Protein AF-A0A8S4G8A2-F1 (afdb_monomer_lite)

Secondary structure (DSSP, 8-state):
------------------HHHHHHHHHHHHHHT-TTS-HHHHHHTHHHHHHHHHHHHHHHHH-TTHHHHHHHPBPPPPPPPPP-----S---HHHHHHHTT------BHHHHHHHHHHHHTT--SSHHHHHHHHHHHHHHHHHHH-HHHHHHHT-TT--EE-------BTTB----PPPPEE-HHHHHHHHHHHHHHHT--SS--HHHHHHHHHHHHHHHHHHHHHT----S--HHHHHHHHHHHHHHHHTHHHHTTT--HHHHHHHHHHHHHHHHHHHHHHSS-HHHHHHHHHHHHHTHHHHHHHHHHHHHHHHSSSTTHHHHHHHHHHTHHHHHHHHHHHHHHHHHHHHHT-SS--HHHHHHHHHTTSTT--------TT--PPP-SGGGHHHHHHHHHHHHHHHHHHHHHHHHHHHHH--

Sequence (423 aa):
MWTFGGAGGGGGGAAGGGWLASLTSMVGGMFLAGDDAPPARRGQNGSESDGMLLALYSAAHLNRNLMSTLAHAPAASAPPSPPDTLQTHQSPPNMAQIQALDSDQPSNLLVTFFQYCSIVMADTRSEAAAQACTLCFITLTCIAEEQFANAIMHDQNLTFKVQLYRLPMRHRKIVPEEPPSQPLASTLIDLLVEFMMCHLLKKFPGELYSLCIGVLLRLLSYQKRCRVRLARDWRPLWAALIALLKFLVANESTLLRRHDIFVMAQQVVNIFNLFITFGDSFLPEPASYDQLYYELIRVHAAFDNLFYMALRYSTGSGAHKAAALRLANSLVNVRAIVQHFAPKIDAWLAAQSLSTPTEDQILEVVRKNYDSLILKLQEGLESYERYHAAPHRPVLARRRAAAAAALRRRVADDLSHYTATSQ

Structure (mmCIF, N/CA/C/O backbone):
data_AF-A0A8S4G8A2-F1
#
_entry.id   AF-A0A8S4G8A2-F1
#
loop_
_atom_site.group_PDB
_atom_site.id
_atom_site.type_symbol
_atom_site.label_atom_id
_atom_site.label_alt_id
_atom_site.label_comp_id
_atom_site.label_asym_id
_atom_site.label_entity_id
_atom_site.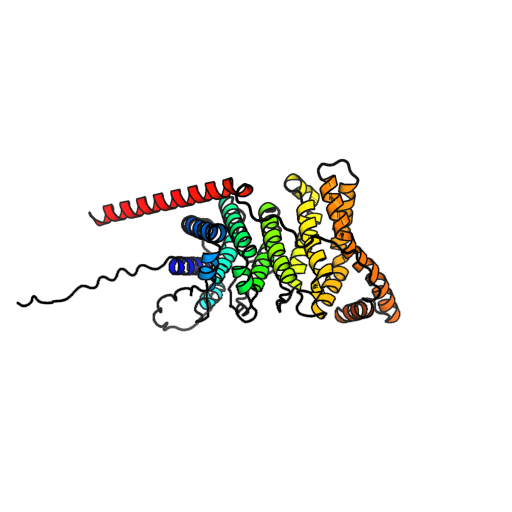label_seq_id
_atom_site.pdbx_PDB_ins_code
_atom_site.Cartn_x
_atom_site.Cartn_y
_atom_site.Cartn_z
_atom_site.occupancy
_atom_site.B_iso_or_equiv
_atom_site.auth_seq_id
_atom_site.auth_comp_id
_atom_site.auth_asym_id
_atom_site.auth_atom_id
_atom_site.pdbx_PDB_model_num
ATOM 1 N N . MET A 1 1 ? 62.349 -41.251 -19.970 1.00 30.27 1 MET A N 1
ATOM 2 C CA . MET A 1 1 ? 63.399 -40.259 -20.289 1.00 30.27 1 MET A CA 1
ATOM 3 C C . MET A 1 1 ? 62.707 -38.898 -20.288 1.00 30.27 1 MET A C 1
ATOM 5 O O . MET A 1 1 ? 61.894 -38.669 -21.165 1.00 30.27 1 MET A O 1
ATOM 9 N N . TRP A 1 2 ? 62.588 -38.276 -19.111 1.00 23.28 2 TRP A N 1
ATOM 10 C CA . TRP A 1 2 ? 63.413 -37.131 -18.665 1.00 23.28 2 TRP A CA 1
ATOM 11 C C . TRP A 1 2 ? 63.209 -35.894 -19.568 1.00 23.28 2 TRP A C 1
ATOM 13 O O . TRP A 1 2 ? 63.614 -35.915 -20.720 1.00 23.28 2 TRP A O 1
ATOM 23 N N . THR A 1 3 ? 62.324 -34.967 -19.174 1.00 26.70 3 THR A N 1
ATOM 24 C CA . THR A 1 3 ? 62.558 -33.683 -18.450 1.00 26.70 3 THR A CA 1
ATOM 25 C C . THR A 1 3 ? 62.843 -32.483 -19.359 1.00 26.70 3 THR A C 1
ATOM 27 O O . THR A 1 3 ? 63.867 -32.454 -20.024 1.00 26.70 3 THR A O 1
ATOM 30 N N . PHE A 1 4 ? 61.998 -31.455 -19.249 1.00 25.05 4 PHE A N 1
ATOM 31 C CA . PHE A 1 4 ? 62.290 -30.014 -19.356 1.00 25.05 4 PHE A CA 1
ATOM 32 C C . PHE A 1 4 ? 61.193 -29.351 -18.495 1.00 25.05 4 PHE A C 1
ATOM 34 O O . PHE A 1 4 ? 60.027 -29.688 -18.662 1.00 25.05 4 PHE A O 1
ATOM 41 N N . GLY A 1 5 ? 61.427 -28.541 -17.465 1.00 25.33 5 GLY A N 1
ATOM 42 C CA . GLY A 1 5 ? 62.472 -27.548 -17.232 1.00 25.33 5 GLY A CA 1
ATOM 43 C C . GLY A 1 5 ? 61.742 -26.215 -17.035 1.00 25.33 5 GLY A C 1
ATOM 44 O O . GLY A 1 5 ? 61.322 -25.611 -18.014 1.00 25.33 5 GLY A O 1
ATOM 45 N N . GLY A 1 6 ? 61.482 -25.826 -15.782 1.00 25.66 6 GLY A N 1
ATOM 46 C CA . GLY A 1 6 ? 60.702 -24.635 -15.436 1.00 25.66 6 GLY A CA 1
ATOM 47 C C . GLY A 1 6 ? 61.545 -23.370 -15.253 1.00 25.66 6 GLY A C 1
ATOM 48 O O . GLY A 1 6 ? 62.659 -23.438 -14.747 1.00 25.66 6 GLY A O 1
ATOM 49 N N . ALA A 1 7 ? 60.958 -22.233 -15.630 1.00 25.80 7 ALA A N 1
ATOM 50 C CA . ALA A 1 7 ? 61.160 -20.857 -15.149 1.00 25.80 7 ALA A CA 1
ATOM 51 C C . ALA A 1 7 ? 60.105 -20.018 -15.910 1.00 25.80 7 ALA A C 1
ATOM 53 O O . ALA A 1 7 ? 59.959 -20.203 -17.110 1.00 25.80 7 ALA A O 1
ATOM 54 N N . GLY A 1 8 ? 59.248 -19.162 -15.357 1.00 24.52 8 GLY A N 1
ATOM 55 C CA . GLY A 1 8 ? 59.304 -18.356 -14.147 1.00 24.52 8 GLY A CA 1
ATOM 56 C C . GLY A 1 8 ? 59.097 -16.895 -14.572 1.00 24.52 8 GLY A C 1
ATOM 57 O O . GLY A 1 8 ? 59.995 -16.325 -15.178 1.00 24.52 8 GLY A O 1
ATOM 58 N N . GLY A 1 9 ? 57.939 -16.298 -14.257 1.00 22.91 9 GLY A N 1
ATOM 59 C CA . GLY A 1 9 ? 57.744 -14.839 -14.262 1.00 22.91 9 GLY A CA 1
ATOM 60 C C . GLY A 1 9 ? 56.612 -14.299 -15.146 1.00 22.91 9 GLY A C 1
ATOM 61 O O . GLY A 1 9 ? 56.611 -14.500 -16.354 1.00 22.91 9 GLY A O 1
ATOM 62 N N . GLY A 1 10 ? 55.692 -13.544 -14.529 1.00 22.84 10 GLY A N 1
ATOM 63 C CA . GLY A 1 10 ? 54.797 -12.613 -15.231 1.00 22.84 10 GLY A CA 1
ATOM 64 C C . GLY A 1 10 ? 53.303 -12.758 -14.941 1.00 22.84 10 GLY A C 1
ATOM 65 O O . GLY A 1 10 ? 52.510 -12.857 -15.871 1.00 22.84 10 GLY A O 1
ATOM 66 N N . GLY A 1 11 ? 52.898 -12.775 -13.667 1.00 26.83 11 GLY A N 1
ATOM 67 C CA . GLY A 1 11 ? 51.488 -12.705 -13.280 1.00 26.83 11 GLY A CA 1
ATOM 68 C C . GLY A 1 11 ? 50.869 -11.344 -13.613 1.00 26.83 11 GLY A C 1
ATOM 69 O O . GLY A 1 11 ? 51.016 -10.396 -12.852 1.00 26.83 11 GLY A O 1
ATOM 70 N N . GLY A 1 12 ? 50.150 -11.268 -14.732 1.00 22.73 12 GLY A N 1
ATOM 71 C CA . GLY A 1 12 ? 49.171 -10.222 -15.023 1.00 22.73 12 GLY A CA 1
ATOM 72 C C . GLY A 1 12 ? 47.774 -10.726 -14.675 1.00 22.73 12 GLY A C 1
ATOM 73 O O . GLY A 1 12 ? 47.039 -11.180 -15.548 1.00 22.73 12 GLY A O 1
ATOM 74 N N . GLY A 1 13 ? 47.424 -10.712 -13.388 1.00 24.20 13 GLY A N 1
ATOM 75 C CA . GLY A 1 13 ? 46.070 -11.017 -12.938 1.00 24.20 13 GLY A CA 1
ATOM 76 C C . GLY A 1 13 ? 45.119 -9.902 -13.358 1.00 24.20 13 GLY A C 1
ATOM 77 O O . GLY A 1 13 ? 45.006 -8.894 -12.668 1.00 24.20 13 GLY A O 1
ATOM 78 N N . ALA A 1 14 ? 44.426 -10.076 -14.482 1.00 26.27 14 ALA A N 1
ATOM 79 C CA . ALA A 1 14 ? 43.228 -9.305 -14.778 1.00 26.27 14 ALA A CA 1
ATOM 80 C C . ALA A 1 14 ? 42.175 -9.653 -13.714 1.00 26.27 14 ALA A C 1
ATOM 82 O O . ALA A 1 14 ? 41.534 -10.703 -13.773 1.00 26.27 14 ALA A O 1
ATOM 83 N N . ALA A 1 15 ? 42.038 -8.799 -12.700 1.00 30.11 15 ALA A N 1
ATOM 84 C CA . ALA A 1 15 ? 40.981 -8.898 -11.705 1.00 30.11 15 ALA A CA 1
ATOM 85 C C . ALA A 1 15 ? 39.637 -8.589 -12.384 1.00 30.11 15 ALA A C 1
ATOM 87 O O . ALA A 1 15 ? 39.199 -7.443 -12.460 1.00 30.11 15 ALA A O 1
ATOM 88 N N . GLY A 1 16 ? 38.995 -9.620 -12.933 1.00 28.09 16 GLY A N 1
ATOM 89 C CA . GLY A 1 16 ? 37.619 -9.544 -13.409 1.00 28.09 16 GLY A CA 1
ATOM 90 C C . GLY A 1 16 ? 36.676 -9.356 -12.225 1.00 28.09 16 GLY A C 1
ATOM 91 O O . GLY A 1 16 ? 36.299 -10.327 -11.573 1.00 28.09 16 GLY A O 1
ATOM 92 N N . GLY A 1 17 ? 36.306 -8.110 -11.928 1.00 38.31 17 GLY A N 1
ATOM 93 C CA . GLY A 1 17 ? 35.265 -7.804 -10.949 1.00 38.31 17 GLY A CA 1
ATOM 94 C C . GLY A 1 17 ? 33.931 -8.416 -11.383 1.00 38.31 17 GLY A C 1
ATOM 95 O O . GLY A 1 17 ? 33.449 -8.151 -12.483 1.00 38.31 17 GLY A O 1
ATOM 96 N N . GLY A 1 18 ? 33.344 -9.269 -10.541 1.00 56.38 18 GLY A N 1
ATOM 97 C CA . GLY A 1 18 ? 32.063 -9.918 -10.826 1.00 56.38 18 GLY A CA 1
ATOM 98 C C . GLY A 1 18 ? 30.896 -8.924 -10.886 1.00 56.38 18 GLY A C 1
ATOM 99 O O . GLY A 1 18 ? 30.914 -7.891 -10.220 1.00 56.38 18 GLY A O 1
ATOM 100 N N . TRP A 1 19 ? 29.843 -9.271 -11.633 1.00 57.16 19 TRP A N 1
ATOM 101 C CA . TRP A 1 19 ? 28.633 -8.451 -11.841 1.00 57.16 19 TRP A CA 1
ATOM 102 C C . TRP A 1 19 ? 28.028 -7.857 -10.550 1.00 57.16 19 TRP A C 1
ATOM 104 O O . TRP A 1 19 ? 27.563 -6.719 -10.549 1.00 57.16 19 TRP A O 1
ATOM 114 N N . LEU A 1 20 ? 28.085 -8.596 -9.435 1.00 58.28 20 LEU A N 1
ATOM 115 C CA . LEU A 1 20 ? 27.605 -8.143 -8.122 1.00 58.28 20 LEU A CA 1
ATOM 116 C C . LEU A 1 20 ? 28.451 -7.006 -7.538 1.00 58.28 20 LEU A C 1
ATOM 118 O O . LEU A 1 20 ? 27.901 -6.040 -7.018 1.00 58.28 20 LEU A O 1
ATOM 122 N N . ALA A 1 21 ? 29.777 -7.089 -7.668 1.00 60.34 21 ALA A N 1
ATOM 123 C CA . ALA A 1 21 ? 30.682 -6.033 -7.223 1.00 60.34 21 ALA A CA 1
ATOM 124 C C . ALA A 1 21 ? 30.454 -4.748 -8.035 1.00 60.34 21 ALA A C 1
ATOM 126 O O . ALA A 1 21 ? 30.475 -3.651 -7.478 1.00 60.34 21 ALA A O 1
ATOM 127 N N . SER A 1 22 ? 30.147 -4.880 -9.331 1.00 64.06 22 SER A N 1
ATOM 128 C CA . SER A 1 22 ? 29.763 -3.748 -10.180 1.00 64.06 22 SER A CA 1
ATOM 129 C C . SER A 1 22 ? 28.448 -3.099 -9.736 1.00 64.06 22 SER A C 1
ATOM 131 O O . SER A 1 22 ? 28.364 -1.874 -9.726 1.00 64.06 22 SER A O 1
ATOM 133 N N . LEU A 1 23 ? 27.439 -3.880 -9.324 1.00 64.75 23 LEU A N 1
ATOM 134 C CA . LEU A 1 23 ? 26.182 -3.331 -8.799 1.00 64.75 23 LEU A CA 1
ATOM 135 C C . LEU A 1 23 ? 26.396 -2.582 -7.483 1.00 64.75 23 LEU A C 1
ATOM 137 O O . LEU A 1 23 ? 25.942 -1.447 -7.354 1.00 64.75 23 LEU A O 1
ATOM 141 N N . THR A 1 24 ? 27.082 -3.199 -6.520 1.00 66.38 24 THR A N 1
ATOM 142 C CA . THR A 1 24 ? 27.353 -2.583 -5.214 1.00 66.38 24 THR A CA 1
ATOM 143 C C . THR A 1 24 ? 28.168 -1.302 -5.377 1.00 66.38 24 THR A C 1
ATOM 145 O O . THR A 1 24 ? 27.807 -0.272 -4.811 1.00 66.38 24 THR A O 1
ATOM 148 N N . SER A 1 25 ? 29.202 -1.324 -6.226 1.00 67.25 25 SER A N 1
ATOM 149 C CA . SER A 1 25 ? 30.004 -0.140 -6.556 1.00 67.25 25 SER A CA 1
ATOM 150 C C . SER A 1 25 ? 29.169 0.958 -7.226 1.00 67.25 25 SER A C 1
ATOM 152 O O . SER A 1 25 ? 29.267 2.123 -6.841 1.00 67.25 25 SER A O 1
ATOM 154 N N . MET A 1 26 ? 28.282 0.600 -8.163 1.00 68.12 26 MET A N 1
ATOM 155 C CA . MET A 1 26 ? 27.377 1.555 -8.809 1.00 68.12 26 MET A CA 1
ATOM 156 C C . MET A 1 26 ? 26.424 2.203 -7.796 1.00 68.12 26 MET A C 1
ATOM 158 O O . MET A 1 26 ? 26.271 3.424 -7.800 1.00 68.12 26 MET A O 1
ATOM 162 N N . VAL A 1 27 ? 25.798 1.412 -6.917 1.00 59.50 27 VAL A N 1
ATOM 163 C CA . VAL A 1 27 ? 24.885 1.924 -5.881 1.00 59.50 27 VAL A CA 1
ATOM 164 C C . VAL A 1 27 ? 25.631 2.827 -4.897 1.00 59.50 27 VAL A C 1
ATOM 166 O O . VAL A 1 27 ? 25.154 3.927 -4.621 1.00 59.50 27 VAL A O 1
ATOM 169 N N . GLY A 1 28 ? 26.827 2.433 -4.447 1.00 55.66 28 GLY A N 1
ATOM 170 C CA . GLY A 1 28 ? 27.692 3.280 -3.618 1.00 55.66 28 GLY A CA 1
ATOM 171 C C . GLY A 1 28 ? 28.032 4.610 -4.302 1.00 55.66 28 GLY A C 1
ATOM 172 O O . GLY A 1 28 ? 27.859 5.676 -3.712 1.00 55.66 28 GLY A O 1
ATOM 173 N N . GLY A 1 29 ? 28.391 4.573 -5.589 1.00 56.72 29 GLY A N 1
ATOM 174 C CA . GLY A 1 29 ? 28.609 5.768 -6.411 1.00 56.72 29 GLY A CA 1
ATOM 175 C C . GLY A 1 29 ? 27.381 6.684 -6.510 1.00 56.72 29 GLY A C 1
ATOM 176 O O . GLY A 1 29 ? 27.518 7.907 -6.515 1.00 56.72 29 GLY A O 1
ATOM 177 N N . MET A 1 30 ? 26.169 6.120 -6.542 1.00 61.75 30 MET A N 1
ATOM 178 C CA . MET A 1 30 ? 24.923 6.896 -6.576 1.00 61.75 30 MET A CA 1
ATOM 179 C C . MET A 1 30 ? 24.626 7.609 -5.248 1.00 61.75 30 MET A C 1
ATOM 181 O O . MET A 1 30 ? 24.080 8.713 -5.282 1.00 61.75 30 MET A O 1
ATOM 185 N N . PHE A 1 31 ? 25.014 7.031 -4.105 1.00 59.72 31 PHE A N 1
ATOM 186 C CA . PHE A 1 31 ? 24.974 7.716 -2.804 1.00 59.72 31 PHE A CA 1
ATOM 187 C C . PHE A 1 31 ? 26.039 8.821 -2.700 1.00 59.72 31 PHE A C 1
ATOM 189 O O . PHE A 1 31 ? 25.762 9.894 -2.164 1.00 59.72 31 PHE A O 1
ATOM 196 N N . LEU A 1 32 ? 27.231 8.588 -3.263 1.00 52.84 32 LEU A N 1
ATOM 197 C CA . LEU A 1 32 ? 28.363 9.524 -3.265 1.00 52.84 32 LEU A CA 1
ATOM 198 C C . LEU A 1 32 ? 28.134 10.784 -4.116 1.00 52.84 32 LEU A C 1
ATOM 200 O O . LEU A 1 32 ? 28.679 11.841 -3.812 1.00 52.84 32 LEU A O 1
ATOM 204 N N . ALA A 1 33 ? 27.328 10.692 -5.177 1.00 49.59 33 ALA A N 1
ATOM 205 C CA . ALA A 1 33 ? 27.247 11.716 -6.220 1.00 49.59 33 ALA A CA 1
ATOM 206 C C . ALA A 1 33 ? 26.663 13.088 -5.806 1.00 49.59 33 ALA A C 1
ATOM 208 O O . ALA A 1 33 ? 26.703 13.997 -6.632 1.00 49.59 33 ALA A O 1
ATOM 209 N N . GLY A 1 34 ? 26.177 13.270 -4.570 1.00 42.72 34 GLY A N 1
ATOM 210 C CA . GLY A 1 34 ? 25.817 14.584 -4.007 1.00 42.72 34 GLY A CA 1
ATOM 211 C C . GLY A 1 34 ? 24.652 15.326 -4.693 1.00 42.72 34 GLY A C 1
ATOM 212 O O . GLY A 1 34 ? 24.312 15.081 -5.846 1.00 42.72 34 GLY A O 1
ATOM 213 N N . ASP A 1 35 ? 24.004 16.249 -3.978 1.00 47.38 35 ASP A N 1
ATOM 214 C CA . ASP A 1 35 ? 22.868 17.043 -4.494 1.00 47.38 35 ASP A CA 1
ATOM 215 C C . ASP A 1 35 ? 23.286 18.256 -5.363 1.00 47.38 35 ASP A C 1
ATOM 217 O O . ASP A 1 35 ? 22.425 18.907 -5.953 1.00 47.38 35 ASP A O 1
ATOM 221 N N . ASP A 1 36 ? 24.590 18.525 -5.518 1.00 40.84 36 ASP A N 1
ATOM 222 C CA . ASP A 1 36 ? 25.119 19.632 -6.341 1.00 40.84 36 ASP A CA 1
ATOM 223 C C . ASP A 1 36 ? 25.315 19.271 -7.827 1.00 40.84 36 ASP A C 1
ATOM 225 O O . ASP A 1 36 ? 25.680 20.115 -8.650 1.00 40.84 36 ASP A O 1
ATOM 229 N N . ALA A 1 37 ? 25.055 18.018 -8.213 1.00 38.12 37 ALA A N 1
ATOM 230 C CA . ALA A 1 37 ? 25.089 17.611 -9.611 1.00 38.12 37 ALA A CA 1
ATOM 231 C C . ALA A 1 37 ? 23.729 17.892 -10.286 1.00 38.12 37 ALA A C 1
ATOM 233 O O . ALA A 1 37 ? 22.692 17.430 -9.800 1.00 38.12 37 ALA A O 1
ATOM 234 N N . PRO A 1 38 ? 23.687 18.589 -11.442 1.00 33.62 38 PRO A N 1
ATOM 235 C CA . PRO A 1 38 ? 22.436 18.820 -12.156 1.00 33.62 38 PRO A CA 1
ATOM 236 C C . PRO A 1 38 ? 21.748 17.481 -12.490 1.00 33.62 38 PRO A C 1
ATOM 238 O O . PRO A 1 38 ? 22.437 16.487 -12.753 1.00 33.62 38 PRO A O 1
ATOM 241 N N . PRO A 1 39 ? 20.400 17.432 -12.567 1.00 40.38 39 PRO A N 1
ATOM 242 C CA . PRO A 1 39 ? 19.620 16.200 -12.785 1.00 40.38 39 PRO A CA 1
ATOM 243 C C . PRO A 1 39 ? 20.033 15.401 -14.039 1.00 40.38 39 PRO A C 1
ATOM 245 O O . PRO A 1 39 ? 19.745 14.210 -14.147 1.00 40.38 39 PRO A O 1
ATOM 248 N N . ALA A 1 40 ? 20.765 16.030 -14.962 1.00 34.00 40 ALA A N 1
ATOM 249 C CA . ALA A 1 40 ? 21.379 15.404 -16.126 1.00 34.00 40 ALA A CA 1
ATOM 250 C C . ALA A 1 40 ? 22.443 14.332 -15.791 1.00 34.00 40 ALA A C 1
ATOM 252 O O . ALA A 1 40 ? 22.572 13.375 -16.552 1.00 34.00 40 ALA A O 1
ATOM 253 N N . ARG A 1 41 ? 23.174 14.423 -14.664 1.00 36.19 41 ARG A N 1
ATOM 254 C CA . ARG A 1 41 ? 24.204 13.424 -14.298 1.00 36.19 41 ARG A CA 1
ATOM 255 C C . ARG A 1 41 ? 23.642 12.173 -13.610 1.00 36.19 41 ARG A C 1
ATOM 257 O O . ARG A 1 41 ? 24.134 11.085 -13.895 1.00 36.19 41 ARG A O 1
ATOM 264 N N . ARG A 1 42 ? 22.550 12.267 -12.831 1.00 45.59 42 ARG A N 1
ATOM 265 C CA . ARG A 1 42 ? 21.822 11.066 -12.345 1.00 45.59 42 ARG A CA 1
ATOM 266 C C . ARG A 1 42 ? 21.246 10.242 -13.507 1.00 45.59 42 ARG A C 1
ATOM 268 O O . ARG A 1 42 ? 21.211 9.020 -13.432 1.00 45.59 42 ARG A O 1
ATOM 275 N N . GLY A 1 43 ? 20.846 10.901 -14.600 1.00 37.94 43 GLY A N 1
ATOM 276 C CA . GLY A 1 43 ? 20.324 10.251 -15.808 1.00 37.94 43 GLY A CA 1
ATOM 277 C C . GLY A 1 43 ? 21.380 9.642 -16.743 1.00 37.94 43 GLY A C 1
ATOM 278 O O . GLY A 1 43 ? 21.070 8.672 -17.431 1.00 37.94 43 GLY A O 1
ATOM 279 N N . GLN A 1 44 ? 22.619 10.154 -16.769 1.00 39.53 44 GLN A N 1
ATOM 280 C CA . GLN A 1 44 ? 23.696 9.599 -17.611 1.00 39.53 44 GLN A CA 1
ATOM 281 C C . GLN A 1 44 ? 24.187 8.227 -17.110 1.00 39.53 44 GLN A C 1
ATOM 283 O O . GLN A 1 44 ? 24.333 7.311 -17.922 1.00 39.53 44 GLN A O 1
ATOM 288 N N . ASN A 1 45 ? 24.275 8.028 -15.788 1.00 45.62 45 ASN A N 1
ATOM 289 C CA . ASN A 1 45 ? 24.505 6.703 -15.181 1.00 45.62 45 ASN A CA 1
ATOM 290 C C . ASN A 1 45 ? 23.304 5.751 -15.328 1.00 45.62 45 ASN A C 1
ATOM 292 O O . ASN A 1 45 ? 23.436 4.541 -15.145 1.00 45.62 45 ASN A O 1
ATOM 296 N N . GLY A 1 46 ? 22.127 6.275 -15.693 1.00 46.94 46 GLY A N 1
ATOM 297 C CA . GLY A 1 46 ? 20.932 5.471 -15.928 1.00 46.94 46 GLY A CA 1
ATOM 298 C C . GLY A 1 46 ? 21.173 4.390 -16.980 1.00 46.94 46 GLY A C 1
ATOM 299 O O . GLY A 1 46 ? 20.761 3.254 -16.798 1.00 46.94 46 GLY A O 1
ATOM 300 N N . SER A 1 47 ? 21.936 4.695 -18.026 1.00 50.97 47 SER A N 1
ATOM 301 C CA . SER A 1 47 ? 22.081 3.811 -19.182 1.00 50.97 47 SER A CA 1
ATOM 302 C C . SER A 1 47 ? 22.838 2.494 -18.910 1.00 50.97 47 SER A C 1
ATOM 304 O O . SER A 1 47 ? 22.489 1.467 -19.492 1.00 50.97 47 SER A O 1
ATOM 306 N N . GLU A 1 48 ? 23.791 2.486 -17.970 1.00 56.03 48 GLU A N 1
ATOM 307 C CA . GLU A 1 48 ? 24.445 1.261 -17.477 1.00 56.03 48 GLU A CA 1
ATOM 308 C C . GLU A 1 48 ? 23.548 0.512 -16.478 1.00 56.03 48 GLU A C 1
ATOM 310 O O . GLU A 1 48 ? 23.457 -0.720 -16.500 1.00 56.03 48 GLU A O 1
ATOM 315 N N . SER A 1 49 ? 22.792 1.259 -15.665 1.00 64.50 49 SER A N 1
ATOM 316 C CA . SER A 1 49 ? 21.819 0.696 -14.726 1.00 64.50 49 SER A CA 1
ATOM 317 C C . SER A 1 49 ? 20.659 -0.025 -15.430 1.00 64.50 49 SER A C 1
ATOM 319 O O . SER A 1 49 ? 20.124 -0.998 -14.902 1.00 64.50 49 SER A O 1
ATOM 321 N N . ASP A 1 50 ? 20.306 0.392 -16.651 1.00 70.81 50 ASP A N 1
ATOM 322 C CA . ASP A 1 50 ? 19.218 -0.184 -17.444 1.00 70.81 50 ASP A CA 1
ATOM 323 C C . ASP A 1 50 ? 19.476 -1.654 -17.787 1.00 70.81 50 ASP A C 1
ATOM 325 O O . ASP A 1 50 ? 18.578 -2.488 -17.656 1.00 70.81 50 ASP A O 1
ATOM 329 N N . GLY A 1 51 ? 20.704 -1.981 -18.206 1.00 74.00 51 GLY A N 1
ATOM 330 C CA . GLY A 1 51 ? 21.099 -3.348 -18.546 1.00 74.00 51 GLY A CA 1
ATOM 331 C C . GLY A 1 51 ? 21.056 -4.269 -17.329 1.00 74.00 51 GLY A C 1
ATOM 332 O O . GLY A 1 51 ? 20.530 -5.379 -17.400 1.00 74.00 51 GLY A O 1
ATOM 333 N N . MET A 1 52 ? 21.530 -3.777 -16.187 1.00 74.50 52 MET A N 1
ATOM 334 C CA . MET A 1 52 ? 21.537 -4.522 -14.933 1.00 74.50 52 MET A CA 1
ATOM 335 C C . MET A 1 52 ? 20.137 -4.710 -14.348 1.00 74.50 52 MET A C 1
ATOM 337 O O . MET A 1 52 ? 19.798 -5.802 -13.899 1.00 74.50 52 MET A O 1
ATOM 341 N N . LEU A 1 53 ? 19.290 -3.686 -14.419 1.00 79.25 53 LEU A N 1
ATOM 342 C CA . LEU A 1 53 ? 17.900 -3.766 -13.990 1.00 79.25 53 LEU A CA 1
ATOM 343 C C . LEU A 1 53 ? 17.091 -4.727 -14.879 1.00 79.25 53 LEU A C 1
ATOM 345 O O . LEU A 1 53 ? 16.258 -5.480 -14.378 1.00 79.25 53 LEU A O 1
ATOM 349 N N . LEU A 1 54 ? 17.368 -4.758 -16.188 1.00 83.75 54 LEU A N 1
ATOM 350 C CA . LEU A 1 54 ? 16.799 -5.744 -17.112 1.00 83.75 54 LEU A CA 1
ATOM 351 C C . LEU A 1 54 ? 17.316 -7.162 -16.849 1.00 83.75 54 LEU A C 1
ATOM 353 O O . LEU A 1 54 ? 16.545 -8.115 -16.984 1.00 83.75 54 LEU A O 1
ATOM 357 N N . ALA A 1 55 ? 18.588 -7.317 -16.475 1.00 81.12 55 ALA A N 1
ATOM 358 C CA . ALA A 1 55 ? 19.154 -8.602 -16.078 1.00 81.12 55 ALA A CA 1
ATOM 359 C C . ALA A 1 55 ? 18.497 -9.113 -14.790 1.00 81.12 55 ALA A C 1
ATOM 361 O O . ALA A 1 55 ? 18.059 -10.260 -14.750 1.00 81.12 55 ALA A O 1
ATOM 362 N N . LEU A 1 56 ? 18.328 -8.247 -13.786 1.00 81.75 56 LEU A N 1
ATOM 363 C CA . LEU A 1 56 ? 17.664 -8.588 -12.530 1.00 81.75 56 LEU A CA 1
ATOM 364 C C . LEU A 1 56 ? 16.177 -8.906 -12.735 1.00 81.75 56 LEU A C 1
ATOM 366 O O . LEU A 1 56 ? 15.678 -9.888 -12.192 1.00 8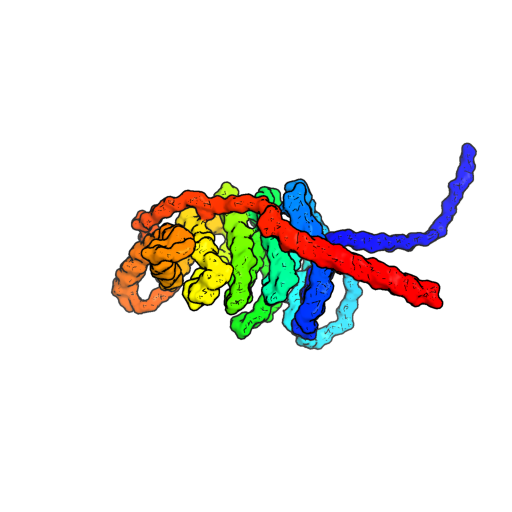1.75 56 LEU A O 1
ATOM 370 N N . TYR A 1 57 ? 15.485 -8.135 -13.578 1.00 87.12 57 TYR A N 1
ATOM 371 C CA . TYR A 1 57 ? 14.127 -8.459 -14.016 1.00 87.12 57 TYR A CA 1
ATOM 372 C C . TYR A 1 57 ? 14.071 -9.845 -14.663 1.00 87.12 57 TYR A C 1
ATOM 374 O O . TYR A 1 57 ? 13.233 -10.665 -14.301 1.00 87.12 57 TYR A O 1
ATOM 382 N N . SER A 1 58 ? 14.970 -10.123 -15.610 1.00 81.81 58 SER A N 1
ATOM 383 C CA . SER A 1 58 ? 14.999 -11.402 -16.326 1.00 81.81 58 SER A CA 1
ATOM 384 C C . SER A 1 58 ? 15.295 -12.559 -15.372 1.00 81.81 58 SER A C 1
ATOM 386 O O . SER A 1 58 ? 14.644 -13.594 -15.457 1.00 81.81 58 SER A O 1
ATOM 388 N N . ALA A 1 59 ? 16.213 -12.364 -14.425 1.00 79.25 59 ALA A N 1
ATOM 389 C CA . ALA A 1 59 ? 16.521 -13.310 -13.362 1.00 79.25 59 ALA A CA 1
ATOM 390 C C . ALA A 1 59 ? 15.298 -13.605 -12.479 1.00 79.25 59 ALA A C 1
ATOM 392 O O . ALA A 1 59 ? 14.933 -14.769 -12.318 1.00 79.25 59 ALA A O 1
ATOM 393 N N . ALA A 1 60 ? 14.634 -12.563 -11.969 1.00 81.56 60 ALA A N 1
ATOM 394 C CA . ALA A 1 60 ? 13.450 -12.693 -11.122 1.00 81.56 60 ALA A CA 1
ATOM 395 C C . ALA A 1 60 ? 12.248 -13.294 -11.871 1.00 81.56 60 ALA A C 1
ATOM 397 O O . ALA A 1 60 ? 11.462 -14.036 -11.290 1.00 81.56 60 ALA A O 1
ATOM 398 N N . HIS A 1 61 ? 12.104 -12.987 -13.162 1.00 80.62 61 HIS A N 1
ATOM 399 C CA . HIS A 1 61 ? 10.988 -13.452 -13.979 1.00 80.62 61 HIS A CA 1
ATOM 400 C C . HIS A 1 61 ? 11.163 -14.894 -14.483 1.00 80.62 61 HIS A C 1
ATOM 402 O O . HIS A 1 61 ? 10.192 -15.647 -14.515 1.00 80.62 61 HIS A O 1
ATOM 408 N N . LEU A 1 62 ? 12.374 -15.280 -14.906 1.00 72.56 62 LEU A N 1
ATOM 409 C CA . LEU A 1 62 ? 12.616 -16.537 -15.630 1.00 72.56 62 LEU A CA 1
ATOM 410 C C . LEU A 1 62 ? 13.100 -17.686 -14.742 1.00 72.56 62 LEU A C 1
ATOM 412 O O . LEU A 1 62 ? 12.974 -18.838 -15.151 1.00 72.56 62 LEU A O 1
ATOM 416 N N . ASN A 1 63 ? 13.675 -17.418 -13.564 1.00 64.75 63 ASN A N 1
ATOM 417 C CA . ASN A 1 63 ? 14.378 -18.457 -12.816 1.00 64.75 63 ASN A CA 1
ATOM 418 C C . ASN A 1 63 ? 13.999 -18.495 -11.329 1.00 64.75 63 ASN A C 1
ATOM 420 O O . ASN A 1 63 ? 14.599 -17.822 -10.493 1.00 64.75 63 ASN A O 1
ATOM 424 N N . ARG A 1 64 ? 13.044 -19.374 -10.991 1.00 62.25 64 ARG A N 1
ATOM 425 C CA . ARG A 1 64 ? 12.653 -19.667 -9.598 1.00 62.25 64 ARG A CA 1
ATOM 426 C C . ARG A 1 64 ? 13.828 -20.146 -8.739 1.00 62.25 64 ARG A C 1
ATOM 428 O O . ARG A 1 64 ? 13.881 -19.829 -7.560 1.00 62.25 64 ARG A O 1
ATOM 435 N N . ASN A 1 65 ? 14.791 -20.857 -9.331 1.00 57.47 65 ASN A N 1
ATOM 436 C CA . ASN A 1 65 ? 15.942 -21.391 -8.603 1.00 57.47 65 ASN A CA 1
ATOM 437 C C . ASN A 1 65 ? 17.030 -20.334 -8.375 1.00 57.47 65 ASN A C 1
ATOM 439 O O . ASN A 1 65 ? 17.738 -20.409 -7.376 1.00 57.47 65 ASN A O 1
ATOM 443 N N . LEU A 1 66 ? 17.149 -19.322 -9.244 1.00 58.19 66 LEU A N 1
ATOM 444 C CA . LEU A 1 66 ? 18.141 -18.251 -9.081 1.00 58.19 66 LEU A CA 1
ATOM 445 C C . LEU A 1 66 ? 17.802 -17.311 -7.920 1.00 58.19 66 LEU A C 1
ATOM 447 O O . LEU A 1 66 ? 18.702 -16.693 -7.362 1.00 58.19 66 LEU A O 1
ATOM 451 N N . MET A 1 67 ? 16.532 -17.233 -7.508 1.00 58.44 67 MET A N 1
ATOM 452 C CA . MET A 1 67 ? 16.140 -16.480 -6.312 1.00 58.44 67 MET A CA 1
ATOM 453 C C . MET A 1 67 ? 16.862 -16.995 -5.056 1.00 58.44 67 MET A C 1
ATOM 455 O O . MET A 1 67 ? 17.179 -16.214 -4.159 1.00 58.44 67 MET A O 1
ATOM 459 N N . SER A 1 68 ? 17.229 -18.285 -5.043 1.00 57.22 68 SER A N 1
ATOM 460 C CA . SER A 1 68 ? 18.087 -18.844 -4.000 1.00 57.22 68 SER A CA 1
ATOM 461 C C . SER A 1 68 ? 19.483 -18.241 -3.968 1.00 57.22 68 SER A C 1
ATOM 463 O O . SER A 1 68 ? 19.971 -17.862 -2.903 1.00 57.22 68 SER A O 1
ATOM 465 N N . THR A 1 69 ? 20.066 -18.044 -5.146 1.00 58.31 69 THR A N 1
ATOM 466 C CA . THR A 1 69 ? 21.351 -17.379 -5.334 1.00 58.31 69 THR A CA 1
ATOM 467 C C . THR A 1 69 ? 21.258 -15.888 -5.009 1.00 58.31 69 THR A C 1
ATOM 469 O O . THR A 1 69 ? 22.157 -15.365 -4.369 1.00 58.31 69 THR A O 1
ATOM 472 N N . LEU A 1 70 ? 20.161 -15.204 -5.360 1.00 59.22 70 LEU A N 1
ATOM 473 C CA . LEU A 1 70 ? 19.943 -13.784 -5.032 1.00 59.22 70 LEU A CA 1
ATOM 474 C C . LEU A 1 70 ? 19.899 -13.528 -3.516 1.00 59.22 70 LEU A C 1
ATOM 476 O O . LEU A 1 70 ? 20.377 -12.498 -3.042 1.00 59.22 70 LEU A O 1
ATOM 480 N N . ALA A 1 71 ? 19.336 -14.469 -2.762 1.00 56.47 71 ALA A N 1
ATOM 481 C CA . ALA A 1 71 ? 19.188 -14.360 -1.319 1.00 56.47 71 ALA A CA 1
ATOM 482 C C . ALA A 1 71 ? 20.433 -14.772 -0.515 1.00 56.47 71 ALA A C 1
ATOM 484 O O . ALA A 1 71 ? 20.640 -14.240 0.575 1.00 56.47 71 ALA A O 1
ATOM 485 N N . HIS A 1 72 ? 21.243 -15.700 -1.044 1.00 56.88 72 HIS A N 1
ATOM 486 C CA . HIS A 1 72 ? 22.407 -16.272 -0.351 1.00 56.88 72 HIS A CA 1
ATOM 487 C C . HIS A 1 72 ? 23.757 -15.779 -0.883 1.00 56.88 72 HIS A C 1
ATOM 489 O O . HIS A 1 72 ? 24.774 -16.033 -0.242 1.00 56.88 72 HIS A O 1
ATOM 495 N N . ALA A 1 73 ? 23.810 -15.114 -2.043 1.00 52.28 73 ALA A N 1
ATOM 496 C CA . ALA A 1 73 ? 25.065 -14.587 -2.566 1.00 52.28 73 ALA A CA 1
ATOM 497 C C . ALA A 1 73 ? 25.554 -13.426 -1.681 1.00 52.28 73 ALA A C 1
ATOM 499 O O . ALA A 1 73 ? 24.848 -12.414 -1.594 1.00 52.28 73 ALA A O 1
ATOM 500 N N . PRO A 1 74 ? 26.741 -13.535 -1.054 1.00 51.34 74 PRO A N 1
ATOM 501 C CA . PRO A 1 74 ? 27.337 -12.415 -0.344 1.00 51.34 74 PRO A CA 1
ATOM 502 C C . PRO A 1 74 ? 27.691 -11.315 -1.350 1.00 51.34 74 PRO A C 1
ATOM 504 O O . PRO A 1 74 ? 28.265 -11.588 -2.410 1.00 51.34 74 PRO A O 1
ATOM 507 N N . ALA A 1 75 ? 27.352 -10.064 -1.036 1.00 47.34 75 ALA A N 1
ATOM 508 C CA . ALA A 1 75 ? 27.899 -8.928 -1.767 1.00 47.34 75 ALA A CA 1
ATOM 509 C C . ALA A 1 75 ? 29.420 -8.916 -1.541 1.00 47.34 75 ALA A C 1
ATOM 511 O O . ALA A 1 75 ? 29.873 -8.859 -0.400 1.00 47.34 75 ALA A O 1
ATOM 512 N N . ALA A 1 76 ? 30.211 -9.038 -2.610 1.00 41.75 76 ALA A N 1
ATOM 513 C CA . ALA A 1 76 ? 31.666 -9.018 -2.497 1.00 41.75 76 ALA A CA 1
ATOM 514 C C . ALA A 1 76 ? 32.106 -7.689 -1.861 1.00 41.75 76 ALA A C 1
ATOM 516 O O . ALA A 1 76 ? 31.750 -6.619 -2.362 1.00 41.75 76 ALA A O 1
ATOM 517 N N . SER A 1 77 ? 32.848 -7.776 -0.758 1.00 36.28 77 SER A N 1
ATOM 518 C CA . SER A 1 77 ? 33.465 -6.637 -0.087 1.00 36.28 77 SER A CA 1
ATOM 519 C C . SER A 1 77 ? 34.401 -5.909 -1.055 1.00 36.28 77 SER A C 1
ATOM 521 O O . SER A 1 77 ? 35.167 -6.529 -1.798 1.00 36.28 77 SER A O 1
ATOM 523 N N . ALA A 1 78 ? 34.304 -4.580 -1.089 1.00 36.47 78 ALA A N 1
ATOM 524 C CA . ALA A 1 78 ? 35.257 -3.745 -1.811 1.00 36.47 78 ALA A CA 1
ATOM 525 C C . ALA A 1 78 ? 36.674 -3.914 -1.207 1.00 36.47 78 ALA A C 1
ATOM 527 O O . ALA A 1 78 ? 36.792 -4.268 -0.030 1.00 36.47 78 ALA A O 1
ATOM 528 N N . PRO A 1 79 ? 37.758 -3.685 -1.977 1.00 30.19 79 PRO A N 1
ATOM 529 C CA . PRO A 1 79 ? 39.111 -3.751 -1.434 1.00 30.19 79 PRO A CA 1
ATOM 530 C C . PRO A 1 79 ? 39.333 -2.657 -0.371 1.00 30.19 79 PRO A C 1
ATOM 532 O O . PRO A 1 79 ? 38.739 -1.582 -0.481 1.00 30.19 79 PRO A O 1
ATOM 535 N N . PRO A 1 80 ? 40.197 -2.894 0.634 1.00 30.42 80 PRO A N 1
ATOM 536 C CA . PRO A 1 80 ? 40.445 -1.931 1.702 1.00 30.42 80 PRO A CA 1
ATOM 537 C C . PRO A 1 80 ? 41.092 -0.660 1.138 1.00 30.42 80 PRO A C 1
ATOM 539 O O . PRO A 1 80 ? 42.088 -0.727 0.415 1.00 30.42 80 PRO A O 1
ATOM 542 N N . SER A 1 81 ? 40.530 0.501 1.479 1.00 31.94 81 SER A N 1
ATOM 543 C CA . SER A 1 81 ? 41.173 1.799 1.240 1.00 31.94 81 SER A CA 1
ATOM 544 C C . SER A 1 81 ? 42.262 2.056 2.300 1.00 31.94 81 SER A C 1
ATOM 546 O O . SER A 1 81 ? 42.151 1.541 3.416 1.00 31.94 81 SER A O 1
ATOM 548 N N . PRO A 1 82 ? 43.339 2.800 1.974 1.00 30.77 82 PRO A N 1
ATOM 549 C CA . PRO A 1 82 ? 44.444 3.064 2.898 1.00 30.77 82 PRO A CA 1
ATOM 550 C C . PRO A 1 82 ? 44.003 3.968 4.069 1.00 30.77 82 PRO A C 1
ATOM 552 O O . PRO A 1 82 ? 42.970 4.629 3.968 1.00 30.77 82 PRO A O 1
ATOM 555 N N . PRO A 1 83 ? 44.754 4.008 5.188 1.00 32.88 83 PRO A N 1
ATOM 556 C CA . PRO A 1 83 ? 44.303 4.675 6.404 1.00 32.88 83 PRO A CA 1
ATOM 557 C C . PRO A 1 83 ? 44.305 6.204 6.264 1.00 32.88 83 PRO A C 1
ATOM 559 O O . PRO A 1 83 ? 45.326 6.801 5.923 1.00 32.88 83 PRO A O 1
ATOM 562 N N . ASP A 1 84 ? 43.170 6.825 6.594 1.00 35.09 84 ASP A N 1
ATOM 563 C CA . ASP A 1 84 ? 43.000 8.274 6.710 1.00 35.09 84 ASP A CA 1
ATOM 564 C C . ASP A 1 84 ? 43.764 8.820 7.926 1.00 35.09 84 ASP A C 1
ATOM 566 O O . ASP A 1 84 ? 43.355 8.681 9.081 1.00 35.09 84 ASP A O 1
ATOM 570 N N . THR A 1 85 ? 44.868 9.514 7.671 1.00 35.22 85 THR A N 1
ATOM 571 C CA . THR A 1 85 ? 45.383 10.535 8.584 1.00 35.22 85 THR A CA 1
ATOM 572 C C . THR A 1 85 ? 44.869 11.889 8.115 1.00 35.22 85 THR A C 1
ATOM 574 O O . THR A 1 85 ? 45.417 12.412 7.149 1.00 35.22 85 THR A O 1
ATOM 577 N N . LEU A 1 86 ? 43.837 12.436 8.775 1.00 29.80 86 LEU A N 1
ATOM 578 C CA . LEU A 1 86 ? 43.667 13.858 9.152 1.00 29.80 86 LEU A CA 1
ATOM 579 C C . LEU A 1 86 ? 42.246 14.120 9.700 1.00 29.80 86 LEU A C 1
ATOM 581 O O . LEU A 1 86 ? 41.241 13.726 9.118 1.00 29.80 86 LEU A O 1
ATOM 585 N N . GLN A 1 87 ? 42.179 14.777 10.861 1.00 32.75 87 GLN A N 1
ATOM 586 C CA . GLN A 1 87 ? 40.963 15.005 11.646 1.00 32.75 87 GLN A CA 1
ATOM 587 C C . GLN A 1 87 ? 40.132 16.226 11.195 1.00 32.75 87 GLN A C 1
ATOM 589 O O . GLN A 1 87 ? 40.671 17.265 10.830 1.00 32.75 87 GLN A O 1
ATOM 594 N N . THR A 1 88 ? 38.810 16.081 11.374 1.00 36.91 88 THR A N 1
ATOM 595 C CA . THR A 1 88 ? 37.800 17.067 11.830 1.00 36.91 88 THR A CA 1
ATOM 596 C C . THR A 1 88 ? 37.709 18.445 11.161 1.00 36.91 88 THR A C 1
ATOM 598 O O . THR A 1 88 ? 38.438 19.360 11.527 1.00 36.91 88 THR A O 1
ATOM 601 N N . HIS A 1 89 ? 36.648 18.657 10.371 1.00 35.84 89 HIS A N 1
ATOM 602 C CA . HIS A 1 89 ? 35.591 19.641 10.679 1.00 35.84 89 HIS A CA 1
ATOM 603 C C . HIS A 1 89 ? 34.402 19.495 9.703 1.00 35.84 89 HIS A C 1
ATOM 605 O O . HIS A 1 89 ? 34.593 19.488 8.496 1.00 35.84 89 HIS A O 1
ATOM 611 N N . GLN A 1 90 ? 33.183 19.391 10.254 1.00 38.12 90 GLN A N 1
ATOM 612 C CA . GLN A 1 90 ? 31.871 19.497 9.581 1.00 38.12 90 GLN A CA 1
ATOM 613 C C . GLN A 1 90 ? 31.711 18.719 8.260 1.00 38.12 90 GLN A C 1
ATOM 615 O O . GLN A 1 90 ? 31.812 19.268 7.166 1.00 38.12 90 GLN A O 1
ATOM 620 N N . SER A 1 91 ? 31.362 17.438 8.367 1.00 31.33 91 SER A N 1
ATOM 621 C CA . SER A 1 91 ? 30.927 16.641 7.222 1.00 31.33 91 SER A CA 1
ATOM 622 C C . SER A 1 91 ? 29.527 17.082 6.747 1.00 31.33 91 SER A C 1
ATOM 624 O O . SER A 1 91 ? 28.607 17.194 7.562 1.00 31.33 91 SER A O 1
ATOM 626 N N . PRO A 1 92 ? 29.321 17.335 5.440 1.00 36.41 92 PRO A N 1
ATOM 627 C CA . PRO A 1 92 ? 27.990 17.580 4.886 1.00 36.41 92 PRO A CA 1
ATOM 628 C C . PRO A 1 92 ? 27.078 16.356 5.115 1.00 36.41 92 PRO A C 1
ATOM 630 O O . PRO A 1 92 ? 27.578 15.228 5.161 1.00 36.41 92 PRO A O 1
ATOM 633 N N . PRO A 1 93 ? 25.743 16.532 5.221 1.00 42.62 93 PRO A N 1
ATOM 634 C CA . PRO A 1 93 ? 24.803 15.470 5.617 1.00 42.62 93 PRO A CA 1
ATOM 635 C C . PRO A 1 93 ? 24.871 14.205 4.743 1.00 42.62 93 PRO A C 1
ATOM 637 O O . PRO A 1 93 ? 24.539 13.117 5.212 1.00 42.62 93 PRO A O 1
ATOM 640 N N . ASN A 1 94 ? 25.362 14.320 3.504 1.00 43.97 94 ASN A N 1
ATOM 641 C CA . ASN A 1 94 ? 25.523 13.189 2.593 1.00 43.97 94 ASN A CA 1
ATOM 642 C C . ASN A 1 94 ? 26.693 12.266 2.974 1.00 43.97 94 ASN A C 1
ATOM 644 O O . ASN A 1 94 ? 26.563 11.057 2.820 1.00 43.97 94 ASN A O 1
ATOM 648 N N . MET A 1 95 ? 27.799 12.782 3.532 1.00 38.53 95 MET A N 1
ATOM 649 C CA . MET A 1 95 ? 28.963 11.959 3.915 1.00 38.53 95 MET A CA 1
ATOM 650 C C . MET A 1 95 ? 28.648 10.955 5.030 1.00 38.53 95 MET A C 1
ATOM 652 O O . MET A 1 95 ? 29.220 9.871 5.055 1.00 38.53 95 MET A O 1
ATOM 656 N N . ALA A 1 96 ? 27.697 11.272 5.910 1.00 45.50 96 ALA A N 1
ATOM 657 C CA . ALA A 1 96 ? 27.256 10.355 6.960 1.00 45.50 96 ALA A CA 1
ATOM 658 C C . ALA A 1 96 ? 26.427 9.174 6.410 1.00 45.50 96 ALA A C 1
ATOM 660 O O . ALA A 1 96 ? 26.540 8.063 6.915 1.00 45.50 96 ALA A O 1
ATOM 661 N N . GLN A 1 97 ? 25.640 9.380 5.341 1.00 48.88 97 GLN A N 1
ATOM 662 C CA . GLN A 1 97 ? 24.936 8.284 4.648 1.00 48.88 97 GLN A CA 1
ATOM 663 C C . GLN A 1 97 ? 25.909 7.361 3.901 1.00 48.88 97 GLN A C 1
ATOM 665 O O . GLN A 1 97 ? 25.652 6.170 3.763 1.00 48.88 97 GLN A O 1
ATOM 670 N N . ILE A 1 98 ? 27.024 7.926 3.433 1.00 46.06 98 ILE A N 1
ATOM 671 C CA . ILE A 1 98 ? 28.095 7.225 2.720 1.00 46.06 98 ILE A CA 1
ATOM 672 C C . ILE A 1 98 ? 28.916 6.350 3.684 1.00 46.06 98 ILE A C 1
ATOM 674 O O . ILE A 1 98 ? 29.176 5.195 3.371 1.00 46.06 98 ILE A O 1
ATOM 678 N N . GLN A 1 99 ? 29.265 6.853 4.874 1.00 43.41 99 GLN A N 1
ATOM 679 C CA . GLN A 1 99 ? 30.029 6.098 5.885 1.00 43.41 99 GLN A CA 1
ATOM 680 C C . GLN A 1 99 ? 29.263 4.894 6.466 1.00 43.41 99 GLN A C 1
ATOM 682 O O . GLN A 1 99 ? 29.878 3.948 6.946 1.00 43.41 99 GLN A O 1
ATOM 687 N N . ALA A 1 100 ? 27.928 4.882 6.383 1.00 46.97 100 ALA A N 1
ATOM 688 C CA . ALA A 1 100 ? 27.102 3.748 6.807 1.00 46.97 100 ALA A CA 1
ATOM 689 C C . ALA A 1 100 ? 27.170 2.530 5.857 1.00 46.97 100 ALA A C 1
ATOM 691 O O . ALA A 1 100 ? 26.665 1.462 6.201 1.00 46.97 100 ALA A O 1
ATOM 692 N N . LEU A 1 101 ? 27.767 2.674 4.666 1.00 48.72 101 LEU A N 1
ATOM 693 C CA . LEU A 1 101 ? 27.923 1.590 3.687 1.00 48.72 101 LEU A CA 1
ATOM 694 C C . LEU A 1 101 ? 29.135 0.682 3.975 1.00 48.72 101 LEU A C 1
ATOM 696 O O . LEU A 1 101 ? 29.171 -0.430 3.456 1.00 48.72 101 LEU A O 1
ATOM 700 N N . ASP A 1 102 ? 30.078 1.116 4.821 1.00 44.28 102 ASP A N 1
ATOM 701 C CA . ASP A 1 102 ? 31.332 0.406 5.154 1.00 44.28 102 ASP A CA 1
ATOM 702 C C . ASP A 1 102 ? 31.189 -0.617 6.300 1.00 44.28 102 ASP A C 1
ATOM 704 O O . ASP A 1 102 ? 32.168 -1.043 6.913 1.00 44.28 102 ASP A O 1
ATOM 708 N N . SER A 1 103 ? 29.965 -1.030 6.635 1.00 46.00 103 SER A N 1
ATOM 709 C CA . SER A 1 103 ? 29.760 -1.978 7.729 1.00 46.00 103 SER A CA 1
ATOM 710 C C . SER A 1 103 ? 30.072 -3.417 7.299 1.00 46.00 103 SER A C 1
ATOM 712 O O . SER A 1 103 ? 29.566 -3.872 6.274 1.00 46.00 103 SER A O 1
ATOM 714 N N . ASP A 1 104 ? 30.813 -4.139 8.144 1.00 51.66 104 ASP A N 1
ATOM 715 C CA . ASP A 1 104 ? 31.185 -5.570 8.098 1.00 51.66 104 ASP A CA 1
ATOM 716 C C . ASP A 1 104 ? 29.964 -6.531 8.196 1.00 51.66 104 ASP A C 1
ATOM 718 O O . ASP A 1 104 ? 29.998 -7.598 8.809 1.00 51.66 104 ASP A O 1
ATOM 722 N N . GLN A 1 105 ? 28.813 -6.102 7.675 1.00 56.88 105 GLN A N 1
ATOM 723 C CA . GLN A 1 105 ? 27.499 -6.695 7.886 1.00 56.88 105 GLN A CA 1
ATOM 724 C C . GLN A 1 105 ? 27.088 -7.622 6.741 1.00 56.88 105 GLN A C 1
ATOM 726 O O . GLN A 1 105 ? 27.474 -7.407 5.588 1.00 56.88 105 GLN A O 1
ATOM 731 N N . PRO A 1 106 ? 26.255 -8.641 7.028 1.00 60.03 106 PRO A N 1
ATOM 732 C CA . PRO A 1 106 ? 25.728 -9.520 5.997 1.00 60.03 106 PRO A CA 1
ATOM 733 C C . PRO A 1 106 ? 24.952 -8.696 4.965 1.00 60.03 106 PRO A C 1
ATOM 735 O O . PRO A 1 106 ? 23.979 -8.022 5.291 1.00 60.03 106 PRO A O 1
ATOM 738 N N . SER A 1 107 ? 25.384 -8.755 3.707 1.00 69.25 107 SER A N 1
ATOM 739 C CA . SER A 1 107 ? 24.750 -8.073 2.580 1.00 69.25 107 SER A CA 1
ATOM 740 C C . SER A 1 107 ? 24.479 -9.080 1.468 1.00 69.25 107 SER A C 1
ATOM 742 O O . SER A 1 107 ? 25.340 -9.902 1.142 1.00 69.25 107 SER A O 1
ATOM 744 N N . ASN A 1 108 ? 23.274 -9.035 0.901 1.00 80.25 108 ASN A N 1
ATOM 745 C CA . ASN A 1 108 ? 22.862 -9.866 -0.229 1.00 80.25 108 ASN A CA 1
ATOM 746 C C . ASN A 1 108 ? 22.328 -9.000 -1.378 1.00 80.25 108 ASN A C 1
ATOM 748 O O . ASN A 1 108 ? 22.148 -7.788 -1.247 1.00 80.25 108 ASN A O 1
ATOM 752 N N . LEU A 1 109 ? 22.039 -9.616 -2.524 1.00 82.50 109 LEU A N 1
ATOM 753 C CA . LEU A 1 109 ? 21.616 -8.869 -3.709 1.00 82.50 109 LEU A CA 1
ATOM 754 C C . LEU A 1 109 ? 20.254 -8.166 -3.526 1.00 82.50 109 LEU A C 1
ATOM 756 O O . LEU A 1 109 ? 20.002 -7.139 -4.157 1.00 82.50 109 LEU A O 1
ATOM 760 N N . LEU A 1 110 ? 19.386 -8.659 -2.635 1.00 87.06 110 LEU A N 1
ATOM 761 C CA . LEU A 1 110 ? 18.130 -7.975 -2.303 1.00 87.06 110 LEU A CA 1
ATOM 762 C C . LEU A 1 110 ? 18.379 -6.668 -1.539 1.00 87.06 110 LEU A C 1
ATOM 764 O O . LEU A 1 110 ? 17.727 -5.672 -1.850 1.00 87.06 110 LEU A O 1
ATOM 768 N N . VAL A 1 111 ? 19.352 -6.638 -0.619 1.00 88.50 111 VAL A N 1
ATOM 769 C CA . VAL A 1 111 ? 19.788 -5.406 0.065 1.00 88.50 111 VAL A CA 1
ATOM 770 C C . VAL A 1 111 ? 20.205 -4.362 -0.968 1.00 88.50 111 VAL A C 1
ATOM 772 O O . VAL A 1 111 ? 19.623 -3.276 -1.018 1.00 88.50 111 VAL A O 1
ATOM 775 N N . THR A 1 112 ? 21.143 -4.708 -1.853 1.00 84.62 112 THR A N 1
ATOM 776 C CA . THR A 1 112 ? 21.634 -3.786 -2.886 1.00 84.62 112 THR A CA 1
ATOM 777 C C . THR A 1 112 ? 20.515 -3.346 -3.831 1.00 84.62 112 THR A C 1
ATOM 779 O O . THR A 1 112 ? 20.446 -2.181 -4.227 1.00 84.62 112 THR A O 1
ATOM 782 N N . PHE A 1 113 ? 19.593 -4.249 -4.174 1.00 89.62 113 PHE A N 1
ATOM 783 C CA . PHE A 1 113 ? 18.462 -3.910 -5.029 1.00 89.62 113 PHE A CA 1
ATOM 784 C C . PHE A 1 113 ? 17.466 -2.957 -4.355 1.00 89.62 113 PHE A C 1
ATOM 786 O O . PHE A 1 113 ? 16.960 -2.052 -5.017 1.00 89.62 113 PHE A O 1
ATOM 793 N N . PHE A 1 114 ? 17.195 -3.099 -3.056 1.00 93.00 114 PHE A N 1
ATOM 794 C CA . PHE A 1 114 ? 16.322 -2.174 -2.323 1.00 93.00 114 PHE A CA 1
ATOM 795 C C . PHE A 1 114 ? 16.947 -0.787 -2.194 1.00 93.00 114 PHE A C 1
ATOM 797 O O . PHE A 1 114 ? 16.259 0.215 -2.404 1.00 93.00 114 PHE A O 1
ATOM 804 N N . GLN A 1 115 ? 18.257 -0.722 -1.947 1.00 87.62 115 GLN A N 1
ATOM 805 C CA . GLN A 1 115 ? 19.014 0.529 -1.980 1.00 87.62 115 GLN A CA 1
ATOM 806 C C . GLN A 1 115 ? 18.918 1.185 -3.362 1.00 87.62 115 GLN A C 1
ATOM 808 O O . GLN A 1 115 ? 18.509 2.341 -3.467 1.00 87.62 115 GLN A O 1
ATOM 813 N N . TYR A 1 116 ? 19.180 0.436 -4.435 1.00 87.94 116 TYR A N 1
ATOM 814 C CA . TYR A 1 116 ? 19.020 0.926 -5.805 1.00 87.94 116 TYR A CA 1
ATOM 815 C C . TYR A 1 116 ? 17.596 1.436 -6.078 1.00 87.94 116 TYR A C 1
ATOM 817 O O . TYR A 1 116 ? 17.422 2.544 -6.593 1.00 87.94 116 TYR A O 1
ATOM 825 N N . CYS A 1 117 ? 16.571 0.670 -5.687 1.00 92.12 117 CYS A N 1
ATOM 826 C CA . CYS A 1 117 ? 15.177 1.078 -5.835 1.00 92.12 117 CYS A CA 1
ATOM 827 C C . CYS A 1 117 ? 14.903 2.396 -5.112 1.00 92.12 117 CYS A C 1
ATOM 829 O O . CYS A 1 117 ? 14.271 3.264 -5.702 1.00 92.12 117 CYS A O 1
ATOM 831 N N . SER A 1 118 ? 15.411 2.581 -3.890 1.00 90.44 118 SER A N 1
ATOM 832 C CA . SER A 1 118 ? 15.206 3.818 -3.124 1.00 90.44 118 SER A CA 1
ATOM 833 C C . SER A 1 118 ? 15.749 5.065 -3.829 1.00 90.44 118 SER A C 1
ATOM 835 O O . SER A 1 118 ? 15.139 6.129 -3.752 1.00 90.44 118 SER A O 1
ATOM 837 N N . ILE A 1 119 ? 16.843 4.928 -4.584 1.00 86.31 119 ILE A N 1
ATOM 838 C CA . ILE A 1 119 ? 17.436 6.034 -5.341 1.00 86.31 119 ILE A CA 1
ATOM 839 C C . ILE A 1 119 ? 16.665 6.274 -6.641 1.00 86.31 119 ILE A C 1
ATOM 841 O O . ILE A 1 119 ? 16.299 7.407 -6.945 1.00 86.31 119 ILE A O 1
ATOM 845 N N . VAL A 1 120 ? 16.395 5.217 -7.417 1.00 87.56 120 VAL A N 1
ATOM 846 C CA . VAL A 1 120 ? 15.684 5.343 -8.702 1.00 87.56 120 VAL A CA 1
ATOM 847 C C . VAL A 1 120 ? 14.269 5.865 -8.500 1.00 87.56 120 VAL A C 1
ATOM 849 O O . VAL A 1 120 ? 13.821 6.732 -9.245 1.00 87.56 120 VAL A O 1
ATOM 852 N N . MET A 1 121 ? 13.579 5.372 -7.471 1.00 90.56 121 MET A N 1
ATOM 853 C CA . MET A 1 121 ? 12.213 5.771 -7.153 1.00 90.56 121 MET A CA 1
ATOM 854 C C . MET A 1 121 ? 12.104 7.197 -6.618 1.00 90.56 121 MET A C 1
ATOM 856 O O . MET A 1 121 ? 10.990 7.694 -6.526 1.00 90.56 121 MET A O 1
ATOM 860 N N . ALA A 1 122 ? 13.212 7.873 -6.300 1.00 86.44 122 ALA A N 1
ATOM 861 C CA . ALA A 1 122 ? 13.195 9.252 -5.821 1.00 86.44 122 ALA A CA 1
ATOM 862 C C . ALA A 1 122 ? 12.891 10.289 -6.920 1.00 86.44 122 ALA A C 1
ATOM 864 O O . ALA A 1 122 ? 12.549 11.429 -6.601 1.00 86.44 122 ALA A O 1
ATOM 865 N N . ASP A 1 123 ? 13.008 9.930 -8.206 1.00 83.56 123 ASP A N 1
ATOM 866 C CA . ASP A 1 123 ? 12.635 10.806 -9.320 1.00 83.56 123 ASP A CA 1
ATOM 867 C C . ASP A 1 123 ? 11.717 10.096 -10.319 1.00 83.56 123 ASP A C 1
ATOM 869 O O . ASP A 1 123 ? 12.076 9.109 -10.952 1.00 83.56 123 ASP A O 1
ATOM 873 N N . THR A 1 124 ? 10.525 10.654 -10.514 1.00 87.56 124 THR A N 1
ATOM 874 C CA . THR A 1 124 ? 9.516 10.161 -11.467 1.00 87.56 124 THR A CA 1
ATOM 875 C C . THR A 1 124 ? 9.144 11.211 -12.519 1.00 87.56 124 THR A C 1
ATOM 877 O O . THR A 1 124 ? 8.166 11.058 -13.255 1.00 87.56 124 THR A O 1
ATOM 880 N N . ARG A 1 125 ? 9.889 12.323 -12.603 1.00 84.12 125 ARG A N 1
ATOM 881 C CA . ARG A 1 125 ? 9.477 13.496 -13.393 1.00 84.12 125 ARG A CA 1
ATOM 882 C C . ARG A 1 125 ? 9.626 13.287 -14.897 1.00 84.12 125 ARG A C 1
ATOM 884 O O . ARG A 1 125 ? 8.737 13.696 -15.658 1.00 84.12 125 ARG A O 1
ATOM 891 N N . SER A 1 126 ? 10.733 12.672 -15.314 1.00 86.56 126 SER A N 1
ATOM 892 C CA . SER A 1 126 ? 11.020 12.365 -16.719 1.00 86.56 126 SER A CA 1
ATOM 893 C C . SER A 1 126 ? 10.415 11.024 -17.136 1.00 86.56 126 SER A C 1
ATOM 895 O O . SER A 1 126 ? 10.201 10.139 -16.310 1.00 86.56 126 SER A O 1
ATOM 897 N N . GLU A 1 127 ? 10.154 10.854 -18.434 1.00 85.25 127 GLU A N 1
ATOM 898 C CA . GLU A 1 127 ? 9.632 9.588 -18.960 1.00 85.25 127 GLU A CA 1
ATOM 899 C C . GLU A 1 127 ? 10.616 8.432 -18.732 1.00 85.25 127 GLU A C 1
ATOM 901 O O . GLU A 1 127 ? 10.211 7.352 -18.311 1.00 85.25 127 GLU A O 1
ATOM 906 N N . ALA A 1 128 ? 11.915 8.668 -18.939 1.00 83.75 128 ALA A N 1
ATOM 907 C CA . ALA A 1 128 ? 12.950 7.667 -18.694 1.00 83.75 128 ALA A CA 1
ATOM 908 C C . ALA A 1 128 ? 13.001 7.243 -17.216 1.00 83.75 128 ALA A C 1
ATOM 910 O O . ALA A 1 128 ? 13.057 6.049 -16.925 1.00 83.75 128 ALA A O 1
ATOM 911 N N . ALA A 1 129 ? 12.911 8.199 -16.284 1.00 85.31 129 ALA A N 1
ATOM 912 C CA . ALA A 1 129 ? 12.905 7.903 -14.853 1.00 85.31 129 ALA A CA 1
ATOM 913 C C . ALA A 1 129 ? 11.628 7.154 -14.430 1.00 85.31 129 ALA A C 1
ATOM 915 O O . ALA A 1 129 ? 11.701 6.165 -13.702 1.00 85.31 129 ALA A O 1
ATOM 916 N N . ALA A 1 130 ? 10.466 7.531 -14.973 1.00 88.81 130 ALA A N 1
ATOM 917 C CA . ALA A 1 130 ? 9.219 6.798 -14.757 1.00 88.81 130 ALA A CA 1
ATOM 918 C C . ALA A 1 130 ? 9.285 5.356 -15.301 1.00 88.81 130 ALA A C 1
ATOM 920 O O . ALA A 1 130 ? 8.815 4.426 -14.644 1.00 88.81 130 ALA A O 1
ATOM 921 N N . GLN A 1 131 ? 9.912 5.135 -16.462 1.00 88.38 131 GLN A N 1
ATOM 922 C CA . GLN A 1 131 ? 10.133 3.790 -17.009 1.00 88.38 131 GLN A CA 1
ATOM 923 C C . GLN A 1 131 ? 11.124 2.972 -16.163 1.00 88.38 131 GLN A C 1
ATOM 925 O O . GLN A 1 131 ? 10.925 1.769 -15.993 1.00 88.38 131 GLN A O 1
ATOM 930 N N . ALA A 1 132 ? 12.164 3.602 -15.608 1.00 87.94 132 ALA A N 1
ATOM 931 C CA . ALA A 1 132 ? 13.082 2.956 -14.671 1.00 87.94 132 ALA A CA 1
ATOM 932 C C . ALA A 1 132 ? 12.352 2.518 -13.392 1.00 87.94 132 ALA A C 1
ATOM 934 O O . ALA A 1 132 ? 12.416 1.346 -13.026 1.00 87.94 132 ALA A O 1
ATOM 935 N N . CYS A 1 133 ? 11.561 3.413 -12.789 1.00 92.50 133 CYS A N 1
ATOM 936 C CA . CYS A 1 133 ? 10.709 3.101 -11.637 1.00 92.50 133 CYS A CA 1
ATOM 937 C C . CYS A 1 133 ? 9.728 1.964 -11.939 1.00 92.50 133 CYS A C 1
ATOM 939 O O . CYS A 1 133 ? 9.561 1.053 -11.131 1.00 92.50 133 CYS A O 1
ATOM 941 N N . THR A 1 134 ? 9.106 1.996 -13.123 1.00 93.94 134 THR A N 1
ATOM 942 C CA . THR A 1 134 ? 8.194 0.943 -13.588 1.00 93.94 134 THR A CA 1
ATOM 943 C C . THR A 1 134 ? 8.898 -0.410 -13.591 1.00 93.94 134 THR A C 1
ATOM 945 O O . THR A 1 134 ? 8.361 -1.386 -13.075 1.00 93.94 134 THR A O 1
ATOM 948 N N . LEU A 1 135 ? 10.121 -0.473 -14.126 1.00 91.19 135 LEU A N 1
ATOM 949 C CA . LEU A 1 135 ? 10.891 -1.709 -14.159 1.00 91.19 135 LEU A CA 1
ATOM 950 C C . LEU A 1 135 ? 11.303 -2.172 -12.752 1.00 91.19 135 LEU A C 1
ATOM 952 O O . LEU A 1 135 ? 11.199 -3.362 -12.472 1.00 91.19 135 LEU A O 1
ATOM 956 N N . CYS A 1 136 ? 11.677 -1.260 -11.847 1.00 94.31 136 CYS A N 1
ATOM 957 C CA . CYS A 1 136 ? 11.930 -1.602 -10.444 1.00 94.31 136 CYS A CA 1
ATOM 958 C C . CYS A 1 136 ? 10.702 -2.252 -9.793 1.00 94.31 136 CYS A C 1
ATOM 960 O O . CYS A 1 136 ? 10.816 -3.330 -9.212 1.00 94.31 136 CYS A O 1
ATOM 962 N N . PHE A 1 137 ? 9.516 -1.655 -9.938 1.00 96.62 137 PHE A N 1
ATOM 963 C CA . PHE A 1 137 ? 8.295 -2.224 -9.371 1.00 96.62 137 PHE A CA 1
ATOM 964 C C . PHE A 1 137 ? 7.885 -3.551 -10.012 1.00 96.62 137 PHE A C 1
ATOM 966 O O . PHE A 1 137 ? 7.415 -4.442 -9.310 1.00 96.62 137 PHE A O 1
ATOM 973 N N . ILE A 1 138 ? 8.074 -3.717 -11.322 1.00 94.56 138 ILE A N 1
ATOM 974 C CA . ILE A 1 138 ? 7.834 -4.994 -12.004 1.00 94.56 138 ILE A CA 1
ATOM 975 C C . ILE A 1 138 ? 8.749 -6.086 -11.437 1.00 94.56 138 ILE A C 1
ATOM 977 O O . ILE A 1 138 ? 8.290 -7.193 -11.154 1.00 94.56 138 ILE A O 1
ATOM 981 N N . THR A 1 139 ? 10.030 -5.780 -11.234 1.00 92.88 139 THR A N 1
ATOM 982 C CA . THR A 1 139 ? 10.982 -6.720 -10.634 1.00 92.88 139 THR A CA 1
ATOM 983 C C . THR A 1 139 ? 10.601 -7.043 -9.190 1.00 92.88 139 THR A C 1
ATOM 985 O O . THR A 1 139 ? 10.544 -8.216 -8.832 1.00 92.88 139 THR A O 1
ATOM 988 N N . LEU A 1 140 ? 10.239 -6.038 -8.382 1.00 96.12 140 LEU A N 1
ATOM 989 C CA . LEU A 1 140 ? 9.719 -6.244 -7.023 1.00 96.12 140 LEU A CA 1
ATOM 990 C C . LEU A 1 140 ? 8.436 -7.081 -7.012 1.00 96.12 140 LEU A C 1
ATOM 992 O O . LEU A 1 140 ? 8.263 -7.911 -6.128 1.00 96.12 140 LEU A O 1
ATOM 996 N N . THR A 1 141 ? 7.564 -6.916 -8.008 1.00 95.88 141 THR A N 1
ATOM 997 C CA . THR A 1 141 ? 6.354 -7.733 -8.173 1.00 95.88 141 THR A CA 1
ATOM 998 C C . THR A 1 141 ? 6.721 -9.197 -8.404 1.00 95.88 141 THR A C 1
ATOM 1000 O O . THR A 1 141 ? 6.159 -10.069 -7.751 1.00 95.88 141 THR A O 1
ATOM 1003 N N . CYS A 1 142 ? 7.697 -9.475 -9.277 1.00 93.25 142 CYS A N 1
ATOM 1004 C CA . CYS A 1 142 ? 8.179 -10.838 -9.516 1.00 93.25 142 CYS A CA 1
ATOM 1005 C C . CYS A 1 142 ? 8.788 -11.453 -8.245 1.00 93.25 142 CYS A C 1
ATOM 1007 O O . CYS A 1 142 ? 8.474 -12.592 -7.911 1.00 93.25 142 CYS A O 1
ATOM 1009 N N . ILE A 1 143 ? 9.609 -10.691 -7.511 1.00 92.69 143 ILE A N 1
ATOM 1010 C CA . ILE A 1 143 ? 10.218 -11.128 -6.242 1.00 92.69 143 ILE A CA 1
ATOM 1011 C C . ILE A 1 143 ? 9.135 -11.416 -5.189 1.00 92.69 143 ILE A C 1
ATOM 1013 O O . ILE A 1 143 ? 9.169 -12.459 -4.543 1.00 92.69 143 ILE A O 1
ATOM 1017 N N . ALA A 1 144 ? 8.143 -10.532 -5.045 1.00 94.81 144 ALA A N 1
ATOM 1018 C CA . ALA A 1 144 ? 7.060 -10.668 -4.070 1.00 94.81 144 ALA A CA 1
ATOM 1019 C C . ALA A 1 144 ? 6.054 -11.787 -4.405 1.00 94.81 144 ALA A C 1
ATOM 1021 O O . ALA A 1 144 ? 5.276 -12.181 -3.537 1.00 94.81 144 ALA A O 1
ATOM 1022 N N . GLU A 1 145 ? 6.048 -12.323 -5.628 1.00 91.81 145 GLU A N 1
ATOM 1023 C CA . GLU A 1 145 ? 5.275 -13.525 -5.986 1.00 91.81 145 GLU A CA 1
ATOM 1024 C C . GLU A 1 145 ? 6.056 -14.831 -5.780 1.00 91.81 145 GLU A C 1
ATOM 1026 O O . GLU A 1 145 ? 5.460 -15.912 -5.757 1.00 91.81 145 GLU A O 1
ATOM 1031 N N . GLU A 1 146 ? 7.376 -14.754 -5.622 1.00 89.25 146 GLU A N 1
ATOM 1032 C CA . GLU A 1 146 ? 8.245 -15.918 -5.497 1.00 89.25 146 GLU A CA 1
ATOM 1033 C C . GLU A 1 146 ? 8.289 -16.401 -4.033 1.00 89.25 146 GLU A C 1
ATOM 1035 O O . GLU A 1 146 ? 8.395 -15.620 -3.084 1.00 89.25 146 GLU A O 1
ATOM 1040 N N . GLN A 1 147 ? 8.120 -17.707 -3.825 1.00 88.75 147 GLN A N 1
ATOM 1041 C CA . GLN A 1 147 ? 7.934 -18.282 -2.495 1.00 88.75 147 GLN A CA 1
ATOM 1042 C C . GLN A 1 147 ? 9.225 -18.275 -1.673 1.00 88.75 147 GLN A C 1
ATOM 1044 O O . GLN A 1 147 ? 9.171 -17.987 -0.479 1.00 88.75 147 GLN A O 1
ATOM 1049 N N . PHE A 1 148 ? 10.366 -18.580 -2.289 1.00 86.94 148 PHE A N 1
ATOM 1050 C CA . PHE A 1 148 ? 11.656 -18.638 -1.609 1.00 86.94 148 PHE A CA 1
ATOM 1051 C C . PHE A 1 148 ? 12.144 -17.246 -1.179 1.00 86.94 148 PHE A C 1
ATOM 1053 O O . PHE A 1 148 ? 12.522 -17.052 -0.025 1.00 86.94 148 PHE A O 1
ATOM 1060 N N . ALA A 1 149 ? 12.049 -16.250 -2.061 1.00 89.88 149 ALA A N 1
ATOM 1061 C CA . ALA A 1 149 ? 12.314 -14.849 -1.756 1.00 89.88 149 ALA A CA 1
ATOM 1062 C C . ALA A 1 149 ? 11.443 -14.373 -0.599 1.00 89.88 149 ALA A C 1
ATOM 1064 O O . ALA A 1 149 ? 11.957 -13.775 0.340 1.00 89.88 149 ALA A O 1
ATOM 1065 N N . ASN A 1 150 ? 10.140 -14.668 -0.620 1.00 93.25 150 ASN A N 1
ATOM 1066 C CA . ASN A 1 150 ? 9.279 -14.308 0.499 1.00 93.25 150 ASN A CA 1
ATOM 1067 C C . ASN A 1 150 ? 9.678 -15.009 1.803 1.00 93.25 150 ASN A C 1
ATOM 1069 O O . ASN A 1 150 ? 9.617 -14.364 2.847 1.00 93.25 150 ASN A O 1
ATOM 1073 N N . ALA A 1 151 ? 10.091 -16.280 1.762 1.00 92.50 151 ALA A N 1
ATOM 1074 C CA . ALA A 1 151 ? 10.555 -16.996 2.949 1.00 92.50 151 ALA A CA 1
ATOM 1075 C C . ALA A 1 151 ? 11.769 -16.308 3.587 1.00 92.50 151 ALA A C 1
ATOM 1077 O O . ALA A 1 151 ? 11.739 -16.044 4.781 1.00 92.50 151 ALA A O 1
ATOM 1078 N N . ILE A 1 152 ? 12.771 -15.924 2.790 1.00 91.38 152 ILE A N 1
ATOM 1079 C CA . ILE A 1 152 ? 13.937 -15.172 3.284 1.00 91.38 152 ILE A CA 1
ATOM 1080 C C . ILE A 1 152 ? 13.567 -13.769 3.732 1.00 91.38 152 ILE A C 1
ATOM 1082 O O . ILE A 1 152 ? 14.001 -13.330 4.790 1.00 91.38 152 ILE A O 1
ATOM 1086 N N . MET A 1 153 ? 12.771 -13.045 2.938 1.00 94.44 153 MET A N 1
ATOM 1087 C CA . MET A 1 153 ? 12.445 -11.658 3.258 1.00 94.44 153 MET A CA 1
ATOM 1088 C C . MET A 1 153 ? 11.674 -11.534 4.574 1.00 94.44 153 MET A C 1
ATOM 1090 O O . MET A 1 153 ? 11.807 -10.520 5.257 1.00 94.44 153 MET A O 1
ATOM 1094 N N . HIS A 1 154 ? 10.868 -12.540 4.916 1.00 95.81 154 HIS A N 1
ATOM 1095 C CA . HIS A 1 154 ? 10.044 -12.553 6.120 1.00 95.81 154 HIS A CA 1
ATOM 1096 C C . HIS A 1 154 ? 10.644 -13.370 7.278 1.00 95.81 154 HIS A C 1
ATOM 1098 O O . HIS A 1 154 ? 9.997 -13.471 8.323 1.00 95.81 154 HIS A O 1
ATOM 1104 N N . ASP A 1 155 ? 11.837 -13.954 7.125 1.00 93.12 155 ASP A N 1
ATOM 1105 C CA . ASP A 1 155 ? 12.512 -14.657 8.219 1.00 93.12 155 ASP A CA 1
ATOM 1106 C C . ASP A 1 155 ? 12.966 -13.646 9.281 1.00 93.12 155 ASP A C 1
ATOM 1108 O O . ASP A 1 155 ? 13.741 -12.731 9.008 1.00 93.12 155 ASP A O 1
ATOM 1112 N N . GLN A 1 156 ? 12.470 -13.804 10.507 1.00 89.88 156 GLN A N 1
ATOM 1113 C CA . GLN A 1 156 ? 12.773 -12.895 11.615 1.00 89.88 156 GLN A CA 1
ATOM 1114 C C . GLN A 1 156 ? 14.201 -13.056 12.144 1.00 89.88 156 GLN A C 1
ATOM 1116 O O . GLN A 1 156 ? 14.714 -12.140 12.781 1.00 89.88 156 GLN A O 1
ATOM 1121 N N . ASN A 1 157 ? 14.849 -14.190 11.866 1.00 90.69 157 ASN A N 1
ATOM 1122 C CA . ASN A 1 157 ? 16.234 -14.440 12.259 1.00 90.69 157 ASN A CA 1
ATOM 1123 C C . ASN A 1 157 ? 17.233 -13.848 11.253 1.00 90.69 157 ASN A C 1
ATOM 1125 O O . ASN A 1 157 ? 18.403 -13.662 11.586 1.00 90.69 157 ASN A O 1
ATOM 1129 N N . LEU A 1 158 ? 16.784 -13.537 10.032 1.00 91.38 158 LEU A N 1
ATOM 1130 C CA . LEU A 1 158 ? 17.600 -12.919 8.989 1.00 91.38 158 LEU A CA 1
ATOM 1131 C C . LEU A 1 158 ? 17.330 -11.414 8.943 1.00 91.38 158 LEU A C 1
ATOM 1133 O O . LEU A 1 158 ? 16.429 -10.938 8.251 1.00 91.38 158 LEU A O 1
ATOM 1137 N N . THR A 1 159 ? 18.131 -10.657 9.691 1.00 91.88 159 THR A N 1
ATOM 1138 C CA . THR A 1 159 ? 18.019 -9.194 9.750 1.00 91.88 159 THR A CA 1
ATOM 1139 C C . THR A 1 159 ? 19.165 -8.510 9.018 1.00 91.88 159 THR A C 1
ATOM 1141 O O . THR A 1 159 ? 20.296 -8.994 9.011 1.00 91.88 159 THR A O 1
ATOM 1144 N N . PHE A 1 160 ? 18.851 -7.383 8.385 1.00 90.19 160 PHE A N 1
ATOM 1145 C CA . PHE A 1 160 ? 19.777 -6.599 7.578 1.00 90.19 160 PHE A CA 1
ATOM 1146 C C . PHE A 1 160 ? 19.621 -5.122 7.934 1.00 90.19 160 PHE A C 1
ATOM 1148 O O . PHE A 1 160 ? 18.500 -4.658 8.166 1.00 90.19 160 PHE A O 1
ATOM 1155 N N . LYS A 1 161 ? 20.719 -4.362 7.923 1.00 90.44 161 LYS A N 1
ATOM 1156 C CA . LYS A 1 161 ? 20.653 -2.898 7.945 1.00 90.44 161 LYS A CA 1
ATOM 1157 C C . LYS A 1 161 ? 20.694 -2.384 6.515 1.00 90.44 161 LYS A C 1
ATOM 1159 O O . LYS A 1 161 ? 21.713 -2.456 5.836 1.00 90.44 161 LYS A O 1
ATOM 1164 N N . VAL A 1 162 ? 19.560 -1.883 6.039 1.00 90.00 162 VAL A N 1
ATOM 1165 C CA . VAL A 1 162 ? 19.425 -1.412 4.658 1.00 90.00 162 VAL A CA 1
ATOM 1166 C C . VAL A 1 162 ? 19.225 0.095 4.644 1.00 90.00 162 VAL A C 1
ATOM 1168 O O . VAL A 1 162 ? 18.176 0.601 5.041 1.00 90.00 162 VAL A O 1
ATOM 1171 N N . GLN A 1 163 ? 20.226 0.820 4.149 1.00 87.94 163 GLN A N 1
ATOM 1172 C CA . GLN A 1 163 ? 20.134 2.268 3.988 1.00 87.94 163 GLN A CA 1
ATOM 1173 C C . GLN A 1 163 ? 19.244 2.634 2.796 1.00 87.94 163 GLN A C 1
ATOM 1175 O O . GLN A 1 163 ? 19.662 2.545 1.645 1.00 87.94 163 GLN A O 1
ATOM 1180 N N . LEU A 1 164 ? 18.024 3.094 3.059 1.00 89.00 164 LEU A N 1
ATOM 1181 C CA . LEU A 1 164 ? 17.165 3.652 2.016 1.00 89.00 164 LEU A CA 1
ATOM 1182 C C . LEU A 1 164 ? 17.493 5.134 1.801 1.00 89.00 164 LEU A C 1
ATOM 1184 O O . LEU A 1 164 ? 17.592 5.902 2.762 1.00 89.00 164 LEU A O 1
ATOM 1188 N N . TYR A 1 165 ? 17.626 5.546 0.540 1.00 85.19 165 TYR A N 1
ATOM 1189 C CA . TYR A 1 165 ? 17.658 6.956 0.169 1.00 85.19 165 TYR A CA 1
ATOM 1190 C C . TYR A 1 165 ? 16.303 7.596 0.497 1.00 85.19 165 TYR A C 1
ATOM 1192 O O . TYR A 1 165 ? 15.248 7.070 0.139 1.00 85.19 165 TYR A O 1
ATOM 1200 N N . ARG A 1 166 ? 16.332 8.728 1.206 1.00 82.19 166 ARG A N 1
ATOM 1201 C CA . ARG A 1 166 ? 15.143 9.496 1.598 1.00 82.19 166 ARG A CA 1
ATOM 1202 C C . ARG A 1 166 ? 15.132 10.802 0.821 1.00 82.19 166 ARG A C 1
ATOM 1204 O O . ARG A 1 166 ? 16.124 11.529 0.844 1.00 82.19 166 ARG A O 1
ATOM 1211 N N . LEU A 1 167 ? 14.024 11.117 0.153 1.00 75.50 167 LEU A N 1
ATOM 1212 C CA . LEU A 1 167 ? 13.941 12.346 -0.636 1.00 75.50 167 LEU A CA 1
ATOM 1213 C C . LEU A 1 167 ? 13.848 13.563 0.308 1.00 75.50 167 LEU A C 1
ATOM 1215 O O . LEU A 1 167 ? 12.989 13.570 1.199 1.00 75.50 167 LEU A O 1
ATOM 1219 N N . PRO A 1 168 ? 14.664 14.619 0.120 1.00 74.44 168 PRO A N 1
ATOM 1220 C CA . PRO A 1 168 ? 14.530 15.836 0.910 1.00 74.44 168 PRO A CA 1
ATOM 1221 C C . PRO A 1 168 ? 13.159 16.475 0.668 1.00 74.44 168 PRO A C 1
ATOM 1223 O O . PRO A 1 168 ? 12.809 16.834 -0.458 1.00 74.44 168 PRO A O 1
ATOM 1226 N N . MET A 1 169 ? 12.370 16.641 1.730 1.00 71.19 169 MET A N 1
ATOM 1227 C CA . MET A 1 169 ? 11.075 17.321 1.667 1.00 71.19 169 MET A CA 1
ATOM 1228 C C . MET A 1 169 ? 11.118 18.598 2.500 1.00 71.19 169 MET A C 1
ATOM 1230 O O . MET A 1 169 ? 11.774 18.652 3.533 1.00 71.19 169 MET A O 1
ATOM 1234 N N . ARG A 1 170 ? 10.362 19.628 2.099 1.00 71.06 170 ARG A N 1
ATOM 1235 C CA . ARG A 1 170 ? 10.362 20.946 2.774 1.00 71.06 170 ARG A CA 1
ATOM 1236 C C . ARG A 1 170 ? 10.100 20.884 4.286 1.00 71.06 170 ARG A C 1
ATOM 1238 O O . ARG A 1 170 ? 10.549 21.756 5.013 1.00 71.06 170 ARG A O 1
ATOM 1245 N N . HIS A 1 171 ? 9.358 19.876 4.736 1.00 70.00 171 HIS A N 1
ATOM 1246 C CA . HIS A 1 171 ? 8.966 19.671 6.132 1.00 70.00 171 HIS A CA 1
ATOM 1247 C C . HIS A 1 171 ? 9.718 18.510 6.807 1.00 70.00 171 HIS A C 1
ATOM 1249 O O . HIS A 1 171 ? 9.421 18.179 7.950 1.00 70.00 171 HIS A O 1
ATOM 1255 N N . ARG A 1 172 ? 10.679 17.879 6.118 1.00 70.50 172 ARG A N 1
ATOM 1256 C CA . ARG A 1 172 ? 11.472 16.759 6.633 1.00 70.50 172 ARG A CA 1
ATOM 1257 C C . ARG A 1 172 ? 12.949 17.111 6.532 1.00 70.50 172 ARG A C 1
ATOM 1259 O O . ARG A 1 172 ? 13.514 17.129 5.442 1.00 70.50 172 ARG A O 1
ATOM 1266 N N . LYS A 1 173 ? 13.585 17.351 7.678 1.00 61.28 173 LYS A N 1
ATOM 1267 C CA . LYS A 1 173 ? 15.048 17.384 7.743 1.00 61.28 173 LYS A CA 1
ATOM 1268 C C . LYS A 1 173 ? 15.547 15.947 7.616 1.00 61.28 173 LYS A C 1
ATOM 1270 O O . LYS A 1 173 ? 15.099 15.084 8.365 1.00 61.28 173 LYS A O 1
ATOM 1275 N N . ILE A 1 174 ? 16.424 15.687 6.650 1.00 67.69 174 ILE A N 1
ATOM 1276 C CA . ILE A 1 174 ? 17.099 14.393 6.555 1.00 67.69 174 ILE A CA 1
ATOM 1277 C C . ILE A 1 174 ? 18.145 14.371 7.661 1.00 67.69 174 ILE A C 1
ATOM 1279 O O . ILE A 1 174 ? 19.152 15.071 7.580 1.00 67.69 174 ILE A O 1
ATOM 1283 N N . VAL A 1 175 ? 17.868 13.601 8.705 1.00 62.72 175 VAL A N 1
ATOM 1284 C CA . VAL A 1 175 ? 18.857 13.262 9.721 1.00 62.72 175 VAL A CA 1
ATOM 1285 C C . VAL A 1 175 ? 19.504 11.951 9.275 1.00 62.72 175 VAL A C 1
ATOM 1287 O O . VAL A 1 175 ? 18.770 11.021 8.928 1.00 62.72 175 VAL A O 1
ATOM 1290 N N . PRO A 1 176 ? 20.844 11.867 9.206 1.00 63.25 176 PRO A N 1
ATOM 1291 C CA . PRO A 1 176 ? 21.531 10.595 9.044 1.00 63.25 176 PRO A CA 1
ATOM 1292 C C . PRO A 1 176 ? 21.228 9.726 10.268 1.00 63.25 176 PRO A C 1
ATOM 1294 O O . PRO A 1 176 ? 21.803 9.916 11.335 1.00 63.25 176 PRO A O 1
ATOM 1297 N N . GLU A 1 177 ? 20.257 8.832 10.129 1.00 69.25 177 GLU A N 1
ATOM 1298 C CA . GLU A 1 177 ? 19.921 7.832 11.136 1.00 69.25 177 GLU A CA 1
ATOM 1299 C C . GLU A 1 177 ? 20.505 6.496 10.699 1.00 69.25 177 GLU A C 1
ATOM 1301 O O . GLU A 1 177 ? 20.404 6.121 9.528 1.00 69.25 177 GLU A O 1
ATOM 1306 N N . GLU A 1 178 ? 21.113 5.785 11.646 1.00 79.06 178 GLU A N 1
ATOM 1307 C CA . GLU A 1 178 ? 21.567 4.425 11.401 1.00 79.06 178 GLU A CA 1
ATOM 1308 C C . GLU A 1 178 ? 20.345 3.545 11.080 1.00 79.06 178 GLU A C 1
ATOM 1310 O O . GLU A 1 178 ? 19.382 3.526 11.856 1.00 79.06 178 GLU A O 1
ATOM 1315 N N . PRO A 1 179 ? 20.336 2.836 9.936 1.00 84.56 179 PRO A N 1
ATOM 1316 C CA . PRO A 1 179 ? 19.182 2.044 9.552 1.00 84.56 179 PRO A CA 1
ATOM 1317 C C . PRO A 1 179 ? 18.965 0.907 10.562 1.00 84.56 179 PRO A C 1
ATOM 1319 O O . PRO A 1 179 ? 19.927 0.234 10.946 1.00 84.56 179 PRO A O 1
ATOM 1322 N N . PRO A 1 180 ? 17.714 0.652 10.992 1.00 88.75 180 PRO A N 1
ATOM 1323 C CA . PRO A 1 180 ? 17.437 -0.425 11.930 1.00 88.75 180 PRO A CA 1
ATOM 1324 C C . PRO A 1 180 ? 17.778 -1.780 11.301 1.00 88.75 180 PRO A C 1
ATOM 1326 O O . PRO A 1 180 ? 17.557 -1.991 10.106 1.00 88.75 180 PRO A O 1
ATOM 1329 N N . SER A 1 181 ? 18.273 -2.713 12.120 1.00 91.69 181 SER A N 1
ATOM 1330 C CA . SER A 1 181 ? 18.418 -4.110 11.702 1.00 91.69 181 SER A CA 1
ATOM 1331 C C . SER A 1 181 ? 17.047 -4.771 11.717 1.00 91.69 181 SER A C 1
ATOM 1333 O O . SER A 1 181 ? 16.436 -4.901 12.777 1.00 91.69 181 SER A O 1
ATOM 1335 N N . GLN A 1 182 ? 16.540 -5.156 10.549 1.00 93.88 182 GLN A N 1
ATOM 1336 C CA . GLN A 1 182 ? 15.194 -5.714 10.413 1.00 93.88 182 GLN A CA 1
ATOM 1337 C C . GLN A 1 182 ? 15.104 -6.715 9.250 1.00 93.88 182 GLN A C 1
ATOM 1339 O O . GLN A 1 182 ? 15.981 -6.721 8.382 1.00 93.88 182 GLN A O 1
ATOM 1344 N N . PRO A 1 183 ? 14.061 -7.565 9.201 1.00 95.44 183 PRO A N 1
ATOM 1345 C CA . PRO A 1 183 ? 13.809 -8.418 8.043 1.00 95.44 183 PRO A CA 1
ATOM 1346 C C . PRO A 1 183 ? 13.601 -7.595 6.767 1.00 95.44 183 PRO A C 1
ATOM 1348 O O . PRO A 1 183 ? 13.005 -6.512 6.799 1.00 95.44 183 PRO A O 1
ATOM 1351 N N . LEU A 1 184 ? 14.028 -8.130 5.621 1.00 95.75 184 LEU A N 1
ATOM 1352 C CA . LEU A 1 184 ? 13.933 -7.434 4.329 1.00 95.75 184 LEU A CA 1
ATOM 1353 C C . LEU A 1 184 ? 12.491 -7.068 3.955 1.00 95.75 184 LEU A C 1
ATOM 1355 O O . LEU A 1 184 ? 12.270 -6.031 3.336 1.00 95.75 184 LEU A O 1
ATOM 1359 N N . ALA A 1 185 ? 11.495 -7.862 4.352 1.00 97.38 185 ALA A N 1
ATOM 1360 C CA . ALA A 1 185 ? 10.089 -7.532 4.129 1.00 97.38 185 ALA A CA 1
ATOM 1361 C C . ALA A 1 185 ? 9.696 -6.212 4.815 1.00 97.38 185 ALA A C 1
ATOM 1363 O O . ALA A 1 185 ? 8.993 -5.400 4.214 1.00 97.38 185 ALA A O 1
ATOM 1364 N N . SER A 1 186 ? 10.200 -5.951 6.028 1.00 97.19 186 SER A N 1
ATOM 1365 C CA . SER A 1 186 ? 9.973 -4.684 6.733 1.00 97.19 186 SER A CA 1
ATOM 1366 C C . SER A 1 186 ? 10.608 -3.510 5.984 1.00 97.19 186 SER A C 1
ATOM 1368 O O . SER A 1 186 ? 9.940 -2.502 5.754 1.00 97.19 186 SER A O 1
ATOM 1370 N N . THR A 1 187 ? 11.847 -3.674 5.507 1.00 96.50 187 THR A N 1
ATOM 1371 C CA . THR A 1 187 ? 12.533 -2.677 4.667 1.00 96.50 187 THR A CA 1
ATOM 1372 C C . THR A 1 187 ? 11.798 -2.417 3.354 1.00 96.50 187 THR A C 1
ATOM 1374 O O . THR A 1 187 ? 11.681 -1.269 2.927 1.00 96.50 187 THR A O 1
ATOM 1377 N N . LEU A 1 188 ? 11.281 -3.458 2.700 1.00 97.94 188 LEU A N 1
ATOM 1378 C CA . LEU A 1 188 ? 10.517 -3.294 1.469 1.00 97.94 188 LEU A CA 1
ATOM 1379 C C . LEU A 1 188 ? 9.237 -2.498 1.734 1.00 97.94 188 LEU A C 1
ATOM 1381 O O . LEU A 1 188 ? 8.923 -1.594 0.967 1.00 97.94 188 LEU A O 1
ATOM 1385 N N . ILE A 1 189 ? 8.535 -2.749 2.842 1.00 98.25 189 ILE A N 1
ATOM 1386 C CA . ILE A 1 189 ? 7.380 -1.923 3.212 1.00 98.25 189 ILE A CA 1
ATOM 1387 C C . ILE A 1 189 ? 7.807 -0.466 3.464 1.00 98.25 189 ILE A C 1
ATOM 1389 O O . ILE A 1 189 ? 7.114 0.439 3.001 1.00 98.25 189 ILE A O 1
ATOM 1393 N N . ASP A 1 190 ? 8.946 -0.214 4.117 1.00 96.69 190 ASP A N 1
ATOM 1394 C CA . ASP A 1 190 ? 9.471 1.149 4.316 1.00 96.69 190 ASP A CA 1
ATOM 1395 C C . ASP A 1 190 ? 9.766 1.864 2.988 1.00 96.69 190 ASP A C 1
ATOM 1397 O O . ASP A 1 190 ? 9.471 3.054 2.848 1.00 96.69 190 ASP A O 1
ATOM 1401 N N . LEU A 1 191 ? 10.301 1.143 1.998 1.00 97.12 191 LEU A N 1
ATOM 1402 C CA . LEU A 1 191 ? 10.527 1.645 0.641 1.00 97.12 191 LEU A CA 1
ATOM 1403 C C . LEU A 1 191 ? 9.204 2.014 -0.054 1.00 97.12 191 LEU A C 1
ATOM 1405 O O . LEU A 1 191 ? 9.103 3.083 -0.657 1.00 97.12 191 LEU A O 1
ATOM 1409 N N . LEU A 1 192 ? 8.176 1.164 0.052 1.00 98.38 192 LEU A N 1
ATOM 1410 C CA . LEU A 1 192 ? 6.848 1.445 -0.512 1.00 98.38 192 LEU A CA 1
ATOM 1411 C C . LEU A 1 192 ? 6.189 2.653 0.176 1.00 98.38 192 LEU A C 1
ATOM 1413 O O . LEU A 1 192 ? 5.577 3.487 -0.494 1.00 98.38 192 LEU A O 1
ATOM 1417 N N . VAL A 1 193 ? 6.346 2.778 1.499 1.00 97.31 193 VAL A N 1
ATOM 1418 C CA . VAL A 1 193 ? 5.882 3.934 2.282 1.00 97.31 193 VAL A CA 1
ATOM 1419 C C . VAL A 1 193 ? 6.577 5.217 1.834 1.00 97.31 193 VAL A C 1
ATOM 1421 O O . VAL A 1 193 ? 5.895 6.208 1.569 1.00 97.31 193 VAL A O 1
ATOM 1424 N N . GLU A 1 194 ? 7.905 5.201 1.689 1.00 94.31 194 GLU A N 1
ATOM 1425 C CA . GLU A 1 194 ? 8.664 6.356 1.195 1.00 94.31 194 GLU A CA 1
ATOM 1426 C C . GLU A 1 194 ? 8.180 6.774 -0.198 1.00 94.31 194 GLU A C 1
ATOM 1428 O O . GLU A 1 194 ? 7.868 7.946 -0.419 1.00 94.31 194 GLU A O 1
ATOM 1433 N N . PHE A 1 195 ? 8.020 5.816 -1.120 1.00 96.25 195 PHE A N 1
ATOM 1434 C CA . PHE A 1 195 ? 7.495 6.103 -2.453 1.00 96.25 195 PHE A CA 1
ATOM 1435 C C . PHE A 1 195 ? 6.114 6.768 -2.390 1.00 96.25 195 PHE A C 1
ATOM 1437 O O . PHE A 1 195 ? 5.914 7.811 -3.016 1.00 96.25 195 PHE A O 1
ATOM 1444 N N . MET A 1 196 ? 5.176 6.204 -1.619 1.00 96.69 196 MET A N 1
ATOM 1445 C CA . MET A 1 196 ? 3.818 6.743 -1.498 1.00 96.69 196 MET A CA 1
ATOM 1446 C C . MET A 1 196 ? 3.803 8.168 -0.947 1.00 96.69 196 MET A C 1
ATOM 1448 O O . MET A 1 196 ? 3.015 8.982 -1.425 1.00 96.69 196 MET A O 1
ATOM 1452 N N . MET A 1 197 ? 4.662 8.482 0.023 1.00 93.44 197 MET A N 1
ATOM 1453 C CA . MET A 1 197 ? 4.696 9.797 0.664 1.00 93.44 197 MET A CA 1
ATOM 1454 C C . MET A 1 197 ? 5.379 10.863 -0.201 1.00 93.44 197 MET A C 1
ATOM 1456 O O . MET A 1 197 ? 4.947 12.016 -0.203 1.00 93.44 197 MET A O 1
ATOM 1460 N N . CYS A 1 198 ? 6.397 10.499 -0.983 1.00 91.00 198 CYS A N 1
ATOM 1461 C CA . CYS A 1 198 ? 7.136 11.451 -1.819 1.00 91.00 198 CYS A CA 1
ATOM 1462 C C . CYS A 1 198 ? 6.448 11.784 -3.154 1.00 91.00 198 CYS A C 1
ATOM 1464 O O . CYS A 1 198 ? 6.810 12.771 -3.798 1.00 91.00 198 CYS A O 1
ATOM 1466 N N . HIS A 1 199 ? 5.450 10.997 -3.573 1.00 92.75 199 HIS A N 1
ATOM 1467 C CA . HIS A 1 199 ? 4.881 11.070 -4.925 1.00 92.75 199 HIS A CA 1
ATOM 1468 C C . HIS A 1 199 ? 3.419 11.532 -5.005 1.00 92.75 199 HIS A C 1
ATOM 1470 O O . HIS A 1 199 ? 2.789 11.414 -6.062 1.00 92.75 199 HIS A O 1
ATOM 1476 N N . LEU A 1 200 ? 2.898 12.162 -3.945 1.00 92.81 200 LEU A N 1
ATOM 1477 C CA . LEU A 1 200 ? 1.602 12.859 -3.946 1.00 92.81 200 LEU A CA 1
ATOM 1478 C C . LEU A 1 200 ? 1.700 14.198 -4.710 1.00 92.81 200 LEU A C 1
ATOM 1480 O O . LEU A 1 200 ? 1.596 15.290 -4.150 1.00 92.81 200 LEU A O 1
ATOM 1484 N N . LEU A 1 201 ? 1.977 14.107 -6.012 1.00 90.56 201 LEU A N 1
ATOM 1485 C CA . LEU A 1 201 ? 2.329 15.221 -6.894 1.00 90.56 201 LEU A CA 1
ATOM 1486 C C . LEU A 1 201 ? 1.146 15.674 -7.756 1.00 90.56 201 LEU A C 1
ATOM 1488 O O . LEU A 1 201 ? 0.302 14.875 -8.149 1.00 90.56 201 LEU A O 1
ATOM 1492 N N . LYS A 1 202 ? 1.164 16.943 -8.194 1.00 86.38 202 LYS A N 1
ATOM 1493 C CA . LYS A 1 202 ? 0.211 17.461 -9.201 1.00 86.38 202 LYS A CA 1
ATOM 1494 C C . LYS A 1 202 ? 0.214 16.628 -10.492 1.00 86.38 202 LYS A C 1
ATOM 1496 O O . LYS A 1 202 ? -0.837 16.365 -11.068 1.00 86.38 202 LYS A O 1
ATOM 1501 N N . LYS A 1 203 ? 1.401 16.211 -10.952 1.00 89.12 203 LYS A N 1
ATOM 1502 C CA . LYS A 1 203 ? 1.564 15.210 -12.018 1.00 89.12 203 LYS A CA 1
ATOM 1503 C C . LYS A 1 203 ? 1.619 13.830 -11.364 1.00 89.12 203 LYS A C 1
ATOM 1505 O O . LYS A 1 203 ? 2.693 13.272 -11.180 1.00 89.12 203 LYS A O 1
ATOM 1510 N N . PHE A 1 204 ? 0.454 13.341 -10.962 1.00 92.94 204 PHE A N 1
ATOM 1511 C CA . PHE A 1 204 ? 0.321 12.096 -10.219 1.00 92.94 204 PHE A CA 1
ATOM 1512 C C . PHE A 1 204 ? 0.747 10.876 -11.065 1.00 92.94 204 PHE A C 1
ATOM 1514 O O . PHE A 1 204 ? 0.214 10.695 -12.163 1.00 92.94 204 PHE A O 1
ATOM 1521 N N . PRO A 1 205 ? 1.690 10.035 -10.598 1.00 93.75 205 PRO A N 1
ATOM 1522 C CA . PRO A 1 205 ? 2.151 8.864 -11.341 1.00 93.75 205 PRO A CA 1
ATOM 1523 C C . PRO A 1 205 ? 1.270 7.630 -11.061 1.00 93.75 205 PRO A C 1
ATOM 1525 O O . PRO A 1 205 ? 1.709 6.666 -10.434 1.00 93.75 205 PRO A O 1
ATOM 1528 N N . GLY A 1 206 ? 0.012 7.647 -11.516 1.00 93.50 206 GLY A N 1
ATOM 1529 C CA . GLY A 1 206 ? -0.989 6.637 -11.131 1.00 93.50 206 GLY A CA 1
ATOM 1530 C C . GLY A 1 206 ? -0.643 5.179 -11.464 1.00 93.50 206 GLY A C 1
ATOM 1531 O O . GLY A 1 206 ? -0.952 4.280 -10.681 1.00 93.50 206 GLY A O 1
ATOM 1532 N N . GLU A 1 207 ? 0.054 4.928 -12.574 1.00 93.06 207 GLU A N 1
ATOM 1533 C CA . GLU A 1 207 ? 0.519 3.577 -12.928 1.00 93.06 207 GLU A CA 1
ATOM 1534 C C . GLU A 1 207 ? 1.555 3.046 -11.923 1.00 93.06 207 GLU A C 1
ATOM 1536 O O . GLU A 1 207 ? 1.481 1.890 -11.509 1.00 93.06 207 GLU A O 1
ATOM 1541 N N . LEU A 1 208 ? 2.477 3.902 -11.462 1.00 95.69 208 LEU A N 1
ATOM 1542 C CA . LEU A 1 208 ? 3.473 3.526 -10.456 1.00 95.69 208 LEU A CA 1
ATOM 1543 C C . LEU A 1 208 ? 2.822 3.258 -9.094 1.00 95.69 208 LEU A C 1
ATOM 1545 O O . LEU A 1 208 ? 3.205 2.308 -8.418 1.00 95.69 208 LEU A O 1
ATOM 1549 N N . TYR A 1 209 ? 1.803 4.036 -8.708 1.00 96.69 209 TYR A N 1
ATOM 1550 C CA . TYR A 1 209 ? 1.022 3.751 -7.498 1.00 96.69 209 TYR A CA 1
ATOM 1551 C C . TYR A 1 209 ? 0.299 2.407 -7.585 1.00 96.69 209 TYR A C 1
ATOM 1553 O O . TYR A 1 209 ? 0.313 1.652 -6.618 1.00 96.69 209 TYR A O 1
ATOM 1561 N N . SER A 1 210 ? -0.272 2.072 -8.744 1.00 95.25 210 SER A N 1
ATOM 1562 C CA . SER A 1 210 ? -0.936 0.777 -8.948 1.00 95.25 210 SER A CA 1
ATOM 1563 C C . SER A 1 210 ? 0.037 -0.389 -8.744 1.00 95.25 210 SER A C 1
ATOM 1565 O O . SER A 1 210 ? -0.291 -1.366 -8.072 1.00 95.25 210 SER A O 1
ATOM 1567 N N . LEU A 1 211 ? 1.266 -0.265 -9.259 1.00 96.56 211 LEU A N 1
ATOM 1568 C CA . LEU A 1 211 ? 2.316 -1.258 -9.037 1.00 96.56 211 LEU A CA 1
ATOM 1569 C C . LEU A 1 211 ? 2.775 -1.303 -7.570 1.00 96.56 211 LEU A C 1
ATOM 1571 O O . LEU A 1 211 ? 2.885 -2.387 -7.005 1.00 96.56 211 LEU A O 1
ATOM 1575 N N . CYS A 1 212 ? 2.991 -0.148 -6.935 1.00 98.06 212 CYS A N 1
ATOM 1576 C CA . CYS A 1 212 ? 3.389 -0.043 -5.527 1.00 98.06 212 CYS A CA 1
ATOM 1577 C C . CYS A 1 212 ? 2.387 -0.742 -4.591 1.00 98.06 212 CYS A C 1
ATOM 1579 O O . CYS A 1 212 ? 2.763 -1.613 -3.803 1.00 98.06 212 CYS A O 1
ATOM 1581 N N . ILE A 1 213 ? 1.095 -0.427 -4.735 1.00 97.88 213 ILE A N 1
ATOM 1582 C CA . ILE A 1 213 ? 0.012 -1.057 -3.968 1.00 97.88 213 ILE A CA 1
ATOM 1583 C C . ILE A 1 213 ? -0.087 -2.556 -4.289 1.00 97.88 213 ILE A C 1
ATOM 1585 O O . ILE A 1 213 ? -0.320 -3.367 -3.393 1.00 97.88 213 ILE A O 1
ATOM 1589 N N . GLY A 1 214 ? 0.158 -2.945 -5.543 1.00 97.50 214 GLY A N 1
ATOM 1590 C CA . GLY A 1 214 ? 0.218 -4.345 -5.956 1.00 97.50 214 GLY A CA 1
ATOM 1591 C C . GLY A 1 214 ? 1.339 -5.144 -5.281 1.00 97.50 214 GLY A C 1
ATOM 1592 O O . GLY A 1 214 ? 1.108 -6.293 -4.899 1.00 97.50 214 GLY A O 1
ATOM 1593 N N . VAL A 1 215 ? 2.533 -4.564 -5.111 1.00 98.44 215 VAL A N 1
ATOM 1594 C CA . VAL A 1 215 ? 3.639 -5.193 -4.364 1.00 98.44 215 VAL A CA 1
ATOM 1595 C C . VAL A 1 215 ? 3.264 -5.327 -2.889 1.00 98.44 215 VAL A C 1
ATOM 1597 O O . VAL A 1 215 ? 3.399 -6.409 -2.323 1.00 98.44 215 VAL A O 1
ATOM 1600 N N . LEU A 1 216 ? 2.720 -4.267 -2.282 1.00 98.56 216 LEU A N 1
ATOM 1601 C CA . LEU A 1 216 ? 2.287 -4.281 -0.883 1.00 98.56 216 LEU A CA 1
ATOM 1602 C C . LEU A 1 216 ? 1.255 -5.384 -0.609 1.00 98.56 216 LEU A C 1
ATOM 1604 O O . LEU A 1 216 ? 1.401 -6.146 0.346 1.00 98.56 216 LEU A O 1
ATOM 1608 N N . LEU A 1 217 ? 0.235 -5.501 -1.465 1.00 98.19 217 LEU A N 1
ATOM 1609 C CA . LEU A 1 217 ? -0.798 -6.525 -1.326 1.00 98.19 217 LEU A CA 1
ATOM 1610 C C . LEU A 1 217 ? -0.205 -7.940 -1.349 1.00 98.19 217 LEU A C 1
ATOM 1612 O O . LEU A 1 217 ? -0.620 -8.786 -0.560 1.00 98.19 217 LEU A O 1
ATOM 1616 N N . ARG A 1 218 ? 0.785 -8.204 -2.209 1.00 97.88 218 ARG A N 1
ATOM 1617 C CA . ARG A 1 218 ? 1.451 -9.515 -2.296 1.00 97.88 218 ARG A CA 1
ATOM 1618 C C . ARG A 1 218 ? 2.202 -9.870 -1.018 1.00 97.88 218 ARG A C 1
ATOM 1620 O O . ARG A 1 218 ? 2.057 -10.994 -0.541 1.00 97.88 218 ARG A O 1
ATOM 1627 N N . LEU A 1 219 ? 2.934 -8.914 -0.441 1.00 97.81 219 LEU A N 1
ATOM 1628 C CA . LEU A 1 219 ? 3.645 -9.108 0.829 1.00 97.81 219 LEU A CA 1
ATOM 1629 C C . LEU A 1 219 ? 2.669 -9.441 1.960 1.00 97.81 219 LEU A C 1
ATOM 1631 O O . LEU A 1 219 ? 2.814 -10.460 2.632 1.00 97.81 219 LEU A O 1
ATOM 1635 N N . LEU A 1 220 ? 1.609 -8.642 2.109 1.00 97.56 220 LEU A N 1
ATOM 1636 C CA . LEU A 1 220 ? 0.596 -8.876 3.141 1.00 97.56 220 LEU A CA 1
ATOM 1637 C C . LEU A 1 220 ? -0.150 -10.201 2.926 1.00 97.56 220 LEU A C 1
ATOM 1639 O O . LEU A 1 220 ? -0.440 -10.922 3.879 1.00 97.56 220 LEU A O 1
ATOM 1643 N N . SER A 1 221 ? -0.410 -10.568 1.671 1.00 97.00 221 SER A N 1
ATOM 1644 C CA . SER A 1 221 ? -1.032 -11.850 1.326 1.00 97.00 221 SER A CA 1
ATOM 1645 C C . SER A 1 221 ? -0.133 -13.035 1.687 1.00 97.00 221 SER A C 1
ATOM 1647 O O . SER A 1 221 ? -0.629 -14.050 2.180 1.00 97.00 221 SER A O 1
ATOM 1649 N N . TYR A 1 222 ? 1.186 -12.913 1.489 1.00 97.00 222 TYR A N 1
ATOM 1650 C CA . TYR A 1 222 ? 2.155 -13.907 1.953 1.00 97.00 222 TYR A CA 1
ATOM 1651 C C . TYR A 1 222 ? 2.131 -14.028 3.480 1.00 97.00 222 TYR A C 1
ATOM 1653 O O . TYR A 1 222 ? 1.973 -15.135 3.996 1.00 97.00 222 TYR A O 1
ATOM 1661 N N . GLN A 1 223 ? 2.206 -12.901 4.196 1.00 95.81 223 GLN A N 1
ATOM 1662 C CA . GLN A 1 223 ? 2.139 -12.875 5.657 1.00 95.81 223 GLN A CA 1
ATOM 1663 C C . GLN A 1 223 ? 0.865 -13.534 6.191 1.00 95.81 223 GLN A C 1
ATOM 1665 O O . GLN A 1 223 ? 0.951 -14.387 7.070 1.00 95.81 223 GLN A O 1
ATOM 1670 N N . LYS A 1 224 ? -0.305 -13.214 5.623 1.00 95.38 224 LYS A N 1
ATOM 1671 C CA . LYS A 1 224 ? -1.586 -13.836 5.987 1.00 95.38 224 LYS A CA 1
ATOM 1672 C C . LYS A 1 224 ? -1.583 -15.341 5.722 1.00 95.38 224 LYS A C 1
ATOM 1674 O O . LYS A 1 224 ? -1.963 -16.120 6.592 1.00 95.38 224 LYS A O 1
ATOM 1679 N N . ARG A 1 225 ? -1.142 -15.768 4.534 1.00 95.38 225 ARG A N 1
ATOM 1680 C CA . ARG A 1 225 ? -1.114 -17.186 4.133 1.00 95.38 225 ARG A CA 1
ATOM 1681 C C . ARG A 1 225 ? -0.185 -18.022 5.013 1.00 95.38 225 ARG A C 1
ATOM 1683 O O . ARG A 1 225 ? -0.543 -19.135 5.380 1.00 95.38 225 ARG A O 1
ATOM 1690 N N . CYS A 1 226 ? 0.994 -17.495 5.329 1.00 95.81 226 CYS A N 1
ATOM 1691 C CA . CYS A 1 226 ? 2.030 -18.190 6.093 1.00 95.81 226 CYS A CA 1
ATOM 1692 C C . CYS A 1 226 ? 1.999 -17.861 7.596 1.00 95.81 226 CYS A C 1
ATOM 1694 O O . CYS A 1 226 ? 2.829 -18.376 8.337 1.00 95.81 226 CYS A O 1
ATOM 1696 N N . ARG A 1 227 ? 1.052 -17.022 8.041 1.00 95.44 227 ARG A N 1
ATOM 1697 C CA . ARG A 1 227 ? 0.914 -16.524 9.422 1.00 95.44 227 ARG A CA 1
ATOM 1698 C C . ARG A 1 227 ? 2.203 -15.908 9.976 1.00 95.44 227 ARG A C 1
ATOM 1700 O O . ARG A 1 227 ? 2.536 -16.082 11.147 1.00 95.44 227 ARG A O 1
ATOM 1707 N N . VAL A 1 228 ? 2.944 -15.197 9.124 1.00 94.94 228 VAL A N 1
ATOM 1708 C CA . VAL A 1 228 ? 4.192 -14.538 9.526 1.00 94.94 228 VAL A CA 1
ATOM 1709 C C . VAL A 1 228 ? 3.892 -13.157 10.092 1.00 94.94 228 VAL A C 1
ATOM 1711 O O . VAL A 1 228 ? 3.284 -12.312 9.428 1.00 94.94 228 VAL A O 1
ATOM 1714 N N . ARG A 1 229 ? 4.360 -12.928 11.319 1.00 95.12 229 ARG A N 1
ATOM 1715 C CA . ARG A 1 229 ? 4.140 -11.702 12.084 1.00 95.12 229 ARG A CA 1
ATOM 1716 C C . ARG A 1 229 ? 5.406 -10.860 12.151 1.00 95.12 229 ARG A C 1
ATOM 1718 O O . ARG A 1 229 ? 6.294 -11.156 12.937 1.00 95.12 229 ARG A O 1
ATOM 1725 N N . LEU A 1 230 ? 5.502 -9.819 11.330 1.00 94.19 230 LEU A N 1
ATOM 1726 C CA . LEU A 1 230 ? 6.649 -8.909 11.375 1.00 94.19 230 LEU A CA 1
ATOM 1727 C C . LEU A 1 230 ? 6.554 -8.004 12.612 1.00 94.19 230 LEU A C 1
ATOM 1729 O O . LEU A 1 230 ? 5.584 -7.256 12.760 1.00 94.19 230 LEU A O 1
ATOM 1733 N N . ALA A 1 231 ? 7.579 -8.042 13.464 1.00 92.75 231 ALA A N 1
ATOM 1734 C CA . ALA A 1 231 ? 7.737 -7.139 14.600 1.00 92.75 231 ALA A CA 1
ATOM 1735 C C . ALA A 1 231 ? 8.171 -5.744 14.112 1.00 92.75 231 ALA A C 1
ATOM 1737 O O . ALA A 1 231 ? 9.351 -5.401 14.125 1.00 92.75 231 ALA A O 1
ATOM 1738 N N . ARG A 1 232 ? 7.216 -4.956 13.607 1.00 92.88 232 ARG A N 1
ATOM 1739 C CA . ARG A 1 232 ? 7.444 -3.590 13.112 1.00 92.88 232 ARG A CA 1
ATOM 1740 C C . ARG A 1 232 ? 6.297 -2.653 13.464 1.00 92.88 232 ARG A C 1
ATOM 1742 O O . ARG A 1 232 ? 5.173 -3.100 13.685 1.00 92.88 232 ARG A O 1
ATOM 1749 N N . ASP A 1 233 ? 6.575 -1.352 13.431 1.00 93.69 233 ASP A N 1
ATOM 1750 C CA . ASP A 1 233 ? 5.535 -0.329 13.518 1.00 93.69 233 ASP A CA 1
ATOM 1751 C C . ASP A 1 233 ? 4.757 -0.245 12.194 1.00 93.69 233 ASP A C 1
ATOM 1753 O O . ASP A 1 233 ? 5.311 0.026 11.125 1.00 93.69 233 ASP A O 1
ATOM 1757 N N . TRP A 1 234 ? 3.451 -0.492 12.266 1.00 96.50 234 TRP A N 1
ATOM 1758 C CA . TRP A 1 234 ? 2.546 -0.465 11.118 1.00 96.50 234 TRP A CA 1
ATOM 1759 C C . TRP A 1 234 ? 1.925 0.915 10.875 1.00 96.50 234 TRP A C 1
ATOM 1761 O O . TRP A 1 234 ? 1.440 1.176 9.770 1.00 96.50 234 TRP A O 1
ATOM 1771 N N . ARG A 1 235 ? 1.991 1.831 11.850 1.00 96.25 235 ARG A N 1
ATOM 1772 C CA . ARG A 1 235 ? 1.383 3.168 11.755 1.00 96.25 235 ARG A CA 1
ATOM 1773 C C . ARG A 1 235 ? 1.895 3.981 10.562 1.00 96.25 235 ARG A C 1
ATOM 1775 O O . ARG A 1 235 ? 1.055 4.566 9.875 1.00 96.25 235 ARG A O 1
ATOM 1782 N N . PRO A 1 236 ? 3.202 3.985 10.216 1.00 96.88 236 PRO A N 1
ATOM 1783 C CA . PRO A 1 236 ? 3.680 4.683 9.021 1.00 96.88 236 PRO A CA 1
ATOM 1784 C C . PRO A 1 236 ? 3.038 4.172 7.725 1.00 96.88 236 PRO A C 1
ATOM 1786 O O . PRO A 1 236 ? 2.745 4.962 6.827 1.00 96.88 236 PRO A O 1
ATOM 1789 N N . LEU A 1 237 ? 2.766 2.863 7.634 1.00 98.31 237 LEU A N 1
ATOM 1790 C CA . LEU A 1 237 ? 2.082 2.283 6.481 1.00 98.31 237 LEU A CA 1
ATOM 1791 C C . LEU A 1 237 ? 0.632 2.758 6.403 1.00 98.31 237 LEU A C 1
ATOM 1793 O O . LEU A 1 237 ? 0.200 3.234 5.353 1.00 98.31 237 LEU A O 1
ATOM 1797 N N . TRP A 1 238 ? -0.116 2.652 7.502 1.00 98.31 238 TRP A N 1
ATOM 1798 C CA . TRP A 1 238 ? -1.509 3.099 7.538 1.00 98.31 238 TRP A CA 1
ATOM 1799 C C . TRP A 1 238 ? -1.620 4.593 7.232 1.00 98.31 238 TRP A C 1
ATOM 1801 O O . TRP A 1 238 ? -2.451 4.989 6.416 1.00 98.31 238 TRP A O 1
ATOM 1811 N N . ALA A 1 239 ? -0.733 5.411 7.803 1.00 98.12 239 ALA A N 1
ATOM 1812 C CA . ALA A 1 239 ? -0.670 6.843 7.541 1.00 98.12 239 ALA A CA 1
ATOM 1813 C C . ALA A 1 239 ? -0.425 7.150 6.055 1.00 98.12 239 ALA A C 1
ATOM 1815 O O . ALA A 1 239 ? -1.114 8.005 5.499 1.00 98.12 239 ALA A O 1
ATOM 1816 N N . ALA A 1 240 ? 0.489 6.434 5.390 1.00 98.50 240 ALA A N 1
ATOM 1817 C CA . ALA A 1 240 ? 0.753 6.611 3.962 1.00 98.50 240 ALA A CA 1
ATOM 1818 C C . ALA A 1 240 ? -0.445 6.214 3.082 1.00 98.50 240 ALA A C 1
ATOM 1820 O O . ALA A 1 240 ? -0.802 6.940 2.151 1.00 98.50 240 ALA A O 1
ATOM 1821 N N . LEU A 1 241 ? -1.120 5.107 3.409 1.00 98.75 241 LEU A N 1
ATOM 1822 C CA . LEU A 1 241 ? -2.339 4.676 2.718 1.00 98.75 241 LEU A CA 1
ATOM 1823 C C . LEU A 1 241 ? -3.486 5.686 2.906 1.00 98.75 241 LEU A C 1
ATOM 1825 O O . LEU A 1 241 ? -4.154 6.051 1.938 1.00 98.75 241 LEU A O 1
ATOM 1829 N N . ILE A 1 242 ? -3.685 6.201 4.125 1.00 98.62 242 ILE A N 1
ATOM 1830 C CA . ILE A 1 242 ? -4.674 7.253 4.419 1.00 98.62 242 ILE A CA 1
ATOM 1831 C C . ILE A 1 242 ? -4.322 8.554 3.690 1.00 98.62 242 ILE A C 1
ATOM 1833 O O . ILE A 1 242 ? -5.211 9.210 3.145 1.00 98.62 242 ILE A O 1
ATOM 1837 N N . ALA A 1 243 ? -3.044 8.941 3.657 1.00 98.44 243 ALA A N 1
ATOM 1838 C CA . ALA A 1 243 ? -2.584 10.132 2.947 1.00 98.44 243 ALA A CA 1
ATOM 1839 C C . ALA A 1 243 ? -2.878 10.035 1.444 1.00 98.44 243 ALA A C 1
ATOM 1841 O O . ALA A 1 243 ? -3.375 11.000 0.859 1.00 98.44 243 ALA A O 1
ATOM 1842 N N . LEU A 1 244 ? -2.662 8.860 0.843 1.00 98.44 244 LEU A N 1
ATOM 1843 C CA . LEU A 1 244 ? -3.055 8.593 -0.536 1.00 98.44 244 LEU A CA 1
ATOM 1844 C C . LEU A 1 244 ? -4.568 8.759 -0.721 1.00 98.44 244 LEU A C 1
ATOM 1846 O O . LEU A 1 244 ? -4.976 9.535 -1.579 1.00 98.44 244 LEU A O 1
ATOM 1850 N N . LEU A 1 245 ? -5.409 8.123 0.103 1.00 98.56 245 LEU A N 1
ATOM 1851 C CA . LEU A 1 245 ? -6.871 8.268 0.002 1.00 98.56 245 LEU A CA 1
ATOM 1852 C C . LEU A 1 245 ? -7.324 9.734 0.109 1.00 98.56 245 LEU A C 1
ATOM 1854 O O . LEU A 1 245 ? -8.105 10.198 -0.723 1.00 98.56 245 LEU A O 1
ATOM 1858 N N . LYS A 1 246 ? -6.786 10.486 1.079 1.00 98.44 246 LYS A N 1
ATOM 1859 C CA . LYS A 1 246 ? -7.051 11.927 1.234 1.00 98.44 246 LYS A CA 1
ATOM 1860 C C . LYS A 1 246 ? -6.657 12.708 -0.018 1.00 98.44 246 LYS A C 1
ATOM 1862 O O . LYS A 1 246 ? -7.418 13.561 -0.470 1.00 98.44 246 LYS A O 1
ATOM 1867 N N . PHE A 1 247 ? -5.495 12.409 -0.596 1.00 98.25 247 PHE A N 1
ATOM 1868 C CA . PHE A 1 247 ? -5.023 13.051 -1.819 1.00 98.25 247 PHE A CA 1
ATOM 1869 C C . PHE A 1 247 ? -5.937 12.763 -3.018 1.00 98.25 247 PHE A C 1
ATOM 1871 O O . PHE A 1 247 ? -6.242 13.690 -3.772 1.00 98.25 247 PHE A O 1
ATOM 1878 N N . LEU A 1 248 ? -6.402 11.517 -3.180 1.00 97.38 248 LEU A N 1
ATOM 1879 C CA . LEU A 1 248 ? -7.316 11.139 -4.263 1.00 97.38 248 LEU A CA 1
ATOM 1880 C C . LEU A 1 248 ? -8.634 11.907 -4.178 1.00 97.38 248 LEU A C 1
ATOM 1882 O O . LEU A 1 248 ? -9.074 12.461 -5.182 1.00 97.38 248 LEU A O 1
ATOM 1886 N N . VAL A 1 249 ? -9.217 11.990 -2.979 1.00 97.75 249 VAL A N 1
ATOM 1887 C CA . VAL A 1 249 ? -10.459 12.737 -2.742 1.00 97.75 249 VAL A CA 1
ATOM 1888 C C . VAL A 1 249 ? -10.252 14.232 -2.984 1.00 97.75 249 VAL A C 1
ATOM 1890 O O . VAL A 1 249 ? -11.027 14.851 -3.704 1.00 97.75 249 VAL A O 1
ATOM 1893 N N . ALA A 1 250 ? -9.178 14.817 -2.449 1.00 97.56 250 ALA A N 1
ATOM 1894 C CA . ALA A 1 250 ? -8.913 16.250 -2.580 1.00 97.56 250 ALA A CA 1
ATOM 1895 C C . ALA A 1 250 ? -8.655 16.702 -4.032 1.00 97.56 250 ALA A C 1
ATOM 1897 O O . ALA A 1 250 ? -8.865 17.868 -4.358 1.00 97.56 250 ALA A O 1
ATOM 1898 N N . ASN A 1 251 ? -8.196 15.799 -4.906 1.00 96.50 251 ASN A N 1
ATOM 1899 C CA . ASN A 1 251 ? -7.814 16.112 -6.288 1.00 96.50 251 ASN A CA 1
ATOM 1900 C C . ASN A 1 251 ? -8.685 15.398 -7.336 1.00 96.50 251 ASN A C 1
ATOM 1902 O O . ASN A 1 251 ? -8.309 15.335 -8.512 1.00 96.50 251 ASN A O 1
ATOM 1906 N N . GLU A 1 252 ? -9.846 14.875 -6.938 1.00 94.56 252 GLU A N 1
ATOM 1907 C CA . GLU A 1 252 ? -10.685 13.991 -7.756 1.00 94.56 252 GLU A CA 1
ATOM 1908 C C . GLU A 1 252 ? -10.963 14.525 -9.173 1.00 94.56 252 GLU A C 1
ATOM 1910 O O . GLU A 1 252 ? -10.796 13.812 -10.161 1.00 94.56 252 GLU A O 1
ATOM 1915 N N . SER A 1 253 ? -11.301 15.811 -9.294 1.00 91.56 253 SER A N 1
ATOM 1916 C CA . SER A 1 253 ? -11.719 16.460 -10.543 1.00 91.56 253 SER A CA 1
ATOM 1917 C C . SER A 1 253 ? -10.591 16.556 -11.570 1.00 91.56 253 SER A C 1
ATOM 1919 O O . SER A 1 253 ? -10.831 16.606 -12.780 1.00 91.56 253 SER A O 1
ATOM 1921 N N . THR A 1 254 ? -9.348 16.583 -11.087 1.00 93.56 254 THR A N 1
ATOM 1922 C CA . THR A 1 254 ? -8.144 16.623 -11.917 1.00 93.56 254 THR A CA 1
ATOM 1923 C C . THR A 1 254 ? -7.673 15.213 -12.243 1.00 93.56 254 THR A C 1
ATOM 1925 O O . THR A 1 254 ? -7.344 14.930 -13.396 1.00 93.56 254 THR A O 1
ATOM 1928 N N . LEU A 1 255 ? -7.665 14.318 -11.252 1.00 93.75 255 LEU A N 1
ATOM 1929 C CA . LEU A 1 255 ? -7.145 12.961 -11.408 1.00 93.75 255 LEU A CA 1
ATOM 1930 C C . LEU A 1 255 ? -8.025 12.093 -12.310 1.00 93.75 255 LEU A C 1
ATOM 1932 O O . LEU A 1 255 ? -7.487 11.373 -13.152 1.00 93.75 255 LEU A O 1
ATOM 1936 N N . LEU A 1 256 ? -9.354 12.220 -12.216 1.00 92.31 256 LEU A N 1
ATOM 1937 C CA . LEU A 1 256 ? -10.299 11.445 -13.032 1.00 92.31 256 LEU A CA 1
ATOM 1938 C C . LEU A 1 256 ? -10.168 11.691 -14.538 1.00 92.31 256 LEU A C 1
ATOM 1940 O O . LEU A 1 256 ? -10.598 10.871 -15.340 1.00 92.31 256 LEU A O 1
ATOM 1944 N N . ARG A 1 257 ? -9.518 12.785 -14.951 1.00 90.62 257 ARG A N 1
ATOM 1945 C CA . ARG A 1 257 ? -9.230 13.051 -16.369 1.00 90.62 257 ARG A CA 1
ATOM 1946 C C . ARG A 1 257 ? -8.161 12.124 -16.950 1.00 90.62 257 ARG A C 1
ATOM 1948 O O . ARG A 1 257 ? -7.987 12.101 -18.164 1.00 90.62 257 ARG A O 1
ATOM 1955 N N . ARG A 1 258 ? -7.383 11.446 -16.101 1.00 88.50 258 ARG A N 1
ATOM 1956 C CA . ARG A 1 258 ? -6.211 10.648 -16.502 1.00 88.50 258 ARG A CA 1
ATOM 1957 C C . ARG A 1 258 ? -6.185 9.249 -15.903 1.00 88.50 258 ARG A C 1
ATOM 1959 O O . ARG A 1 258 ? -5.576 8.364 -16.492 1.00 88.50 258 ARG A O 1
ATOM 1966 N N . HIS A 1 259 ? -6.805 9.051 -14.744 1.00 88.69 259 HIS A N 1
ATOM 1967 C CA . HIS A 1 259 ? -6.732 7.805 -13.992 1.00 88.69 259 HIS A CA 1
ATOM 1968 C C . HIS A 1 259 ? -8.100 7.433 -13.427 1.00 88.69 259 HIS A C 1
ATOM 1970 O O . HIS A 1 259 ? -8.818 8.293 -12.917 1.00 88.69 259 HIS A O 1
ATOM 1976 N N . ASP A 1 260 ? -8.424 6.141 -13.433 1.00 89.38 260 ASP A N 1
ATOM 1977 C CA . ASP A 1 260 ? -9.529 5.629 -12.626 1.00 89.38 260 ASP A CA 1
ATOM 1978 C C . ASP A 1 260 ? -9.075 5.520 -11.162 1.00 89.38 260 ASP A C 1
ATOM 1980 O O . ASP A 1 260 ? -8.488 4.527 -10.727 1.00 89.38 260 ASP A O 1
ATOM 1984 N N . ILE A 1 261 ? -9.315 6.585 -10.396 1.00 94.56 261 ILE A N 1
ATOM 1985 C CA . ILE A 1 261 ? -8.929 6.644 -8.982 1.00 94.56 261 ILE A CA 1
ATOM 1986 C C . ILE A 1 261 ? -9.785 5.735 -8.092 1.00 94.56 261 ILE A C 1
ATOM 1988 O O . ILE A 1 261 ? -9.367 5.445 -6.972 1.00 94.56 261 ILE A O 1
ATOM 1992 N N . PHE A 1 262 ? -10.949 5.262 -8.559 1.00 96.75 262 PHE A N 1
ATOM 1993 C CA . PHE A 1 262 ? -11.830 4.407 -7.759 1.00 96.75 262 PHE A CA 1
ATOM 1994 C C . PHE A 1 262 ? -11.244 3.013 -7.595 1.00 96.75 262 PHE A C 1
ATOM 1996 O O . PHE A 1 262 ? -11.286 2.470 -6.497 1.00 96.75 262 PHE A O 1
ATOM 2003 N N . VAL A 1 263 ? -10.657 2.454 -8.657 1.00 94.31 263 VAL A N 1
ATOM 2004 C CA . VAL A 1 263 ? -9.989 1.145 -8.595 1.00 94.31 263 VAL A CA 1
ATOM 2005 C C . VAL A 1 263 ? -8.814 1.188 -7.617 1.00 94.31 263 VAL A C 1
ATOM 2007 O O . VAL A 1 263 ? -8.697 0.325 -6.751 1.00 94.31 263 VAL A O 1
ATOM 2010 N N . MET A 1 264 ? -7.984 2.227 -7.696 1.00 95.25 264 MET A N 1
ATOM 2011 C CA . MET A 1 264 ? -6.842 2.394 -6.794 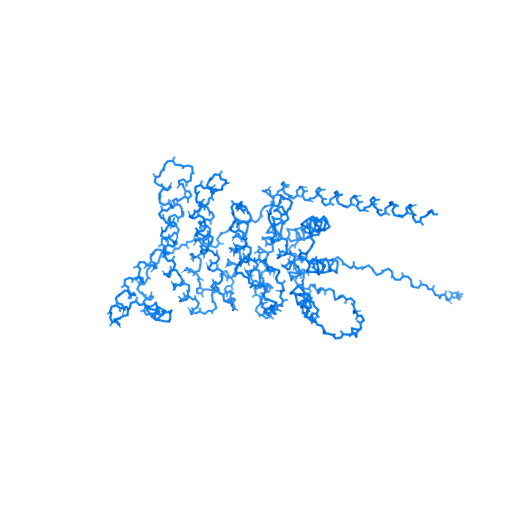1.00 95.25 264 MET A CA 1
ATOM 2012 C C . MET A 1 264 ? -7.284 2.622 -5.342 1.00 95.25 264 MET A C 1
ATOM 2014 O O . MET A 1 264 ? -6.764 1.980 -4.431 1.00 95.25 264 MET A O 1
ATOM 2018 N N . ALA A 1 265 ? -8.276 3.486 -5.108 1.00 98.06 265 ALA A N 1
ATOM 2019 C CA . ALA A 1 265 ? -8.839 3.672 -3.773 1.00 98.06 265 ALA A CA 1
ATOM 2020 C C . ALA A 1 265 ? -9.437 2.364 -3.231 1.00 98.06 265 ALA A C 1
ATOM 2022 O O . ALA A 1 265 ? -9.258 2.049 -2.057 1.00 98.06 265 ALA A O 1
ATOM 2023 N N . GLN A 1 266 ? -10.088 1.569 -4.087 1.00 97.38 266 GLN A N 1
ATOM 2024 C CA . GLN A 1 266 ? -10.640 0.272 -3.707 1.00 97.38 266 GLN A CA 1
ATOM 2025 C C . GLN A 1 266 ? -9.531 -0.688 -3.265 1.00 97.38 266 GLN A C 1
ATOM 2027 O O . GLN A 1 266 ? -9.685 -1.342 -2.239 1.00 97.38 266 GLN A O 1
ATOM 2032 N N . GLN A 1 267 ? -8.406 -0.748 -3.984 1.00 96.25 267 GLN A N 1
ATOM 2033 C CA . GLN A 1 267 ? -7.257 -1.575 -3.597 1.00 96.25 267 GLN A CA 1
ATOM 2034 C C . GLN A 1 267 ? -6.697 -1.174 -2.226 1.00 96.25 267 GLN A C 1
ATOM 2036 O O . GLN A 1 267 ? -6.431 -2.040 -1.394 1.00 96.25 267 GLN A O 1
ATOM 2041 N N . VAL A 1 268 ? -6.578 0.128 -1.954 1.00 98.25 268 VAL A N 1
ATOM 2042 C CA . VAL A 1 268 ? -6.121 0.633 -0.650 1.00 98.25 268 VAL A CA 1
ATOM 2043 C C . VAL A 1 268 ? -7.111 0.286 0.468 1.00 98.25 268 VAL A C 1
ATOM 2045 O O . VAL A 1 268 ? -6.705 -0.190 1.526 1.00 98.25 268 VAL A O 1
ATOM 2048 N N . VAL A 1 269 ? -8.416 0.468 0.240 1.00 98.31 269 VAL A N 1
ATOM 2049 C CA . VAL A 1 269 ? -9.453 0.084 1.215 1.00 98.31 269 VAL A CA 1
ATOM 2050 C C . VAL A 1 269 ? -9.461 -1.429 1.445 1.00 98.31 269 VAL A C 1
ATOM 2052 O O . VAL A 1 269 ? -9.617 -1.868 2.579 1.00 98.31 269 VAL A O 1
ATOM 2055 N N . ASN A 1 270 ? -9.225 -2.237 0.412 1.00 97.81 270 ASN A N 1
ATOM 2056 C CA . ASN A 1 270 ? -9.115 -3.687 0.559 1.00 97.81 270 ASN A CA 1
ATOM 2057 C C . ASN A 1 270 ? -7.903 -4.097 1.404 1.00 97.81 270 ASN A C 1
ATOM 2059 O O . ASN A 1 270 ? -8.010 -5.049 2.169 1.00 97.81 270 ASN A O 1
ATOM 2063 N N . ILE A 1 271 ? -6.787 -3.363 1.338 1.00 98.38 271 ILE A N 1
ATOM 2064 C CA . ILE A 1 271 ? -5.660 -3.569 2.258 1.00 98.38 271 ILE A CA 1
ATOM 2065 C C . ILE A 1 271 ? -6.089 -3.285 3.701 1.00 98.38 271 ILE A C 1
ATOM 2067 O O . ILE A 1 271 ? -5.815 -4.099 4.578 1.00 98.38 271 ILE A O 1
ATOM 2071 N N . PHE A 1 272 ? -6.820 -2.195 3.963 1.00 98.50 272 PHE A N 1
ATOM 2072 C CA . PHE A 1 272 ? -7.393 -1.965 5.296 1.00 98.50 272 PHE A CA 1
ATOM 2073 C C . PHE A 1 272 ? -8.333 -3.095 5.717 1.00 98.50 272 PHE A C 1
ATOM 2075 O O . PHE A 1 272 ? -8.219 -3.590 6.833 1.00 98.50 272 PHE A O 1
ATOM 2082 N N . ASN A 1 273 ? -9.204 -3.568 4.824 1.00 98.06 273 ASN A N 1
ATOM 2083 C CA . ASN A 1 273 ? -10.074 -4.703 5.118 1.00 98.06 273 ASN A CA 1
ATOM 2084 C C . ASN A 1 273 ? -9.285 -5.993 5.377 1.00 98.06 273 ASN A C 1
ATOM 2086 O O . ASN A 1 273 ? -9.729 -6.802 6.187 1.00 98.06 273 ASN A O 1
ATOM 2090 N N . LEU A 1 274 ? -8.114 -6.185 4.758 1.00 97.56 274 LEU A N 1
ATOM 2091 C CA . LEU A 1 274 ? -7.230 -7.317 5.039 1.00 97.56 274 LEU A CA 1
ATOM 2092 C C . LEU A 1 274 ? -6.715 -7.257 6.485 1.00 97.56 274 LEU A C 1
ATOM 2094 O O . LEU A 1 274 ? -6.776 -8.265 7.185 1.00 97.56 274 LEU A O 1
ATOM 2098 N N . PHE A 1 275 ? -6.291 -6.079 6.959 1.00 97.69 275 PHE A N 1
ATOM 2099 C CA . PHE A 1 275 ? -5.936 -5.870 8.369 1.00 97.69 275 PHE A CA 1
ATOM 2100 C C . PHE A 1 275 ? -7.142 -6.045 9.309 1.00 97.69 275 PHE A C 1
ATOM 2102 O O . PHE A 1 275 ? -7.020 -6.697 10.337 1.00 97.69 275 PHE A O 1
ATOM 2109 N N . ILE A 1 276 ? -8.312 -5.509 8.950 1.00 97.00 276 ILE A N 1
ATOM 2110 C CA . ILE A 1 276 ? -9.544 -5.590 9.757 1.00 97.00 276 ILE A CA 1
ATOM 2111 C C . ILE A 1 276 ? -10.104 -7.017 9.834 1.00 97.00 276 ILE A C 1
ATOM 2113 O O . ILE A 1 276 ? -10.810 -7.345 10.777 1.00 97.00 276 ILE A O 1
ATOM 2117 N N . THR A 1 277 ? -9.868 -7.855 8.826 1.00 95.62 277 THR A N 1
ATOM 2118 C CA . THR A 1 277 ? -10.471 -9.198 8.764 1.00 95.62 277 THR A CA 1
ATOM 2119 C C . THR A 1 277 ? -9.501 -10.276 9.231 1.00 95.62 277 THR A C 1
ATOM 2121 O O . THR A 1 277 ? -9.922 -11.255 9.834 1.00 95.62 277 THR A O 1
ATOM 2124 N N . PHE A 1 278 ? -8.208 -10.108 8.941 1.00 95.44 278 PHE A N 1
ATOM 2125 C CA . PHE A 1 278 ? -7.186 -11.134 9.162 1.00 95.44 278 PHE A CA 1
ATOM 2126 C C . PHE A 1 278 ? -5.962 -10.611 9.922 1.00 95.44 278 PHE A C 1
ATOM 2128 O O . PHE A 1 278 ? -4.923 -11.271 9.933 1.00 95.44 278 PHE A O 1
ATOM 2135 N N . GLY A 1 279 ? -6.031 -9.414 10.512 1.00 93.56 279 GLY A N 1
ATOM 2136 C CA . GLY A 1 279 ? -4.898 -8.816 11.220 1.00 93.56 279 GLY A CA 1
ATOM 2137 C C . GLY A 1 279 ? -4.411 -9.673 12.386 1.00 93.56 279 GLY A C 1
ATOM 2138 O O . GLY A 1 279 ? -3.211 -9.744 12.620 1.00 93.56 279 GLY A O 1
ATOM 2139 N N . ASP A 1 280 ? -5.299 -10.418 13.043 1.00 90.75 280 ASP A N 1
ATOM 2140 C CA . ASP A 1 280 ? -4.960 -11.426 14.058 1.00 90.75 280 ASP A CA 1
ATOM 2141 C C . ASP A 1 280 ? -3.964 -12.493 13.557 1.00 90.75 280 ASP A C 1
ATOM 2143 O O . ASP A 1 280 ? -3.184 -13.057 14.326 1.00 90.75 280 ASP A O 1
ATOM 2147 N N . SER A 1 281 ? -3.948 -12.759 12.251 1.00 91.88 281 SER A N 1
ATOM 2148 C CA . SER A 1 281 ? -3.107 -13.779 11.632 1.00 91.88 281 SER A CA 1
ATOM 2149 C C . SER A 1 281 ? -1.674 -13.303 11.377 1.00 91.88 281 SER A C 1
ATOM 2151 O O . SER A 1 281 ? -0.778 -14.143 11.296 1.00 91.88 281 SER A O 1
ATOM 2153 N N . PHE A 1 282 ? -1.434 -11.992 11.242 1.00 93.94 282 PHE A N 1
ATOM 2154 C CA . PHE A 1 282 ? -0.131 -11.470 10.797 1.00 93.94 282 PHE A CA 1
ATOM 2155 C C . PHE A 1 282 ? 0.352 -10.167 11.458 1.00 93.94 282 PHE A C 1
ATOM 2157 O O . PHE A 1 282 ? 1.498 -9.771 11.236 1.00 93.94 282 PHE A O 1
ATOM 2164 N N . LEU A 1 283 ? -0.463 -9.496 12.271 1.00 95.06 283 LEU A N 1
ATOM 2165 C CA . LEU A 1 283 ? 0.017 -8.428 13.148 1.00 95.06 283 LEU A CA 1
ATOM 2166 C C . LEU A 1 283 ? 0.783 -9.036 14.332 1.00 95.06 283 LEU A C 1
ATOM 2168 O O . LEU A 1 283 ? 0.459 -10.146 14.765 1.00 95.06 283 LEU A O 1
ATOM 2172 N N . PRO A 1 284 ? 1.812 -8.341 14.849 1.00 91.75 284 PRO A N 1
ATOM 2173 C CA . PRO A 1 284 ? 2.677 -8.894 15.885 1.00 91.75 284 PRO A CA 1
ATOM 2174 C C . PRO A 1 284 ? 1.909 -9.160 17.180 1.00 91.75 284 PRO A C 1
ATOM 2176 O O . PRO A 1 284 ? 2.011 -10.253 17.741 1.00 91.75 284 PRO A O 1
ATOM 2179 N N . GLU A 1 285 ? 1.078 -8.204 17.600 1.00 93.00 285 GLU A N 1
ATOM 2180 C CA . GLU A 1 285 ? 0.415 -8.209 18.902 1.00 93.00 285 GLU A CA 1
ATOM 2181 C C . GLU A 1 285 ? -1.028 -7.680 18.815 1.00 93.00 285 GLU A C 1
ATOM 2183 O O . GLU A 1 285 ? -1.331 -6.868 17.934 1.00 93.00 285 GLU A O 1
ATOM 2188 N N . PRO A 1 286 ? -1.916 -8.056 19.760 1.00 91.69 286 PRO A N 1
ATOM 2189 C CA . PRO A 1 286 ? -3.264 -7.487 19.858 1.00 91.69 286 PRO A CA 1
ATOM 2190 C C . PRO A 1 286 ? -3.269 -5.956 19.978 1.00 91.69 286 PRO A C 1
ATOM 2192 O O . PRO A 1 286 ? -4.130 -5.299 19.403 1.00 91.69 286 PRO A O 1
ATOM 2195 N N . ALA A 1 287 ? -2.261 -5.373 20.636 1.00 92.75 287 ALA A N 1
ATOM 2196 C CA . ALA A 1 287 ? -2.123 -3.923 20.760 1.00 92.75 287 ALA A CA 1
ATOM 2197 C C . ALA A 1 287 ? -1.989 -3.217 19.397 1.00 92.75 287 ALA A C 1
ATOM 2199 O O . ALA A 1 287 ? -2.472 -2.098 19.232 1.00 92.75 287 ALA A O 1
ATOM 2200 N N . SER A 1 288 ? -1.395 -3.868 18.388 1.00 94.44 288 SER A N 1
ATOM 2201 C CA . SER A 1 288 ? -1.361 -3.333 17.020 1.00 94.44 288 SER A CA 1
ATOM 2202 C C . SER A 1 288 ? -2.758 -3.263 16.399 1.00 94.44 288 SER A C 1
ATOM 2204 O O . SER A 1 288 ? -3.034 -2.385 15.587 1.00 94.44 288 SER A O 1
ATOM 2206 N N . TYR A 1 289 ? -3.651 -4.173 16.782 1.00 92.19 289 TYR A N 1
ATOM 2207 C CA . TYR A 1 289 ? -5.039 -4.173 16.337 1.00 92.19 289 TYR A CA 1
ATOM 2208 C C . TYR A 1 289 ? -5.817 -2.996 16.942 1.00 92.19 289 TYR A C 1
ATOM 2210 O O . TYR A 1 289 ? -6.507 -2.274 16.221 1.00 92.19 289 TYR A O 1
ATOM 2218 N N . ASP A 1 290 ? -5.612 -2.733 18.237 1.00 94.50 290 ASP A N 1
ATOM 2219 C CA . ASP A 1 290 ? -6.176 -1.564 18.921 1.00 94.50 290 ASP A CA 1
ATOM 2220 C C . ASP A 1 290 ? -5.720 -0.259 18.267 1.00 94.50 290 ASP A C 1
ATOM 2222 O O . ASP A 1 290 ? -6.534 0.624 17.999 1.00 94.50 290 ASP A O 1
ATOM 2226 N N . GLN A 1 291 ? -4.426 -0.159 17.951 1.00 95.31 291 GLN A N 1
ATOM 2227 C CA . GLN A 1 291 ? -3.856 1.002 17.268 1.00 95.31 291 GLN A CA 1
ATOM 2228 C C . GLN A 1 291 ? -4.459 1.209 15.877 1.00 95.31 291 GLN A C 1
ATOM 2230 O O . GLN A 1 291 ? -4.762 2.343 15.512 1.00 95.31 291 GLN A O 1
ATOM 2235 N N . LEU A 1 292 ? -4.676 0.139 15.104 1.00 96.44 292 LEU A N 1
ATOM 2236 C CA . LEU A 1 292 ? -5.358 0.236 13.813 1.00 96.44 292 LEU A CA 1
ATOM 2237 C C . LEU A 1 292 ? -6.756 0.841 13.980 1.00 96.44 292 LEU A C 1
ATOM 2239 O O . LEU A 1 292 ? -7.131 1.745 13.238 1.00 96.44 292 LEU A O 1
ATOM 2243 N N . TYR A 1 293 ? -7.530 0.343 14.942 1.00 96.25 293 TYR A N 1
ATOM 2244 C CA . TYR A 1 293 ? -8.912 0.771 15.147 1.00 96.25 293 TYR A CA 1
ATOM 2245 C C . TYR A 1 293 ? -8.976 2.207 15.654 1.00 96.25 293 TYR A C 1
ATOM 2247 O O . TYR A 1 293 ? -9.767 3.001 15.145 1.00 96.25 293 TYR A O 1
ATOM 2255 N N . TYR A 1 294 ? -8.086 2.564 16.580 1.00 96.06 294 TYR A N 1
ATOM 2256 C CA . TYR A 1 294 ? -7.877 3.944 16.993 1.00 96.06 294 TYR A CA 1
ATOM 2257 C C . TYR A 1 294 ? -7.585 4.853 15.795 1.00 96.06 294 TYR A C 1
ATOM 2259 O O . TYR A 1 294 ? -8.248 5.875 15.635 1.00 96.06 294 TYR A O 1
ATOM 2267 N N . GLU A 1 295 ? -6.663 4.469 14.907 1.00 96.56 295 GLU A N 1
ATOM 2268 C CA . GLU A 1 295 ? -6.343 5.258 13.717 1.00 96.56 295 GLU A CA 1
ATOM 2269 C C . GLU A 1 295 ? -7.552 5.423 12.787 1.00 96.56 295 GLU A C 1
ATOM 2271 O O . GLU A 1 295 ? -7.842 6.543 12.362 1.00 96.56 295 GLU A O 1
ATOM 2276 N N . LEU A 1 296 ? -8.310 4.352 12.518 1.00 97.31 296 LEU A N 1
ATOM 2277 C CA . LEU A 1 296 ? -9.524 4.411 11.691 1.00 97.31 296 LEU A CA 1
ATOM 2278 C C . LEU A 1 296 ? -10.578 5.366 12.271 1.00 97.31 296 LEU A C 1
ATOM 2280 O O . LEU A 1 296 ? -11.171 6.143 11.522 1.00 97.31 296 LEU A O 1
ATOM 2284 N N . ILE A 1 297 ? -10.782 5.342 13.591 1.00 96.19 297 ILE A N 1
ATOM 2285 C CA . ILE A 1 297 ? -11.706 6.243 14.296 1.00 96.19 297 ILE A CA 1
ATOM 2286 C C . ILE A 1 297 ? -11.187 7.684 14.236 1.00 96.19 297 ILE A C 1
ATOM 2288 O O . ILE A 1 297 ? -11.916 8.603 13.852 1.00 96.19 297 ILE A O 1
ATOM 2292 N N . ARG A 1 298 ? -9.906 7.889 14.557 1.00 95.19 298 ARG A N 1
ATOM 2293 C CA . ARG A 1 298 ? -9.252 9.202 14.578 1.00 95.19 298 ARG A CA 1
ATOM 2294 C C . ARG A 1 298 ? -9.340 9.907 13.228 1.00 95.19 298 ARG A C 1
ATOM 2296 O O . ARG A 1 298 ? -9.563 11.114 13.175 1.00 95.19 298 ARG A O 1
ATOM 2303 N N . VAL A 1 299 ? -9.175 9.168 12.129 1.00 96.25 299 VAL A N 1
ATOM 2304 C CA . VAL A 1 299 ? -9.201 9.716 10.763 1.00 96.25 299 VAL A CA 1
ATOM 2305 C C . VAL A 1 299 ? -10.491 9.410 9.995 1.00 96.25 299 VAL A C 1
ATOM 2307 O O . VAL A 1 299 ? -10.487 9.501 8.765 1.00 96.25 299 VAL A O 1
ATOM 2310 N N . HIS A 1 300 ? -11.594 9.092 10.682 1.00 96.56 300 HIS A N 1
ATOM 2311 C CA . HIS A 1 300 ? -12.856 8.664 10.059 1.00 96.56 300 HIS A CA 1
ATOM 2312 C C . HIS A 1 300 ? -13.351 9.608 8.951 1.00 96.56 300 HIS A C 1
ATOM 2314 O O . HIS A 1 300 ? -13.777 9.142 7.896 1.00 96.56 300 HIS A O 1
ATOM 2320 N N . ALA A 1 301 ? -13.182 10.925 9.120 1.00 97.50 301 ALA A N 1
ATOM 2321 C CA . ALA A 1 301 ? -13.576 11.925 8.126 1.00 97.50 301 ALA A CA 1
ATOM 2322 C C . ALA A 1 301 ? -12.939 11.690 6.739 1.00 97.50 301 ALA A C 1
ATOM 2324 O O . ALA A 1 301 ? -13.535 12.013 5.713 1.00 97.50 301 ALA A O 1
ATOM 2325 N N . ALA A 1 302 ? -11.737 11.106 6.674 1.00 97.94 302 ALA A N 1
ATOM 2326 C CA . ALA A 1 302 ? -11.111 10.738 5.404 1.00 97.94 302 ALA A CA 1
ATOM 2327 C C . ALA A 1 302 ? -11.894 9.634 4.676 1.00 97.94 302 ALA A C 1
ATOM 2329 O O . ALA A 1 302 ? -12.074 9.707 3.459 1.00 97.94 302 ALA A O 1
ATOM 2330 N N . PHE A 1 303 ? -12.375 8.636 5.419 1.00 98.38 303 PHE A N 1
ATOM 2331 C CA . PHE A 1 303 ? -13.158 7.523 4.890 1.00 98.38 303 PHE A CA 1
ATOM 2332 C C . PHE A 1 303 ? -14.596 7.931 4.570 1.00 98.38 303 PHE A C 1
ATOM 2334 O O . PHE A 1 303 ? -15.130 7.482 3.559 1.00 98.38 303 PHE A O 1
ATOM 2341 N N . ASP A 1 304 ? -15.194 8.829 5.355 1.00 98.25 304 ASP A N 1
ATOM 2342 C CA . ASP A 1 304 ? -16.515 9.388 5.056 1.00 98.25 304 ASP A CA 1
ATOM 2343 C C . ASP A 1 304 ? -16.491 10.209 3.768 1.00 98.25 304 ASP A C 1
ATOM 2345 O O . ASP A 1 304 ? -17.304 9.982 2.873 1.00 98.25 304 ASP A O 1
ATOM 2349 N N . ASN A 1 305 ? -15.507 11.099 3.606 1.00 98.38 305 ASN A N 1
ATOM 2350 C CA . ASN A 1 305 ? -15.347 11.863 2.368 1.00 98.38 305 ASN A CA 1
ATOM 2351 C C . ASN A 1 305 ? -15.113 10.945 1.157 1.00 98.38 305 ASN A C 1
ATOM 2353 O O . ASN A 1 305 ? -15.679 11.174 0.085 1.00 98.38 305 ASN A O 1
ATOM 2357 N N . LEU A 1 306 ? -14.329 9.875 1.329 1.00 98.50 306 LEU A N 1
ATOM 2358 C CA . LEU A 1 306 ? -14.135 8.856 0.298 1.00 98.50 306 LEU A CA 1
ATOM 2359 C C . LEU A 1 306 ? -15.441 8.119 -0.036 1.00 98.50 306 LEU A C 1
ATOM 2361 O O . LEU A 1 306 ? -15.736 7.897 -1.211 1.00 98.50 306 LEU A O 1
ATOM 2365 N N . PHE A 1 307 ? -16.237 7.769 0.977 1.00 98.38 307 PHE A N 1
ATOM 2366 C CA . PHE A 1 307 ? -17.535 7.124 0.806 1.00 98.38 307 PHE A CA 1
ATOM 2367 C C . PHE A 1 307 ? -18.519 8.032 0.065 1.00 98.38 307 PHE A C 1
ATOM 2369 O O . PHE A 1 307 ? -19.141 7.588 -0.898 1.00 98.38 307 PHE A O 1
ATOM 2376 N N . TYR A 1 308 ? -18.633 9.305 0.450 1.00 97.50 308 TYR A N 1
ATOM 2377 C CA . TYR A 1 308 ? -19.514 10.262 -0.223 1.00 97.50 308 TYR A CA 1
ATOM 2378 C C . TYR A 1 308 ? -19.092 10.515 -1.671 1.00 97.50 308 TYR A C 1
ATOM 2380 O O . TYR A 1 308 ? -19.948 10.558 -2.560 1.00 97.50 308 TYR A O 1
ATOM 2388 N N . MET A 1 309 ? -17.783 10.605 -1.932 1.00 96.94 309 MET A N 1
ATOM 2389 C CA . MET A 1 309 ? -17.251 10.650 -3.292 1.00 96.94 309 MET A CA 1
ATOM 2390 C C . MET A 1 309 ? -17.693 9.412 -4.083 1.00 96.94 309 MET A C 1
ATOM 2392 O O . MET A 1 309 ? -18.306 9.547 -5.140 1.00 96.94 309 MET A O 1
ATOM 2396 N N . ALA A 1 310 ? -17.440 8.207 -3.568 1.00 97.44 310 ALA A N 1
ATOM 2397 C CA . ALA A 1 310 ? -17.816 6.956 -4.223 1.00 97.44 310 ALA A CA 1
ATOM 2398 C C . ALA A 1 310 ? -19.332 6.870 -4.483 1.00 97.44 310 ALA A C 1
ATOM 2400 O O . ALA A 1 310 ? -19.761 6.533 -5.588 1.00 97.44 310 ALA A O 1
ATOM 2401 N N . LEU A 1 311 ? -20.151 7.250 -3.499 1.00 96.31 311 LEU A N 1
ATOM 2402 C CA . LEU A 1 311 ? -21.605 7.226 -3.601 1.00 96.31 311 LEU A CA 1
ATOM 2403 C C . LEU A 1 311 ? -22.098 8.143 -4.725 1.00 96.31 311 LEU A C 1
ATOM 2405 O O . LEU A 1 311 ? -22.877 7.693 -5.567 1.00 96.31 311 LEU A O 1
ATOM 2409 N N . ARG A 1 312 ? -21.582 9.376 -4.807 1.00 94.69 312 ARG A N 1
ATOM 2410 C CA . ARG A 1 312 ? -21.946 10.349 -5.850 1.00 94.69 312 ARG A CA 1
ATOM 2411 C C . ARG A 1 312 ? -21.714 9.814 -7.264 1.00 94.69 312 ARG A C 1
ATOM 2413 O O . ARG A 1 312 ? -22.540 10.032 -8.146 1.00 94.69 312 ARG A O 1
ATOM 2420 N N . TYR A 1 313 ? -20.613 9.099 -7.491 1.00 94.69 313 TYR A N 1
ATOM 2421 C CA . TYR A 1 313 ? -20.325 8.509 -8.803 1.00 94.69 313 TYR A CA 1
ATOM 2422 C C . TYR A 1 313 ? -21.045 7.175 -9.043 1.00 94.69 313 TYR A C 1
ATOM 2424 O O . TYR A 1 313 ? -21.254 6.802 -10.196 1.00 94.69 313 TYR A O 1
ATOM 2432 N N . SER A 1 314 ? -21.467 6.474 -7.989 1.00 94.75 314 SER A N 1
ATOM 2433 C CA . SER A 1 314 ? -22.230 5.223 -8.102 1.00 94.75 314 SER A CA 1
ATOM 2434 C C . SER A 1 314 ? -23.703 5.431 -8.485 1.00 94.75 314 SER A C 1
ATOM 2436 O O . SER A 1 314 ? -24.306 4.556 -9.110 1.00 94.75 314 SER A O 1
ATOM 2438 N N . THR A 1 315 ? -24.283 6.584 -8.138 1.00 89.56 315 THR A N 1
ATOM 2439 C CA . THR A 1 315 ? -25.686 6.921 -8.431 1.00 89.56 315 THR A CA 1
ATOM 2440 C C . THR A 1 315 ? -25.859 7.651 -9.762 1.00 89.56 315 THR A C 1
ATOM 2442 O O . THR A 1 315 ? -26.955 7.654 -10.319 1.00 89.56 315 THR A O 1
ATOM 2445 N N . GLY A 1 316 ? -24.783 8.222 -10.310 1.00 81.25 316 GLY A N 1
ATOM 2446 C CA . GLY A 1 316 ? -24.779 8.856 -11.627 1.00 81.25 316 GLY A CA 1
ATOM 2447 C C . GLY A 1 316 ? -24.769 7.870 -12.806 1.00 81.25 316 GLY A C 1
ATOM 2448 O O . GLY A 1 316 ? -24.706 6.649 -12.654 1.00 81.25 316 GLY A O 1
ATOM 2449 N N . SER A 1 317 ? -24.786 8.419 -14.021 1.00 72.56 317 SER A N 1
ATOM 2450 C CA . SER A 1 317 ? -24.710 7.687 -15.296 1.00 72.56 317 SER A CA 1
ATOM 2451 C C . SER A 1 317 ? -23.340 7.848 -15.977 1.00 72.56 317 SER A C 1
ATOM 2453 O O . SER A 1 317 ? -23.261 8.216 -17.147 1.00 72.56 317 SER A O 1
ATOM 2455 N N . GLY A 1 318 ? -22.249 7.626 -15.233 1.00 83.44 318 GLY A N 1
ATOM 2456 C CA . GLY A 1 318 ? -20.872 7.818 -15.712 1.00 83.44 318 GLY A CA 1
ATOM 2457 C C . GLY A 1 318 ? -20.087 6.521 -15.936 1.00 83.44 318 GLY A C 1
ATOM 2458 O O . GLY A 1 318 ? -20.424 5.473 -15.386 1.00 83.44 318 GLY A O 1
ATOM 2459 N N . ALA A 1 319 ? -18.980 6.610 -16.683 1.00 87.50 319 ALA A N 1
ATOM 2460 C CA . ALA A 1 319 ? -18.083 5.481 -16.974 1.00 87.50 319 ALA A CA 1
ATOM 2461 C C . ALA A 1 319 ? -17.525 4.797 -15.708 1.00 87.50 319 ALA A C 1
ATOM 2463 O O . ALA A 1 319 ? -17.277 3.595 -15.703 1.00 87.50 319 ALA A O 1
ATOM 2464 N N . HIS A 1 320 ? -17.394 5.542 -14.607 1.00 91.12 320 HIS A N 1
ATOM 2465 C CA . HIS A 1 320 ? -16.853 5.036 -13.344 1.00 91.12 320 HIS A CA 1
ATOM 2466 C C . HIS A 1 320 ? -17.902 4.447 -12.392 1.00 91.12 320 HIS A C 1
ATOM 2468 O O . HIS A 1 320 ? -17.548 4.025 -11.292 1.00 91.12 320 HIS A O 1
ATOM 2474 N N . LYS A 1 321 ? -19.182 4.381 -12.787 1.00 94.00 321 LYS A N 1
ATOM 2475 C CA . LYS A 1 321 ? -20.288 3.946 -11.916 1.00 94.00 321 LYS A CA 1
ATOM 2476 C C . LYS A 1 321 ? -20.006 2.620 -11.206 1.00 94.00 321 LYS A C 1
ATOM 2478 O O . LYS A 1 321 ? -20.154 2.516 -9.990 1.00 94.00 321 LYS A O 1
ATOM 2483 N N . ALA A 1 322 ? -19.571 1.608 -11.959 1.00 94.81 322 ALA A N 1
ATOM 2484 C CA . ALA A 1 322 ? -19.309 0.277 -11.418 1.00 94.81 322 ALA A CA 1
ATOM 2485 C C . ALA A 1 322 ? -18.112 0.257 -10.451 1.00 94.81 322 ALA A C 1
ATOM 2487 O O . ALA A 1 322 ? -18.181 -0.386 -9.406 1.00 94.81 322 ALA A O 1
ATOM 2488 N N . ALA A 1 323 ? -17.026 0.967 -10.777 1.00 95.31 323 ALA A N 1
ATOM 2489 C CA . ALA A 1 323 ? -15.847 1.054 -9.915 1.00 95.31 323 ALA A CA 1
ATOM 2490 C C . ALA A 1 323 ? -16.154 1.816 -8.617 1.00 95.31 323 ALA A C 1
ATOM 2492 O O . ALA A 1 323 ? -15.806 1.355 -7.532 1.00 95.31 323 ALA A O 1
ATOM 2493 N N . ALA A 1 324 ? -16.892 2.921 -8.720 1.00 96.81 324 ALA A N 1
ATOM 2494 C CA . ALA A 1 324 ? -17.336 3.709 -7.581 1.00 96.81 324 ALA A CA 1
ATOM 2495 C C . ALA A 1 324 ? -18.269 2.914 -6.652 1.00 96.81 324 ALA A C 1
ATOM 2497 O O . ALA A 1 324 ? -18.095 2.945 -5.436 1.00 96.81 324 ALA A O 1
ATOM 2498 N N . LEU A 1 325 ? -19.203 2.128 -7.205 1.00 96.56 325 LEU A N 1
ATOM 2499 C CA . LEU A 1 325 ? -20.073 1.260 -6.406 1.00 96.56 325 LEU A CA 1
ATOM 2500 C C . LEU A 1 325 ? -19.276 0.190 -5.643 1.00 96.56 325 LEU A C 1
ATOM 2502 O O . LEU A 1 325 ? -19.539 -0.057 -4.467 1.00 96.56 325 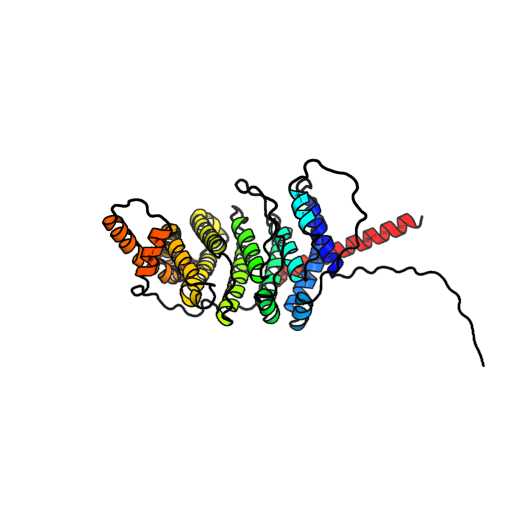LEU A O 1
ATOM 2506 N N . ARG A 1 326 ? -18.276 -0.430 -6.284 1.00 96.19 326 ARG A N 1
ATOM 2507 C CA . ARG A 1 326 ? -17.397 -1.397 -5.609 1.00 96.19 326 ARG A CA 1
ATOM 2508 C C . ARG A 1 326 ? -16.604 -0.762 -4.467 1.00 96.19 326 ARG A C 1
ATOM 2510 O O . ARG A 1 326 ? -16.504 -1.375 -3.409 1.00 96.19 326 ARG A O 1
ATOM 2517 N N . LEU A 1 327 ? -16.091 0.455 -4.659 1.00 97.56 327 LEU A N 1
ATOM 2518 C CA . LEU A 1 327 ? -15.417 1.215 -3.603 1.00 97.56 327 LEU A CA 1
ATOM 2519 C C . LEU A 1 327 ? -16.365 1.550 -2.440 1.00 97.56 327 LEU A C 1
ATOM 2521 O O . LEU A 1 327 ? -16.012 1.357 -1.281 1.00 97.56 327 LEU A O 1
ATOM 2525 N N . ALA A 1 328 ? -17.581 2.018 -2.728 1.00 97.44 328 ALA A N 1
ATOM 2526 C CA . ALA A 1 328 ? -18.568 2.302 -1.686 1.00 97.44 328 ALA A CA 1
ATOM 2527 C C . ALA A 1 328 ? -18.882 1.044 -0.853 1.00 97.44 328 ALA A C 1
ATOM 2529 O O . ALA A 1 328 ? -18.963 1.110 0.374 1.00 97.44 328 ALA A O 1
ATOM 2530 N N . ASN A 1 329 ? -18.986 -0.114 -1.512 1.00 96.31 329 ASN A N 1
ATOM 2531 C CA . ASN A 1 329 ? -19.233 -1.397 -0.857 1.00 96.31 329 ASN A CA 1
ATOM 2532 C C . ASN A 1 329 ? -18.037 -1.910 -0.039 1.00 96.31 329 ASN A C 1
ATOM 2534 O O . ASN A 1 329 ? -18.249 -2.560 0.984 1.00 96.31 329 ASN A O 1
ATOM 2538 N N . SER A 1 330 ? -16.791 -1.637 -0.445 1.00 97.25 330 SER A N 1
ATOM 2539 C CA . SER A 1 330 ? -15.619 -2.065 0.333 1.00 97.25 330 SER A CA 1
ATOM 2540 C C . SER A 1 330 ? -15.463 -1.278 1.639 1.00 97.25 330 SER A C 1
ATOM 2542 O O . SER A 1 330 ? -14.907 -1.802 2.601 1.00 97.25 330 SER A O 1
ATOM 2544 N N . LEU A 1 331 ? -16.026 -0.069 1.732 1.00 98.00 331 LEU A N 1
ATOM 2545 C CA . LEU A 1 331 ? -15.971 0.785 2.928 1.00 98.00 331 LEU A CA 1
ATOM 2546 C C . LEU A 1 331 ? -16.907 0.359 4.072 1.00 98.00 331 LEU A C 1
ATOM 2548 O O . LEU A 1 331 ? -16.859 0.960 5.145 1.00 98.00 331 LEU A O 1
ATOM 2552 N N . VAL A 1 332 ? -17.743 -0.667 3.878 1.00 97.38 332 VAL A N 1
ATOM 2553 C CA . VAL A 1 332 ? -18.753 -1.099 4.863 1.00 97.38 332 VAL A CA 1
ATOM 2554 C C . VAL A 1 332 ? -18.151 -1.376 6.245 1.00 97.38 332 VAL A C 1
ATOM 2556 O O . VAL A 1 332 ? -18.681 -0.875 7.232 1.00 97.38 332 VAL A O 1
ATOM 2559 N N . ASN A 1 333 ? -17.034 -2.106 6.331 1.00 97.56 333 ASN A N 1
ATOM 2560 C CA . ASN A 1 333 ? -16.434 -2.456 7.625 1.00 97.56 333 ASN A CA 1
ATOM 2561 C C . ASN A 1 333 ? -15.795 -1.254 8.319 1.00 97.56 333 ASN A C 1
ATOM 2563 O O . ASN A 1 333 ? -15.995 -1.070 9.514 1.00 97.56 333 ASN A O 1
ATOM 2567 N N . VAL A 1 334 ? -15.081 -0.404 7.576 1.00 97.69 334 VAL A N 1
ATOM 2568 C CA . VAL A 1 334 ? -14.490 0.820 8.140 1.00 97.69 334 VAL A CA 1
ATOM 2569 C C . VAL A 1 334 ? -15.584 1.713 8.730 1.00 97.69 334 VAL A C 1
ATOM 2571 O O . VAL A 1 334 ? -15.453 2.193 9.852 1.00 97.69 334 VAL A O 1
ATOM 2574 N N . ARG A 1 335 ? -16.705 1.875 8.017 1.00 97.50 335 ARG A N 1
ATOM 2575 C CA . ARG A 1 335 ? -17.854 2.645 8.514 1.00 97.50 335 ARG A CA 1
ATOM 2576 C C . ARG A 1 335 ? -18.514 1.991 9.726 1.00 97.50 335 ARG A C 1
ATOM 2578 O O . ARG A 1 335 ? -18.852 2.704 10.662 1.00 97.50 335 ARG A O 1
ATOM 2585 N N . ALA A 1 336 ? -18.663 0.666 9.735 1.00 97.81 336 ALA A N 1
ATOM 2586 C CA . ALA A 1 336 ? -19.218 -0.063 10.876 1.00 97.81 336 ALA A CA 1
ATOM 2587 C C . ALA A 1 336 ? -18.367 0.119 12.146 1.00 97.81 336 ALA A C 1
ATOM 2589 O O . ALA A 1 336 ? -18.922 0.372 13.211 1.00 97.81 336 ALA A O 1
ATOM 2590 N N . ILE A 1 337 ? -17.032 0.082 12.028 1.00 97.62 337 ILE A N 1
ATOM 2591 C CA . ILE A 1 337 ? -16.106 0.367 13.139 1.00 97.62 337 ILE A CA 1
ATOM 2592 C C . ILE A 1 337 ? -16.362 1.773 13.690 1.00 97.62 337 ILE A C 1
ATOM 2594 O O . ILE A 1 337 ? -16.613 1.935 14.883 1.00 97.62 337 ILE A O 1
ATOM 2598 N N . VAL A 1 338 ? -16.354 2.792 12.825 1.00 96.81 338 VAL A N 1
ATOM 2599 C CA . VAL A 1 338 ? -16.563 4.189 13.243 1.00 96.81 338 VAL A CA 1
ATOM 2600 C C . VAL A 1 338 ? -17.926 4.361 13.918 1.00 96.81 338 VAL A C 1
ATOM 2602 O O . VAL A 1 338 ? -18.002 4.906 15.016 1.00 96.81 338 VAL A O 1
ATOM 2605 N N . GLN A 1 339 ? -18.996 3.848 13.306 1.00 96.94 339 GLN A N 1
ATOM 2606 C CA . GLN A 1 339 ? -20.361 3.944 13.834 1.00 96.94 339 GLN A CA 1
ATOM 2607 C C . GLN A 1 339 ? -20.546 3.201 15.161 1.00 96.94 339 GLN A C 1
ATOM 2609 O O . GLN A 1 339 ? -21.375 3.600 15.975 1.00 96.94 339 GLN A O 1
ATOM 2614 N N . HIS A 1 340 ? -19.779 2.136 15.395 1.00 97.50 340 HIS A N 1
ATOM 2615 C CA . HIS A 1 340 ? -19.822 1.376 16.640 1.00 97.50 340 HIS A CA 1
ATOM 2616 C C . HIS A 1 340 ? -19.127 2.093 17.794 1.00 97.50 340 HIS A C 1
ATOM 2618 O O . HIS A 1 340 ? -19.660 2.110 18.908 1.00 97.50 340 HIS A O 1
ATOM 2624 N N . PHE A 1 341 ? -17.936 2.646 17.550 1.00 96.94 341 PHE A N 1
ATOM 2625 C CA . PHE A 1 341 ? -17.096 3.214 18.606 1.00 96.94 341 PHE A CA 1
ATOM 2626 C C . PHE A 1 341 ? -17.370 4.692 18.881 1.00 96.94 341 PHE A C 1
ATOM 2628 O O . PHE A 1 341 ? -17.296 5.077 20.043 1.00 96.94 341 PHE A O 1
ATOM 2635 N N . ALA A 1 342 ? -17.739 5.501 17.882 1.00 94.75 342 ALA A N 1
ATOM 2636 C CA . ALA A 1 342 ? -18.024 6.929 18.074 1.00 94.75 342 ALA A CA 1
ATOM 2637 C C . ALA A 1 342 ? -19.021 7.208 19.224 1.00 94.75 342 ALA A C 1
ATOM 2639 O O . ALA A 1 342 ? -18.624 7.863 20.185 1.00 94.75 342 ALA A O 1
ATOM 2640 N N . PRO A 1 343 ? -20.242 6.630 19.249 1.00 95.88 343 PRO A N 1
ATOM 2641 C CA . PRO A 1 343 ? -21.186 6.892 20.340 1.00 95.88 343 PRO A CA 1
ATOM 2642 C C . PRO A 1 343 ? -20.702 6.377 21.704 1.00 95.88 343 PRO A C 1
ATOM 2644 O O . PRO A 1 343 ? -21.084 6.915 22.739 1.00 95.88 343 PRO A O 1
ATOM 2647 N N . LYS A 1 344 ? -19.859 5.336 21.732 1.00 95.94 344 LYS A N 1
ATOM 2648 C CA . LYS A 1 344 ? -19.291 4.795 22.978 1.00 95.94 344 LYS A CA 1
ATOM 2649 C C . LYS A 1 344 ? -18.211 5.706 23.544 1.00 95.94 344 LYS A C 1
ATOM 2651 O O . LYS A 1 344 ? -18.147 5.891 24.755 1.00 95.94 344 LYS A O 1
ATOM 2656 N N . ILE A 1 345 ? -17.386 6.272 22.667 1.00 95.06 345 ILE A N 1
ATOM 2657 C CA . ILE A 1 345 ? -16.387 7.276 23.026 1.00 95.06 345 ILE A CA 1
ATOM 2658 C C . ILE A 1 345 ? -17.101 8.527 23.541 1.00 95.06 345 ILE A C 1
ATOM 2660 O O . ILE A 1 345 ? -16.768 8.989 24.626 1.00 95.06 345 ILE A O 1
ATOM 2664 N N . ASP A 1 346 ? -18.135 9.007 22.846 1.00 94.50 346 ASP A N 1
ATOM 2665 C CA . ASP A 1 346 ? -18.912 10.180 23.269 1.00 94.50 346 ASP A CA 1
ATOM 2666 C C . ASP A 1 346 ? -19.579 9.968 24.638 1.00 94.50 346 ASP A C 1
ATOM 2668 O O . ASP A 1 346 ? -19.497 10.825 25.519 1.00 94.50 346 ASP A O 1
ATOM 2672 N N . ALA A 1 347 ? -20.191 8.799 24.861 1.00 95.06 347 ALA A N 1
ATOM 2673 C CA . ALA A 1 347 ? -20.794 8.452 26.147 1.00 95.06 347 ALA A CA 1
ATOM 2674 C C . ALA A 1 347 ? -19.754 8.361 27.276 1.00 95.06 347 ALA A C 1
ATOM 2676 O O . ALA A 1 347 ? -20.001 8.828 28.389 1.00 95.06 347 ALA A O 1
ATOM 2677 N N . TRP A 1 348 ? -18.581 7.786 26.996 1.00 95.31 348 TRP A N 1
ATOM 2678 C CA . TRP A 1 348 ? -17.485 7.703 27.960 1.00 95.31 348 TRP A CA 1
ATOM 2679 C C . TRP A 1 348 ? -16.919 9.089 28.297 1.00 95.31 348 TRP A C 1
ATOM 2681 O O . TRP A 1 348 ? -16.716 9.397 29.470 1.00 95.31 348 TRP A O 1
ATOM 2691 N N . LEU A 1 349 ? -16.739 9.954 27.295 1.00 94.56 349 LEU A N 1
ATOM 2692 C CA . LEU A 1 349 ? -16.289 11.337 27.472 1.00 94.56 349 LEU A CA 1
ATOM 2693 C C . LEU A 1 349 ? -17.263 12.145 28.328 1.00 94.56 349 LEU A C 1
ATOM 2695 O O . LEU A 1 349 ? -16.836 12.828 29.259 1.00 94.56 349 LEU A O 1
ATOM 2699 N N . ALA A 1 350 ? -18.566 12.010 28.068 1.00 94.56 350 ALA A N 1
ATOM 2700 C CA . ALA A 1 350 ? -19.606 12.636 28.876 1.00 94.56 350 ALA A CA 1
ATOM 2701 C C . ALA A 1 350 ? -19.568 12.145 30.334 1.00 94.56 350 ALA A C 1
ATOM 2703 O O . ALA A 1 350 ? -19.632 12.958 31.253 1.00 94.56 350 ALA A O 1
ATOM 2704 N N . ALA A 1 351 ? -19.397 10.836 30.557 1.00 94.44 351 ALA A N 1
ATOM 2705 C CA . ALA A 1 351 ? -19.290 10.260 31.899 1.00 94.44 351 ALA A CA 1
ATOM 2706 C C . ALA A 1 351 ? -18.041 10.737 32.663 1.00 94.44 351 ALA A C 1
ATOM 2708 O O . ALA A 1 351 ? -18.099 10.924 33.876 1.00 94.44 351 ALA A O 1
ATOM 2709 N N . GLN A 1 352 ? -16.928 10.963 31.962 1.00 93.19 352 GLN A N 1
ATOM 2710 C CA . GLN A 1 352 ? -15.682 11.474 32.543 1.00 93.19 352 GLN A CA 1
ATOM 2711 C C . GLN A 1 352 ? -15.611 13.009 32.583 1.00 93.19 352 GLN A C 1
ATOM 2713 O O . GLN A 1 352 ? -14.647 13.560 33.108 1.00 93.19 352 GLN A O 1
ATOM 2718 N N . SER A 1 353 ? -16.614 13.714 32.041 1.00 93.00 353 SER A N 1
ATOM 2719 C CA . SER A 1 353 ? -16.600 15.177 31.872 1.00 93.00 353 SER A CA 1
ATOM 2720 C C . SER A 1 353 ? -15.362 15.688 31.114 1.00 93.00 353 SER A C 1
ATOM 2722 O O . SER A 1 353 ? -14.820 16.750 31.420 1.00 93.00 353 SER A O 1
ATOM 2724 N N . LEU A 1 354 ? -14.903 14.926 30.117 1.00 91.62 354 LEU A N 1
ATOM 2725 C CA . LEU A 1 354 ? -13.747 15.251 29.282 1.00 91.62 354 LEU A CA 1
ATOM 2726 C C . LEU A 1 354 ? -14.204 15.725 27.901 1.00 91.62 354 LEU A C 1
ATOM 2728 O O . LEU A 1 354 ? -15.045 15.095 27.269 1.00 91.62 354 LEU A O 1
ATOM 2732 N N . SER A 1 355 ? -13.611 16.809 27.397 1.00 85.56 355 SER A N 1
ATOM 2733 C CA . SER A 1 355 ? -13.849 17.285 26.025 1.00 85.56 355 SER A CA 1
ATOM 2734 C C . SER A 1 355 ? -12.830 16.748 25.017 1.00 85.56 355 SER A C 1
ATOM 2736 O O . SER A 1 355 ? -13.125 16.658 23.830 1.00 85.56 355 SER A O 1
ATOM 2738 N N . THR A 1 356 ? -11.621 16.420 25.484 1.00 86.75 356 THR A N 1
ATOM 2739 C CA . THR A 1 356 ? -10.490 16.033 24.635 1.00 86.75 356 THR A CA 1
ATOM 2740 C C . THR A 1 356 ? -9.832 14.781 25.211 1.00 86.75 356 THR A C 1
ATOM 2742 O O . THR A 1 356 ? -9.087 14.895 26.186 1.00 86.75 356 THR A O 1
ATOM 2745 N N . PRO A 1 357 ? -10.102 13.590 24.654 1.00 90.06 357 PRO A N 1
ATOM 2746 C CA . PRO A 1 357 ? -9.451 12.367 25.104 1.00 90.06 357 PRO A CA 1
ATOM 2747 C C . PRO A 1 357 ? -7.978 12.296 24.692 1.00 90.06 357 PRO A C 1
ATOM 2749 O O . PRO A 1 357 ? -7.582 12.808 23.642 1.00 90.06 357 PRO A O 1
ATOM 2752 N N . THR A 1 358 ? -7.185 11.572 25.478 1.00 92.50 358 THR A N 1
ATOM 2753 C CA . THR A 1 358 ? -5.870 11.073 25.059 1.00 92.50 358 THR A CA 1
ATOM 2754 C C . THR A 1 358 ? -6.002 9.804 24.207 1.00 92.50 358 THR A C 1
ATOM 2756 O O . THR A 1 358 ? -7.052 9.159 24.169 1.00 92.50 358 THR A O 1
ATOM 2759 N N . GLU A 1 359 ? -4.915 9.419 23.532 1.00 93.50 359 GLU A N 1
ATOM 2760 C CA . GLU A 1 359 ? -4.845 8.163 22.770 1.00 93.50 359 GLU A CA 1
ATOM 2761 C C . GLU A 1 359 ? -5.148 6.944 23.654 1.00 93.50 359 GLU A C 1
ATOM 2763 O O . GLU A 1 359 ? -6.025 6.147 23.323 1.00 93.50 359 GLU A O 1
ATOM 2768 N N . ASP A 1 360 ? -4.503 6.847 24.819 1.00 93.69 360 ASP A N 1
ATOM 2769 C CA . ASP A 1 360 ? -4.690 5.728 25.750 1.00 93.69 360 ASP A CA 1
ATOM 2770 C C . ASP A 1 360 ? -6.130 5.613 26.263 1.00 93.69 360 ASP A C 1
ATOM 2772 O O . ASP A 1 360 ? -6.648 4.506 26.413 1.00 93.69 360 ASP A O 1
ATOM 2776 N N . GLN A 1 361 ? -6.800 6.749 26.478 1.00 93.62 361 GLN A N 1
ATOM 2777 C CA . GLN A 1 361 ? -8.201 6.784 26.897 1.00 93.62 361 GLN A CA 1
ATOM 2778 C C . GLN A 1 361 ? -9.130 6.221 25.816 1.00 93.62 361 GLN A C 1
ATOM 2780 O O . GLN A 1 361 ? -10.018 5.424 26.116 1.00 93.62 361 GLN A O 1
ATOM 2785 N N . ILE A 1 362 ? -8.908 6.574 24.545 1.00 93.94 362 ILE A N 1
ATOM 2786 C CA . ILE A 1 362 ? -9.692 6.000 23.441 1.00 93.94 362 ILE A CA 1
ATOM 2787 C C . ILE A 1 362 ? -9.396 4.506 23.304 1.00 93.94 362 ILE A C 1
ATOM 2789 O O . ILE A 1 362 ? -10.327 3.714 23.152 1.00 93.94 362 ILE A O 1
ATOM 2793 N N . LEU A 1 363 ? -8.126 4.101 23.390 1.00 95.25 363 LEU A N 1
ATOM 2794 C CA . LEU A 1 363 ? -7.736 2.692 23.320 1.00 95.25 363 LEU A CA 1
ATOM 2795 C C . LEU A 1 363 ? -8.389 1.863 24.436 1.00 95.25 363 LEU A C 1
ATOM 2797 O O . LEU A 1 363 ? -8.797 0.729 24.194 1.00 95.25 363 LEU A O 1
ATOM 2801 N N . GLU A 1 364 ? -8.552 2.421 25.638 1.00 94.81 364 GLU A N 1
ATOM 2802 C CA . GLU A 1 364 ? -9.276 1.762 26.729 1.00 94.81 364 GLU A CA 1
ATOM 2803 C C . GLU A 1 364 ? -10.744 1.496 26.365 1.00 94.81 364 GLU A C 1
ATOM 2805 O O . GLU A 1 364 ? -11.243 0.383 26.562 1.00 94.81 364 GLU A O 1
ATOM 2810 N N . VAL A 1 365 ? -11.430 2.489 25.788 1.00 95.06 365 VAL A N 1
ATOM 2811 C CA . VAL A 1 365 ? -12.813 2.332 25.313 1.00 95.06 365 VAL A CA 1
ATOM 2812 C C . VAL A 1 365 ? -12.885 1.287 24.200 1.00 95.06 365 VAL A C 1
ATOM 2814 O O . VAL A 1 365 ? -13.776 0.438 24.226 1.00 95.06 365 VAL A O 1
ATOM 2817 N N . VAL A 1 366 ? -11.944 1.299 23.252 1.00 95.12 366 VAL A N 1
ATOM 2818 C CA . VAL A 1 366 ? -11.889 0.324 22.151 1.00 95.12 366 VAL A CA 1
ATOM 2819 C C . VAL A 1 366 ? -11.764 -1.104 22.691 1.00 95.12 366 VAL A C 1
ATOM 2821 O O . VAL A 1 366 ? -12.604 -1.949 22.379 1.00 95.12 366 VAL A O 1
ATOM 2824 N N . ARG A 1 367 ? -10.796 -1.355 23.583 1.00 95.38 367 ARG A N 1
ATOM 2825 C CA . ARG A 1 367 ? -10.552 -2.683 24.178 1.00 95.38 367 ARG A CA 1
ATOM 2826 C C . ARG A 1 367 ? -11.764 -3.250 24.911 1.00 95.38 367 ARG A C 1
ATOM 2828 O O . ARG A 1 367 ? -12.003 -4.452 24.853 1.00 95.38 367 ARG A O 1
ATOM 2835 N N . LYS A 1 368 ? -12.539 -2.395 25.584 1.00 95.31 368 LYS A N 1
ATOM 2836 C CA . LYS A 1 368 ? -13.723 -2.799 26.361 1.00 95.31 368 LYS A CA 1
ATOM 2837 C C . LYS A 1 368 ? -14.950 -3.140 25.510 1.00 95.31 368 LYS A C 1
ATOM 2839 O O . LYS A 1 368 ? -15.923 -3.624 26.071 1.00 95.31 368 LYS A O 1
ATOM 2844 N N . ASN A 1 369 ? -14.935 -2.860 24.205 1.00 95.06 369 ASN A N 1
ATOM 2845 C CA . ASN A 1 369 ? -16.142 -2.891 23.372 1.00 95.06 369 ASN A CA 1
ATOM 2846 C C . ASN A 1 369 ? -15.973 -3.654 22.043 1.00 95.06 369 ASN A C 1
ATOM 2848 O O . ASN A 1 369 ? -16.737 -3.422 21.101 1.00 95.06 369 ASN A O 1
ATOM 2852 N N . TYR A 1 370 ? -14.982 -4.544 21.938 1.00 92.62 370 TYR A N 1
ATOM 2853 C CA . TYR A 1 370 ? -14.805 -5.407 20.760 1.00 92.62 370 TYR A CA 1
ATOM 2854 C C . TYR A 1 370 ? -15.888 -6.478 20.618 1.00 92.62 370 TYR A C 1
ATOM 2856 O O . TYR A 1 370 ? -16.283 -6.807 19.505 1.00 92.62 370 TYR A O 1
ATOM 2864 N N . ASP A 1 371 ? -16.359 -7.015 21.738 1.00 91.81 371 ASP A N 1
ATOM 2865 C CA . ASP A 1 371 ? -17.328 -8.112 21.833 1.00 91.81 371 ASP A CA 1
ATOM 2866 C C . ASP A 1 371 ? -18.654 -7.832 21.108 1.00 91.81 371 ASP A C 1
ATOM 2868 O O . ASP A 1 371 ? -19.260 -8.727 20.524 1.00 91.81 371 ASP A O 1
ATOM 2872 N N . SER A 1 372 ? -19.084 -6.573 21.122 1.00 93.88 372 SER A N 1
ATOM 2873 C CA . SER A 1 372 ? -20.328 -6.111 20.509 1.00 93.88 372 SER A CA 1
ATOM 2874 C C . SER A 1 372 ? -20.164 -5.634 19.061 1.00 93.88 372 SER A C 1
ATOM 2876 O O . SER A 1 372 ? -21.156 -5.267 18.428 1.00 93.88 372 SER A O 1
ATOM 2878 N N . LEU A 1 373 ? -18.937 -5.591 18.525 1.00 95.88 373 LEU A N 1
ATOM 2879 C CA . LEU A 1 373 ? -18.682 -5.133 17.161 1.00 95.88 373 LEU A CA 1
ATOM 2880 C C . LEU A 1 373 ? -18.995 -6.241 16.151 1.00 95.88 373 LEU A C 1
ATOM 2882 O O . LEU A 1 373 ? -18.398 -7.315 16.174 1.00 95.88 373 LEU A O 1
ATOM 2886 N N . ILE A 1 374 ? -19.871 -5.940 15.193 1.00 94.50 374 ILE A N 1
ATOM 2887 C CA . ILE A 1 374 ? -20.230 -6.860 14.110 1.00 94.50 374 ILE A CA 1
ATOM 2888 C C . ILE A 1 374 ? -19.675 -6.326 12.792 1.00 94.50 374 ILE A C 1
ATOM 2890 O O . ILE A 1 374 ? -20.014 -5.222 12.362 1.00 94.50 374 ILE A O 1
ATOM 2894 N N . LEU A 1 375 ? -18.845 -7.132 12.130 1.00 95.88 375 LEU A N 1
ATOM 2895 C CA . LEU A 1 375 ? -18.236 -6.808 10.841 1.00 95.88 375 LEU A CA 1
ATOM 2896 C C . LEU A 1 375 ? -18.682 -7.790 9.762 1.00 95.88 375 LEU A C 1
ATOM 2898 O O . LEU A 1 375 ? -18.949 -8.963 10.023 1.00 95.88 375 LEU A O 1
ATOM 2902 N N . LYS A 1 376 ? -18.735 -7.312 8.517 1.00 94.94 376 LYS A N 1
ATOM 2903 C CA . LYS A 1 376 ? -19.014 -8.161 7.363 1.00 94.94 376 LYS A CA 1
ATOM 2904 C C . LYS A 1 376 ? -17.742 -8.908 6.974 1.00 94.94 376 LYS A C 1
ATOM 2906 O O . LYS A 1 376 ? -16.737 -8.279 6.645 1.00 94.94 376 LYS A O 1
ATOM 2911 N N . LEU A 1 377 ? -17.805 -10.235 6.923 1.00 91.50 377 LEU A N 1
ATOM 2912 C CA . LEU A 1 377 ? -16.717 -11.032 6.365 1.00 91.50 377 LEU A CA 1
ATOM 2913 C C . LEU A 1 377 ? -16.573 -10.720 4.868 1.00 91.50 377 LEU A C 1
ATOM 2915 O O . LEU A 1 377 ? -17.531 -10.844 4.101 1.00 91.50 377 LEU A O 1
ATOM 2919 N N . GLN A 1 378 ? -15.387 -10.270 4.465 1.00 89.50 378 GLN A N 1
ATOM 2920 C CA . GLN A 1 378 ? -15.051 -10.011 3.069 1.00 89.50 378 GLN A CA 1
ATOM 2921 C C . GLN A 1 378 ? -14.058 -11.069 2.590 1.00 89.50 378 GLN A C 1
ATOM 2923 O O . GLN A 1 378 ? -12.988 -11.241 3.172 1.00 89.50 378 GLN A O 1
ATOM 2928 N N . GLU A 1 379 ? -14.423 -11.776 1.526 1.00 85.38 379 GLU A N 1
ATOM 2929 C CA . GLU A 1 379 ? -13.607 -12.835 0.936 1.00 85.38 379 GLU A CA 1
ATOM 2930 C C . GLU A 1 379 ? -12.732 -12.302 -0.206 1.00 85.38 379 GLU A C 1
ATOM 2932 O O . GLU A 1 379 ? -13.063 -11.309 -0.858 1.00 85.38 379 GLU A O 1
ATOM 2937 N N . GLY A 1 380 ? -11.610 -12.979 -0.465 1.00 89.44 380 GLY A N 1
ATOM 2938 C CA . GLY A 1 380 ? -10.735 -12.685 -1.604 1.00 89.44 380 GLY A CA 1
ATOM 2939 C C . GLY A 1 380 ? -9.927 -11.389 -1.485 1.00 89.44 380 GLY A C 1
ATOM 2940 O O . GLY A 1 380 ? -9.418 -10.901 -2.495 1.00 89.44 380 GLY A O 1
ATOM 2941 N N . LEU A 1 381 ? -9.787 -10.833 -0.277 1.00 93.38 381 LEU A N 1
ATOM 2942 C CA . LEU A 1 381 ? -9.008 -9.616 -0.009 1.00 93.38 381 LEU A CA 1
ATOM 2943 C C . LEU A 1 381 ? -7.513 -9.790 -0.294 1.00 93.38 381 LEU A C 1
ATOM 2945 O O . LEU A 1 381 ? -6.838 -8.831 -0.646 1.00 93.38 381 LEU A O 1
ATOM 2949 N N . GLU A 1 382 ? -7.013 -11.013 -0.159 1.00 90.94 382 GLU A N 1
ATOM 2950 C CA . GLU A 1 382 ? -5.650 -11.431 -0.480 1.00 90.94 382 GLU A CA 1
ATOM 2951 C C . GLU A 1 382 ? -5.469 -11.818 -1.956 1.00 90.94 382 GLU A C 1
ATOM 2953 O O . GLU A 1 382 ? -4.374 -12.205 -2.368 1.00 90.94 382 GLU A O 1
ATOM 2958 N N . SER A 1 383 ? -6.543 -11.795 -2.753 1.00 91.44 383 SER A N 1
ATOM 2959 C CA . SER A 1 383 ? -6.448 -12.165 -4.160 1.00 91.44 383 SER A CA 1
ATOM 2960 C C . SER A 1 383 ? -5.776 -11.052 -4.958 1.00 91.44 383 SER A C 1
ATOM 2962 O O . SER A 1 383 ? -6.068 -9.865 -4.810 1.00 91.44 383 SER A O 1
ATOM 2964 N N . TYR A 1 384 ? -4.861 -11.453 -5.830 1.00 93.25 384 TYR A N 1
ATOM 2965 C CA . TYR A 1 384 ? -4.210 -10.571 -6.783 1.00 93.25 384 TYR A CA 1
ATOM 2966 C C . TYR A 1 384 ? -4.013 -11.311 -8.103 1.00 93.25 384 TYR A C 1
ATOM 2968 O O . TYR A 1 384 ? -3.815 -12.528 -8.137 1.00 93.25 384 TYR A O 1
ATOM 2976 N N . GLU A 1 385 ? -4.060 -10.564 -9.201 1.00 89.62 385 GLU A N 1
ATOM 2977 C CA . GLU A 1 385 ? -3.677 -11.081 -10.511 1.00 89.62 385 GLU A CA 1
ATOM 2978 C C . GLU A 1 385 ? -2.175 -11.374 -10.513 1.00 89.62 385 GLU A C 1
ATOM 2980 O O . GLU A 1 385 ? -1.385 -10.530 -10.081 1.00 89.62 385 GLU A O 1
ATOM 2985 N N . ARG A 1 386 ? -1.781 -12.567 -10.975 1.00 90.62 386 ARG A N 1
ATOM 2986 C CA . ARG A 1 386 ? -0.366 -12.939 -11.090 1.00 90.62 386 ARG A CA 1
ATOM 2987 C C . ARG A 1 386 ? 0.337 -12.083 -12.132 1.00 90.62 386 ARG A C 1
ATOM 2989 O O . ARG A 1 386 ? -0.272 -11.620 -13.092 1.00 90.62 386 ARG A O 1
ATOM 2996 N N . TYR A 1 387 ? 1.638 -11.898 -11.957 1.00 90.81 387 TYR A N 1
ATOM 2997 C CA . TYR A 1 387 ? 2.420 -11.094 -12.874 1.00 90.81 387 TYR A CA 1
ATOM 2998 C C . TYR A 1 387 ? 2.393 -11.669 -14.298 1.00 90.81 387 TYR A C 1
ATOM 3000 O O . TYR A 1 387 ? 2.745 -12.827 -14.541 1.00 90.81 387 TYR A O 1
ATOM 3008 N N . HIS A 1 388 ? 2.063 -10.807 -15.260 1.00 87.06 388 HIS A N 1
ATOM 3009 C CA . HIS A 1 388 ? 2.156 -11.094 -16.684 1.00 87.06 388 HIS A CA 1
ATOM 3010 C C . HIS A 1 388 ? 2.974 -10.009 -17.388 1.00 87.06 388 HIS A C 1
ATOM 3012 O O . HIS A 1 388 ? 2.758 -8.815 -17.205 1.00 87.06 388 HIS A O 1
ATOM 3018 N N . ALA A 1 389 ? 3.908 -10.416 -18.251 1.00 87.38 389 ALA A N 1
ATOM 3019 C CA . ALA A 1 389 ? 4.785 -9.473 -18.946 1.00 87.38 389 ALA A CA 1
ATOM 3020 C C . ALA A 1 389 ? 4.080 -8.686 -20.067 1.00 87.38 389 ALA A C 1
ATOM 3022 O O . ALA A 1 389 ? 4.588 -7.651 -20.495 1.00 87.38 389 ALA A O 1
ATOM 3023 N N . ALA A 1 390 ? 2.937 -9.170 -20.574 1.00 88.19 390 ALA A N 1
ATOM 3024 C CA . ALA A 1 390 ? 2.274 -8.620 -21.760 1.00 88.19 390 ALA A CA 1
ATOM 3025 C C . ALA A 1 390 ? 1.929 -7.119 -21.650 1.00 88.19 390 ALA A C 1
ATOM 3027 O O . ALA A 1 390 ? 2.338 -6.385 -22.554 1.00 88.19 390 ALA A O 1
ATOM 3028 N N . PRO A 1 391 ? 1.307 -6.625 -20.557 1.00 88.69 391 PRO A N 1
ATOM 3029 C CA . PRO A 1 391 ? 1.021 -5.196 -20.382 1.00 88.69 391 PRO A CA 1
ATOM 3030 C C . PRO A 1 391 ? 2.284 -4.324 -20.346 1.00 88.69 391 PRO A C 1
ATOM 3032 O O . PRO A 1 391 ? 2.258 -3.158 -20.729 1.00 88.69 391 PRO A O 1
ATOM 3035 N N . HIS A 1 392 ? 3.419 -4.895 -19.933 1.00 89.75 392 HIS A N 1
ATOM 3036 C CA . HIS A 1 392 ? 4.679 -4.175 -19.747 1.00 89.75 392 HIS A CA 1
ATOM 3037 C C . HIS A 1 392 ? 5.659 -4.320 -20.919 1.00 89.75 392 HIS A C 1
ATOM 3039 O O . HIS A 1 392 ? 6.719 -3.687 -20.916 1.00 89.75 392 HIS A O 1
ATOM 3045 N N . ARG A 1 393 ? 5.320 -5.108 -21.952 1.00 88.38 393 ARG A N 1
ATOM 3046 C CA . ARG A 1 393 ? 6.162 -5.302 -23.147 1.00 88.38 393 ARG A CA 1
ATOM 3047 C C . ARG A 1 393 ? 6.645 -3.992 -23.780 1.00 88.38 393 ARG A C 1
ATOM 3049 O O . ARG A 1 393 ? 7.830 -3.944 -24.111 1.00 88.38 393 ARG A O 1
ATOM 3056 N N . PRO A 1 394 ? 5.819 -2.934 -23.930 1.00 89.12 394 PRO A N 1
ATOM 3057 C CA . PRO A 1 3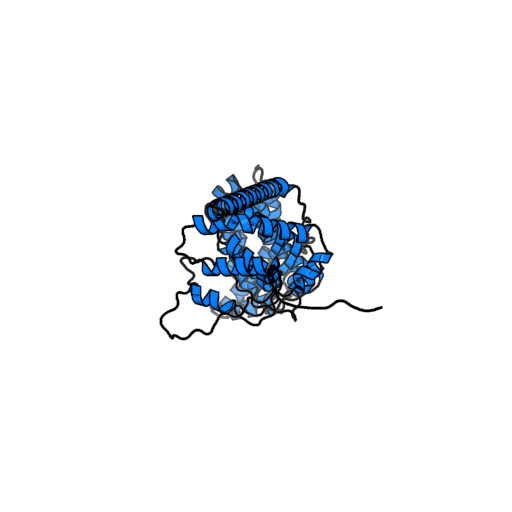94 ? 6.279 -1.681 -24.529 1.00 89.12 394 PRO A CA 1
ATOM 3058 C C . PRO A 1 394 ? 7.398 -1.017 -23.721 1.00 89.12 394 PRO A C 1
ATOM 3060 O O . PRO A 1 394 ? 8.410 -0.606 -24.287 1.00 89.12 394 PRO A O 1
ATOM 3063 N N . VAL A 1 395 ? 7.254 -0.967 -22.393 1.00 87.25 395 VAL A N 1
ATOM 3064 C CA . VAL A 1 395 ? 8.267 -0.399 -21.490 1.00 87.25 395 VAL A CA 1
ATOM 3065 C C . VAL A 1 395 ? 9.542 -1.238 -21.534 1.00 87.25 395 VAL A C 1
ATOM 3067 O O . VAL A 1 395 ? 10.629 -0.698 -21.726 1.00 87.25 395 VAL A O 1
ATOM 3070 N N . LEU A 1 396 ? 9.418 -2.566 -21.452 1.00 87.25 396 LEU A N 1
ATOM 3071 C CA . LEU A 1 396 ? 10.557 -3.484 -21.542 1.00 87.25 396 LEU A CA 1
ATOM 3072 C C . LEU A 1 396 ? 11.312 -3.335 -22.871 1.00 87.25 396 LEU A C 1
ATOM 3074 O O . LEU A 1 396 ? 12.541 -3.334 -22.882 1.00 87.25 396 LEU A O 1
ATOM 3078 N N . ALA A 1 397 ? 10.600 -3.180 -23.989 1.00 87.25 397 ALA A N 1
ATOM 3079 C CA . ALA A 1 397 ? 11.205 -2.978 -25.303 1.00 87.25 397 ALA A CA 1
ATOM 3080 C C . ALA A 1 397 ? 11.979 -1.654 -25.384 1.00 87.25 397 ALA A C 1
ATOM 3082 O O . ALA A 1 397 ? 13.131 -1.653 -25.820 1.00 87.25 397 ALA A O 1
ATOM 3083 N N . ARG A 1 398 ? 11.394 -0.545 -24.906 1.00 86.31 398 ARG A N 1
ATOM 3084 C CA . ARG A 1 398 ? 12.066 0.767 -24.866 1.00 86.31 398 ARG A CA 1
ATOM 3085 C C . ARG A 1 398 ? 13.342 0.722 -24.031 1.00 86.31 398 ARG A C 1
ATOM 3087 O O . ARG A 1 398 ? 14.377 1.216 -24.466 1.00 86.31 398 ARG A O 1
ATOM 3094 N N . ARG A 1 399 ? 13.294 0.070 -22.868 1.00 84.62 399 ARG A N 1
ATOM 3095 C CA . ARG A 1 399 ? 14.447 -0.049 -21.963 1.00 84.62 399 ARG A CA 1
ATOM 3096 C C . ARG A 1 399 ? 15.540 -0.944 -22.540 1.00 84.62 399 ARG A C 1
ATOM 3098 O O . ARG A 1 399 ? 16.710 -0.589 -22.461 1.00 84.62 399 ARG A O 1
ATOM 3105 N N . ARG A 1 400 ? 15.180 -2.049 -23.203 1.00 85.31 400 ARG A N 1
ATOM 3106 C CA . ARG A 1 400 ? 16.147 -2.884 -23.943 1.00 85.31 400 ARG A CA 1
ATOM 3107 C C . ARG A 1 400 ? 16.830 -2.102 -25.062 1.00 85.31 400 ARG A C 1
ATOM 3109 O O . ARG A 1 400 ? 18.042 -2.204 -25.215 1.00 85.31 400 ARG A O 1
ATOM 3116 N N . ALA A 1 401 ? 16.071 -1.308 -25.817 1.00 84.88 401 ALA A N 1
ATOM 3117 C CA . ALA A 1 401 ? 16.627 -0.463 -26.869 1.00 84.88 401 ALA A CA 1
ATOM 3118 C C . ALA A 1 401 ? 17.577 0.607 -26.302 1.00 84.88 401 ALA A C 1
ATOM 3120 O O . ALA A 1 401 ? 18.664 0.801 -26.845 1.00 84.88 401 ALA A O 1
ATOM 3121 N N . ALA A 1 402 ? 17.207 1.248 -25.188 1.00 82.50 402 ALA A N 1
ATOM 3122 C CA . ALA A 1 402 ? 18.049 2.225 -24.500 1.00 82.50 402 ALA A CA 1
ATOM 3123 C C . ALA A 1 402 ? 19.363 1.604 -23.995 1.00 82.50 402 ALA A C 1
ATOM 3125 O O . ALA A 1 402 ? 20.435 2.139 -24.279 1.00 82.50 402 ALA A O 1
ATOM 3126 N N . ALA A 1 403 ? 19.293 0.440 -23.340 1.00 82.31 403 ALA A N 1
ATOM 3127 C CA . ALA A 1 403 ? 20.468 -0.298 -22.874 1.00 82.31 403 ALA A CA 1
ATOM 3128 C C . ALA A 1 403 ? 21.387 -0.712 -24.040 1.00 82.31 403 ALA A C 1
ATOM 3130 O O . ALA A 1 403 ? 22.600 -0.526 -23.979 1.00 82.31 403 ALA A O 1
ATOM 3131 N N . ALA A 1 404 ? 20.819 -1.202 -25.147 1.00 83.38 404 ALA A N 1
ATOM 3132 C CA . ALA A 1 404 ? 21.592 -1.552 -26.338 1.00 83.38 404 ALA A CA 1
ATOM 3133 C C . ALA A 1 404 ? 22.272 -0.327 -26.976 1.00 83.38 404 ALA A C 1
ATOM 3135 O O . ALA A 1 404 ? 23.421 -0.409 -27.408 1.00 83.38 404 ALA A O 1
ATOM 3136 N N . ALA A 1 405 ? 21.588 0.819 -27.027 1.00 82.69 405 ALA A N 1
ATOM 3137 C CA . ALA A 1 405 ? 22.159 2.063 -27.538 1.00 82.69 405 ALA A CA 1
ATOM 3138 C C . ALA A 1 405 ? 23.281 2.605 -26.635 1.00 82.69 405 ALA A C 1
ATOM 3140 O O . ALA A 1 405 ? 24.248 3.181 -27.128 1.00 82.69 405 ALA A O 1
ATOM 3141 N N . ALA A 1 406 ? 23.168 2.421 -25.320 1.00 78.94 406 ALA A N 1
ATOM 3142 C CA . ALA A 1 406 ? 24.210 2.768 -24.360 1.00 78.94 406 ALA A CA 1
ATOM 3143 C C . ALA A 1 406 ? 25.464 1.909 -24.542 1.00 78.94 406 ALA A C 1
ATOM 3145 O O . ALA A 1 406 ? 26.555 2.449 -24.699 1.00 78.94 406 ALA A O 1
ATOM 3146 N N . LEU A 1 407 ? 25.285 0.588 -24.631 1.00 79.56 407 LEU A N 1
ATOM 3147 C CA . LEU A 1 407 ? 26.381 -0.350 -24.860 1.00 79.56 407 LEU A CA 1
ATOM 3148 C C . LEU A 1 407 ? 27.117 -0.050 -26.172 1.00 79.56 407 LEU A C 1
ATOM 3150 O O . LEU A 1 407 ? 28.341 -0.027 -26.197 1.00 79.56 407 LEU A O 1
ATOM 3154 N N . ARG A 1 408 ? 26.382 0.235 -27.255 1.00 80.50 408 ARG A N 1
ATOM 3155 C CA . ARG A 1 408 ? 26.986 0.604 -28.547 1.00 80.50 408 ARG A CA 1
ATOM 3156 C C . ARG A 1 408 ? 27.823 1.878 -28.466 1.00 80.50 408 ARG A C 1
ATOM 3158 O O . ARG A 1 408 ? 28.890 1.914 -29.064 1.00 80.50 408 ARG A O 1
ATOM 3165 N N . ARG A 1 409 ? 27.348 2.902 -27.745 1.00 78.88 409 ARG A N 1
ATOM 3166 C CA . ARG A 1 409 ? 28.111 4.142 -27.532 1.00 78.88 409 ARG A CA 1
ATOM 3167 C C . ARG A 1 409 ? 29.399 3.868 -26.769 1.00 78.88 409 ARG A C 1
ATOM 3169 O O . ARG A 1 409 ? 30.453 4.242 -27.250 1.00 78.88 409 ARG A O 1
ATOM 3176 N N . ARG A 1 410 ? 29.325 3.107 -25.678 1.00 76.88 410 ARG A N 1
ATOM 3177 C CA . ARG A 1 410 ? 30.507 2.743 -24.893 1.00 76.88 410 ARG A CA 1
ATOM 3178 C C . ARG A 1 410 ? 31.545 1.968 -25.704 1.00 76.88 410 ARG A C 1
ATOM 3180 O O . ARG A 1 410 ? 32.717 2.304 -25.665 1.00 76.88 410 ARG A O 1
ATOM 3187 N N . VAL A 1 411 ? 31.112 0.979 -26.486 1.00 79.00 411 VAL A N 1
ATOM 3188 C CA . VAL A 1 411 ? 32.019 0.231 -27.373 1.00 79.00 411 VAL A CA 1
ATOM 3189 C C . VAL A 1 411 ? 32.667 1.156 -28.408 1.00 79.00 411 VAL A C 1
ATOM 3191 O O . VAL A 1 411 ? 33.846 0.997 -28.705 1.00 79.00 411 VAL A O 1
ATOM 3194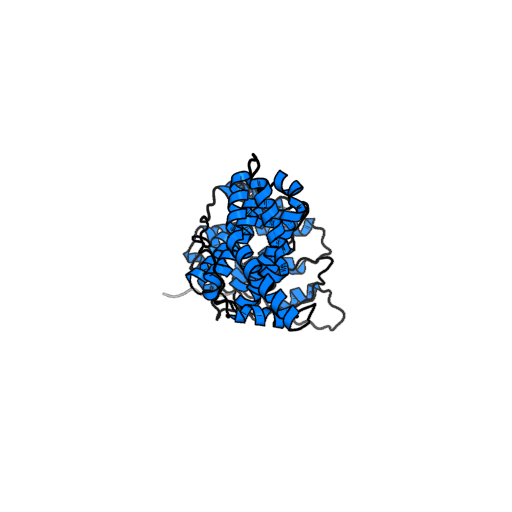 N N . ALA A 1 412 ? 31.930 2.129 -28.949 1.00 77.12 412 ALA A N 1
ATOM 3195 C CA . ALA A 1 412 ? 32.494 3.115 -29.869 1.00 77.12 412 ALA A CA 1
ATOM 3196 C C . ALA A 1 412 ? 33.504 4.050 -29.177 1.00 77.12 412 ALA A C 1
ATOM 3198 O O . ALA A 1 412 ? 34.565 4.309 -29.745 1.00 77.12 412 ALA A O 1
ATOM 3199 N N . ASP A 1 413 ? 33.209 4.498 -27.955 1.00 75.94 413 ASP A N 1
ATOM 3200 C CA . ASP A 1 413 ? 34.100 5.341 -27.153 1.00 75.94 413 ASP A CA 1
ATOM 3201 C C . ASP A 1 413 ? 35.396 4.582 -26.809 1.00 75.94 413 ASP A C 1
ATOM 3203 O O . ASP A 1 413 ? 36.490 5.087 -27.066 1.00 75.94 413 ASP A O 1
ATOM 3207 N N . ASP A 1 414 ? 35.295 3.329 -26.351 1.00 74.19 414 ASP A N 1
ATOM 3208 C CA . ASP A 1 414 ? 36.441 2.462 -26.044 1.00 74.19 414 ASP A CA 1
ATOM 3209 C C . ASP A 1 414 ? 37.315 2.212 -27.288 1.00 74.19 414 ASP A C 1
ATOM 3211 O O . ASP A 1 414 ? 38.543 2.301 -27.220 1.00 74.19 414 ASP A O 1
ATOM 3215 N N . LEU A 1 415 ? 36.695 1.961 -28.450 1.00 72.44 415 LEU A N 1
ATOM 3216 C CA . LEU A 1 415 ? 37.407 1.805 -29.723 1.00 72.44 415 LEU A CA 1
ATOM 3217 C C . LEU A 1 415 ? 38.130 3.095 -30.134 1.00 72.44 415 LEU A C 1
ATOM 3219 O O . LEU A 1 415 ? 39.276 3.033 -30.578 1.00 72.44 415 LEU A O 1
ATOM 3223 N N . SER A 1 416 ? 37.498 4.258 -29.953 1.00 72.19 416 SER A N 1
ATOM 3224 C CA . SER A 1 416 ? 38.113 5.552 -30.270 1.00 72.19 416 SER A CA 1
ATOM 3225 C C . SER A 1 416 ? 39.295 5.886 -29.348 1.00 72.19 416 SER A C 1
ATOM 3227 O O . SER A 1 416 ? 40.341 6.338 -29.824 1.00 72.19 416 SER A O 1
ATOM 3229 N N . HIS A 1 417 ? 39.190 5.567 -28.055 1.00 67.06 417 HIS A N 1
ATOM 3230 C CA . HIS A 1 417 ? 40.287 5.682 -27.096 1.00 67.06 417 HIS A CA 1
ATOM 3231 C C . HIS A 1 417 ? 41.455 4.749 -27.436 1.00 67.06 417 HIS A C 1
ATOM 3233 O O . HIS A 1 417 ? 42.611 5.164 -27.334 1.00 67.06 417 HIS A O 1
ATOM 3239 N N . TYR A 1 418 ? 41.180 3.531 -27.912 1.00 63.66 418 TYR A N 1
ATOM 3240 C CA . TYR A 1 418 ? 42.220 2.594 -28.348 1.00 63.66 418 TYR A CA 1
ATOM 3241 C C . TYR A 1 418 ? 42.961 3.100 -29.593 1.00 63.66 418 TYR A C 1
ATOM 3243 O O . TYR A 1 418 ? 44.187 3.025 -29.672 1.00 63.66 418 TYR A O 1
ATOM 3251 N N . THR A 1 419 ? 42.234 3.687 -30.551 1.00 63.66 419 THR A N 1
ATOM 3252 C CA . THR A 1 419 ? 42.849 4.296 -31.741 1.00 63.66 419 THR A CA 1
ATOM 3253 C C . THR A 1 419 ? 43.646 5.565 -31.429 1.00 63.66 419 THR A C 1
ATOM 3255 O O . THR A 1 419 ? 44.625 5.833 -32.115 1.00 63.66 419 THR A O 1
ATOM 3258 N N . ALA A 1 420 ? 43.272 6.316 -30.388 1.00 58.69 420 ALA A N 1
ATOM 3259 C CA . ALA A 1 420 ? 43.958 7.542 -29.972 1.00 58.69 420 ALA A CA 1
ATOM 3260 C C . ALA A 1 420 ? 45.207 7.299 -29.106 1.00 58.69 420 ALA A C 1
ATOM 3262 O O . ALA A 1 420 ? 46.068 8.163 -29.030 1.00 58.69 420 ALA A O 1
ATOM 3263 N N . THR A 1 421 ? 45.302 6.143 -28.444 1.00 58.50 421 THR A N 1
ATOM 3264 C CA . THR A 1 421 ? 46.462 5.739 -27.623 1.00 58.50 421 THR A CA 1
ATOM 3265 C C . THR A 1 421 ? 47.472 4.874 -28.385 1.00 58.50 421 THR A C 1
ATOM 3267 O O . THR A 1 421 ? 48.554 4.605 -27.872 1.00 58.50 421 THR A O 1
ATOM 3270 N N . SER A 1 422 ? 47.126 4.445 -29.605 1.00 52.34 422 SER A N 1
ATOM 3271 C CA . SER A 1 422 ? 47.997 3.682 -30.515 1.00 52.34 422 SER A CA 1
ATOM 3272 C C . SER A 1 422 ? 48.686 4.554 -31.584 1.00 52.34 422 SER A C 1
ATOM 3274 O O . SER A 1 422 ? 49.326 4.011 -32.486 1.00 52.34 422 SER A O 1
ATOM 3276 N N . GLN A 1 423 ? 48.531 5.880 -31.505 1.00 45.44 423 GLN A N 1
ATOM 3277 C CA . GLN A 1 423 ? 49.320 6.893 -32.221 1.00 45.44 423 GLN A CA 1
ATOM 3278 C C . GLN A 1 423 ? 50.241 7.584 -31.223 1.00 45.44 423 GLN A C 1
ATOM 3280 O O . GLN A 1 423 ? 51.377 7.917 -31.628 1.00 45.44 423 GLN A O 1
#

InterPro domains:
  IPR013636 Armadillo-like helical domain-containing protein 3, C-terminal [PF08427] (182-398)
  IPR013636 Armadillo-like helical domain-containing protein 3, C-terminal [SM01158] (176-411)
  IPR039868 Armadillo-like helical domain-containing protein 3-like [PTHR13608] (16-409)

Organism: Plutella xylostella (NCBI:txid51655)

Radius of gyration: 25.68 Å; chains: 1; bounding box: 89×61×65 Å

pLDDT: mean 80.22, std 21.6, range [22.73, 98.75]

Foldseek 3Di:
DDDDDDDDDDDPPPPPDDPLLVLLVLLLVLLVVDPPDPPVVVVLSVLQVLVVLLVLLCCLQPDLPCLVVQLPPFRDDDDDDDDDPDDDDDDDQSVLLSVLSNDPWGDGNLLSLLQVLLSLLLDCPDPSSVLVNVSSLLSLQSLLQRDVSLCQQLDFVNWDFRRHDAHDDPPDDDHSDRGDTFRNLQSLLVSLLRSLVSQLDPPHSVVSLVSSLSSVLSSLLSCLVVLRAGPDDCVSVLVSLLVLLLSCLVCVVSCVVPDLVLQSNLSSLLVLVSCVQRVVSYHNDVVSNLVSLLVLLVSVVSLVSLLVVLVVLCPDPDPCNVSSVSSNVSCQQSVLSNVQLVVQLVVVCVVVVHPDDDSVSSSVSVVVRPVPRDGDDDPCSSPDDRDDCVVVVVSSVVSVVSNVVSVVVVVVVVVVVVVVVVD